Protein AF-A0A7I8W9T7-F1 (afdb_monomer)

Structure (mmCIF, N/CA/C/O backbone):
data_AF-A0A7I8W9T7-F1
#
_entry.id   AF-A0A7I8W9T7-F1
#
loop_
_atom_site.group_PDB
_atom_site.id
_atom_site.type_symbol
_atom_site.label_atom_id
_atom_site.label_alt_id
_atom_site.label_comp_id
_atom_site.label_asym_id
_atom_site.label_entity_id
_atom_site.label_seq_id
_atom_site.pdbx_PDB_ins_code
_atom_site.Cartn_x
_atom_site.Cartn_y
_atom_site.Cartn_z
_atom_site.occupancy
_atom_site.B_iso_or_equiv
_atom_site.auth_seq_id
_atom_site.auth_comp_id
_atom_site.auth_asym_id
_atom_site.auth_atom_id
_atom_site.pdbx_PDB_model_num
ATOM 1 N N . MET A 1 1 ? 38.013 5.236 -25.167 1.00 47.56 1 MET A N 1
ATOM 2 C CA . MET A 1 1 ? 37.283 6.110 -26.116 1.00 47.56 1 MET A CA 1
ATOM 3 C C . MET A 1 1 ? 38.139 6.492 -27.318 1.00 47.56 1 MET A C 1
ATOM 5 O O . MET A 1 1 ? 37.959 5.838 -28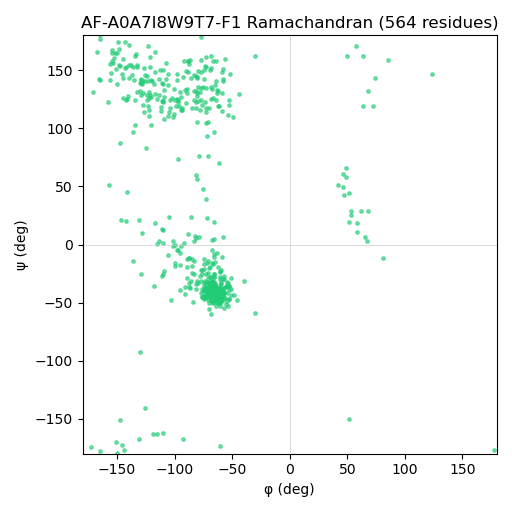.331 1.00 47.56 1 MET A O 1
ATOM 9 N N . LEU A 1 2 ? 39.082 7.445 -27.206 1.00 43.12 2 LEU A N 1
ATOM 10 C CA . LEU A 1 2 ? 39.801 8.097 -28.327 1.00 43.12 2 LEU A CA 1
ATOM 11 C C . LEU A 1 2 ? 40.010 7.255 -29.603 1.00 43.12 2 LEU A C 1
ATOM 13 O O . LEU A 1 2 ? 39.507 7.645 -30.649 1.00 43.12 2 LEU A O 1
ATOM 17 N N . GLY A 1 3 ? 40.679 6.097 -29.533 1.00 53.69 3 GLY A N 1
ATOM 18 C CA . GLY A 1 3 ? 40.916 5.248 -30.714 1.00 53.69 3 GLY A CA 1
ATOM 19 C C . GLY A 1 3 ? 39.642 4.757 -31.421 1.00 53.69 3 GLY A C 1
ATOM 20 O O . GLY A 1 3 ? 39.576 4.790 -32.643 1.00 53.69 3 GLY A O 1
ATOM 21 N N . ALA A 1 4 ? 38.595 4.385 -30.677 1.00 51.75 4 ALA A N 1
ATOM 22 C CA . ALA A 1 4 ? 37.309 3.979 -31.254 1.00 51.75 4 ALA A CA 1
ATOM 23 C C . ALA A 1 4 ? 36.574 5.164 -31.904 1.00 51.75 4 ALA A C 1
ATOM 25 O O . ALA A 1 4 ? 36.019 5.024 -32.990 1.00 51.75 4 ALA A O 1
ATOM 26 N N . THR A 1 5 ? 36.629 6.346 -31.280 1.00 57.12 5 THR A N 1
ATOM 27 C CA . THR A 1 5 ? 36.108 7.595 -31.858 1.00 57.12 5 THR A CA 1
ATOM 28 C C . THR A 1 5 ? 36.855 7.961 -33.146 1.00 57.12 5 THR A C 1
ATOM 30 O O . THR A 1 5 ? 36.234 8.370 -34.123 1.00 57.12 5 THR A O 1
ATOM 33 N N . PHE A 1 6 ? 38.174 7.750 -33.183 1.00 56.03 6 PHE A N 1
ATOM 34 C CA . PHE A 1 6 ? 39.007 7.986 -34.363 1.00 56.03 6 PHE A CA 1
ATOM 35 C C . PHE A 1 6 ? 38.671 7.010 -35.501 1.00 56.03 6 PHE A C 1
ATOM 37 O O . PHE A 1 6 ? 38.468 7.446 -36.630 1.00 56.03 6 PHE A O 1
ATOM 44 N N . CYS A 1 7 ? 38.517 5.712 -35.211 1.00 58.25 7 CYS A N 1
ATOM 45 C CA . CYS A 1 7 ? 38.059 4.720 -36.190 1.00 58.25 7 CYS A CA 1
ATOM 46 C C . CYS A 1 7 ? 36.659 5.038 -36.738 1.00 58.25 7 CYS A C 1
ATOM 48 O O . CYS A 1 7 ? 36.446 4.930 -37.942 1.00 58.25 7 CYS A O 1
ATOM 50 N N . PHE A 1 8 ? 35.722 5.464 -35.886 1.00 59.41 8 PHE A N 1
ATOM 51 C CA . PHE A 1 8 ? 34.366 5.845 -36.294 1.00 59.41 8 PHE A CA 1
ATOM 52 C C . PHE A 1 8 ? 34.373 7.055 -37.244 1.00 59.41 8 PHE A C 1
ATOM 54 O O . PHE A 1 8 ? 33.787 7.000 -38.324 1.00 59.41 8 PHE A O 1
ATOM 61 N N . LEU A 1 9 ? 35.120 8.112 -36.902 1.00 63.09 9 LEU A N 1
ATOM 62 C CA . LEU A 1 9 ? 35.300 9.285 -37.767 1.00 63.09 9 LEU A CA 1
ATOM 63 C C . LEU A 1 9 ? 35.996 8.932 -39.093 1.00 63.09 9 LEU A C 1
ATOM 65 O O . LEU A 1 9 ? 35.595 9.430 -40.142 1.00 63.09 9 LEU A O 1
ATOM 69 N N . PHE A 1 10 ? 36.997 8.048 -39.068 1.00 64.00 10 PHE A N 1
ATOM 70 C CA . PHE A 1 10 ? 37.715 7.592 -40.263 1.00 64.00 10 PHE A CA 1
ATOM 71 C C . PHE A 1 10 ? 36.823 6.752 -41.196 1.00 64.00 10 PHE A C 1
ATOM 73 O O . PHE A 1 10 ? 36.845 6.947 -42.410 1.00 64.00 10 PHE A O 1
ATOM 80 N N . LEU A 1 11 ? 35.973 5.879 -40.641 1.00 61.06 11 LEU A N 1
ATOM 81 C CA . LEU A 1 11 ? 34.985 5.104 -41.402 1.00 61.06 11 LEU A CA 1
ATOM 82 C C . LEU A 1 11 ? 33.896 5.995 -42.015 1.00 61.06 11 LEU A C 1
ATOM 84 O O . LEU A 1 11 ? 33.544 5.798 -43.178 1.00 61.06 11 LEU A O 1
ATOM 88 N N . ILE A 1 12 ? 33.415 7.013 -41.291 1.00 64.69 12 ILE A N 1
ATOM 89 C CA . ILE A 1 12 ? 32.511 8.037 -41.844 1.00 64.69 12 ILE A CA 1
ATOM 90 C C . ILE A 1 12 ? 33.189 8.797 -42.992 1.00 64.69 12 ILE A C 1
ATOM 92 O O . ILE A 1 12 ? 32.557 9.037 -44.022 1.00 64.69 12 ILE A O 1
ATOM 96 N N . LEU A 1 13 ? 34.479 9.129 -42.860 1.00 63.94 13 LEU A N 1
ATOM 97 C CA . LEU A 1 13 ? 35.248 9.778 -43.924 1.00 63.94 13 LEU A CA 1
ATOM 98 C C . LEU A 1 13 ? 35.276 8.916 -45.199 1.00 63.94 13 LEU A C 1
ATOM 100 O O . LEU A 1 13 ? 34.941 9.414 -46.270 1.00 63.94 13 LEU A O 1
ATOM 104 N N . ILE A 1 14 ? 35.591 7.622 -45.068 1.00 66.25 14 ILE A N 1
ATOM 105 C CA . ILE A 1 14 ? 35.636 6.650 -46.177 1.00 66.25 14 ILE A CA 1
ATOM 106 C C . ILE A 1 14 ? 34.253 6.452 -46.822 1.00 66.25 14 ILE A C 1
ATOM 108 O O . ILE A 1 14 ? 34.133 6.436 -48.048 1.00 66.25 14 ILE A O 1
ATOM 112 N N . CYS A 1 15 ? 33.188 6.340 -46.021 1.00 59.47 15 CYS A N 1
ATOM 113 C CA . CYS A 1 15 ? 31.824 6.199 -46.542 1.00 59.47 15 CYS A CA 1
ATOM 114 C C . CYS A 1 15 ? 31.372 7.453 -47.310 1.00 59.47 15 CYS A C 1
ATOM 116 O O . CYS A 1 15 ? 30.656 7.350 -48.309 1.00 59.47 15 CYS A O 1
ATOM 118 N N . ASN A 1 16 ? 31.816 8.639 -46.888 1.00 63.03 16 ASN A N 1
ATOM 119 C CA . ASN A 1 16 ? 31.527 9.883 -47.592 1.00 63.03 16 ASN A CA 1
ATOM 120 C C . ASN A 1 16 ? 32.335 10.021 -48.892 1.00 63.03 16 ASN A C 1
ATOM 122 O O . ASN A 1 16 ? 31.735 10.366 -49.910 1.00 63.03 16 ASN A O 1
ATOM 126 N N . THR A 1 17 ? 33.634 9.696 -48.902 1.00 63.03 17 THR A N 1
ATOM 127 C CA . THR A 1 17 ? 34.496 9.841 -50.095 1.00 63.03 17 THR A CA 1
ATOM 128 C C . THR A 1 17 ? 34.303 8.761 -51.161 1.00 63.03 17 THR A C 1
ATOM 130 O O . THR A 1 17 ? 34.602 9.022 -52.324 1.00 63.03 17 THR A O 1
ATOM 133 N N . SER A 1 18 ? 33.776 7.579 -50.822 1.00 61.50 18 SER A N 1
ATOM 134 C CA . SER A 1 18 ? 33.440 6.548 -51.817 1.00 61.50 18 SER A CA 1
ATOM 135 C C . SER A 1 18 ? 32.361 7.039 -52.795 1.00 61.50 18 SER A C 1
ATOM 137 O O . SER A 1 18 ? 31.241 7.358 -52.390 1.00 61.50 18 SER A O 1
ATOM 139 N N . THR A 1 19 ? 32.677 7.087 -54.089 1.00 60.41 19 THR A N 1
ATOM 140 C CA . THR A 1 19 ? 31.761 7.514 -55.164 1.00 60.41 19 THR A CA 1
ATOM 141 C C . THR A 1 19 ? 30.831 6.405 -55.665 1.00 60.41 19 THR A C 1
ATOM 143 O O . THR A 1 19 ? 29.843 6.700 -56.329 1.00 60.41 19 THR A O 1
ATOM 146 N N . GLU A 1 20 ? 31.107 5.141 -55.335 1.00 63.81 20 GLU A N 1
ATOM 147 C CA . GLU A 1 20 ? 30.396 3.964 -55.868 1.00 63.81 20 GLU A CA 1
ATOM 148 C C . GLU A 1 20 ? 29.141 3.574 -55.060 1.00 63.81 20 GLU A C 1
ATOM 150 O O . GLU A 1 20 ? 28.330 2.756 -55.499 1.00 63.81 20 GLU A O 1
ATOM 155 N N . LEU A 1 21 ? 28.956 4.150 -53.868 1.00 61.12 21 LEU A N 1
ATOM 156 C CA . LEU A 1 21 ? 27.818 3.864 -52.991 1.00 61.12 21 LEU A CA 1
ATOM 157 C C . LEU A 1 21 ? 26.670 4.863 -53.203 1.00 61.12 21 LEU A C 1
ATOM 159 O O . LEU A 1 21 ? 26.795 6.042 -52.871 1.00 61.12 21 LEU A O 1
ATOM 163 N N . ASN A 1 22 ? 25.521 4.364 -53.672 1.00 71.50 22 ASN A N 1
ATOM 164 C CA . ASN A 1 22 ? 24.267 5.126 -53.729 1.00 71.50 22 ASN A CA 1
ATOM 165 C C . ASN A 1 22 ? 23.837 5.632 -52.331 1.00 71.50 22 ASN A C 1
ATOM 167 O O . ASN A 1 22 ? 24.117 4.974 -51.322 1.00 71.50 22 ASN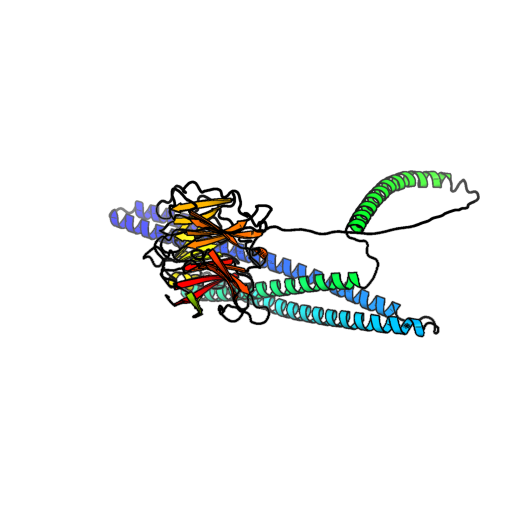 A O 1
ATOM 171 N N . SER A 1 23 ? 23.117 6.761 -52.282 1.00 64.31 23 SER A N 1
ATOM 172 C CA . SER A 1 23 ? 22.681 7.465 -51.059 1.00 64.31 23 SER A CA 1
ATOM 173 C C . SER A 1 23 ? 22.102 6.538 -49.997 1.00 64.31 23 SER A C 1
ATOM 175 O O . SER A 1 23 ? 22.496 6.585 -48.833 1.00 64.31 23 SER A O 1
ATOM 177 N N . ASP A 1 24 ? 21.207 5.652 -50.416 1.00 61.91 24 ASP A N 1
ATOM 178 C CA . ASP A 1 24 ? 20.394 4.843 -49.513 1.00 61.91 24 ASP A CA 1
ATOM 179 C C . ASP A 1 24 ? 21.270 3.814 -48.787 1.00 61.91 24 ASP A C 1
ATOM 181 O O . ASP A 1 24 ? 21.146 3.614 -47.580 1.00 61.91 24 ASP A O 1
ATOM 185 N N . ARG A 1 25 ? 22.257 3.244 -49.498 1.00 62.16 25 ARG A N 1
ATOM 186 C CA . ARG A 1 25 ? 23.261 2.349 -48.905 1.00 62.16 25 ARG A CA 1
ATOM 187 C C . ARG A 1 25 ? 24.207 3.093 -47.967 1.00 62.16 25 ARG A C 1
ATOM 189 O O . ARG A 1 25 ? 24.566 2.529 -46.937 1.00 62.16 25 ARG A O 1
ATOM 196 N N . LYS A 1 26 ? 24.579 4.344 -48.270 1.00 58.06 26 LYS A N 1
ATOM 197 C CA . LYS A 1 26 ? 25.343 5.178 -47.324 1.00 58.06 26 LYS A CA 1
ATOM 198 C C . LYS A 1 26 ? 24.544 5.425 -46.041 1.00 58.06 26 LYS A C 1
ATOM 200 O O . LYS A 1 26 ? 25.107 5.277 -44.961 1.00 58.06 26 LYS A O 1
ATOM 205 N N . SER A 1 27 ? 23.242 5.709 -46.148 1.00 59.50 27 SER A N 1
ATOM 206 C CA . SER A 1 27 ? 22.359 5.897 -44.988 1.00 59.50 27 SER A CA 1
ATOM 207 C C . SER A 1 27 ? 22.297 4.646 -44.107 1.00 59.50 27 SER A C 1
ATOM 209 O O . SER A 1 27 ? 22.617 4.728 -42.924 1.00 59.50 27 SER A O 1
ATOM 211 N N . THR A 1 28 ? 21.993 3.472 -44.675 1.00 59.97 28 THR A N 1
ATOM 212 C CA . THR A 1 28 ? 21.906 2.218 -43.899 1.00 59.97 28 THR A CA 1
ATOM 213 C C . THR A 1 28 ? 23.232 1.840 -43.231 1.00 59.97 28 THR A C 1
ATOM 215 O O . THR A 1 28 ? 23.237 1.355 -42.102 1.00 59.97 28 THR A O 1
ATOM 218 N N . VAL A 1 29 ? 24.372 2.079 -43.894 1.00 55.31 29 VAL A N 1
ATOM 219 C CA . VAL A 1 29 ? 25.701 1.830 -43.307 1.00 55.31 29 VAL A CA 1
ATOM 220 C C . VAL A 1 29 ? 25.978 2.775 -42.134 1.00 55.31 29 VAL A C 1
ATOM 222 O O . VAL A 1 29 ? 26.471 2.324 -41.100 1.00 55.31 29 VAL A O 1
ATOM 225 N N . VAL A 1 30 ? 25.625 4.061 -42.248 1.00 59.16 30 VAL A N 1
ATOM 226 C CA . VAL A 1 30 ? 25.749 5.024 -41.140 1.00 59.16 30 VAL A CA 1
ATOM 227 C C . VAL A 1 30 ? 24.844 4.635 -39.967 1.00 59.16 30 VAL A C 1
ATOM 229 O O . VAL A 1 30 ? 25.320 4.622 -38.836 1.00 59.16 30 VAL A O 1
ATOM 232 N N . GLU A 1 31 ? 23.591 4.241 -40.212 1.00 56.66 31 GLU A N 1
ATOM 233 C CA . GLU A 1 31 ? 22.671 3.761 -39.167 1.00 56.66 31 GLU A CA 1
ATOM 234 C C . GLU A 1 31 ? 23.217 2.522 -38.438 1.00 56.66 31 GLU A C 1
ATOM 236 O O . GLU A 1 31 ? 23.239 2.494 -37.208 1.00 56.66 31 GLU A O 1
ATOM 241 N N . TRP A 1 32 ? 23.741 1.530 -39.170 1.00 61.41 32 TRP A N 1
ATOM 242 C CA . TRP A 1 32 ? 24.355 0.333 -38.578 1.00 61.41 32 TRP A CA 1
ATOM 243 C C . TRP A 1 32 ? 25.577 0.659 -37.711 1.00 61.41 32 TRP A C 1
ATOM 245 O O . TRP A 1 32 ? 25.739 0.087 -36.630 1.00 61.41 32 TRP A O 1
ATOM 255 N N . PHE A 1 33 ? 26.440 1.579 -38.154 1.00 49.31 33 PHE A N 1
ATOM 256 C CA . PHE A 1 33 ? 27.577 2.019 -37.345 1.00 49.31 33 PHE A CA 1
ATOM 257 C C . PHE A 1 33 ? 27.141 2.853 -36.134 1.00 49.31 33 PHE A C 1
ATOM 259 O O . PHE A 1 33 ? 27.747 2.712 -35.072 1.00 49.31 33 PHE A O 1
ATOM 266 N N . GLN A 1 34 ? 26.088 3.664 -36.257 1.00 52.59 34 GLN A N 1
ATOM 267 C CA . GLN A 1 34 ? 25.512 4.425 -35.149 1.00 52.59 34 GLN A CA 1
ATOM 268 C C . GLN A 1 34 ? 24.971 3.481 -34.063 1.00 52.59 34 GLN A C 1
ATOM 270 O O . GLN A 1 34 ? 25.382 3.594 -32.910 1.00 52.59 34 GLN A O 1
ATOM 275 N N . ASP A 1 35 ? 24.155 2.484 -34.428 1.00 53.09 35 ASP A N 1
ATOM 276 C CA . ASP A 1 35 ? 23.645 1.459 -33.502 1.00 53.09 35 ASP A CA 1
ATOM 277 C C . ASP A 1 35 ? 24.779 0.651 -32.843 1.00 53.09 35 ASP A C 1
ATOM 279 O O . ASP A 1 35 ? 24.739 0.365 -31.641 1.00 53.09 35 ASP A O 1
ATOM 283 N N . ALA A 1 36 ? 25.828 0.305 -33.598 1.00 48.09 36 ALA A N 1
ATOM 284 C CA . ALA A 1 36 ? 27.000 -0.386 -33.060 1.00 48.09 36 ALA A CA 1
ATOM 285 C C . ALA A 1 36 ? 27.792 0.481 -32.061 1.00 48.09 36 ALA A C 1
ATOM 287 O O . ALA A 1 36 ? 28.262 -0.034 -31.039 1.00 48.09 36 ALA A O 1
ATOM 288 N N . PHE A 1 37 ? 27.915 1.787 -32.321 1.00 47.94 37 PHE A N 1
ATOM 289 C CA . PHE A 1 37 ? 28.561 2.740 -31.419 1.00 47.94 37 PHE A CA 1
ATOM 290 C C . PHE A 1 37 ? 27.736 2.943 -30.141 1.00 47.94 37 PHE A C 1
ATOM 292 O O . PHE A 1 37 ? 28.280 2.826 -29.044 1.00 47.94 37 PHE A O 1
ATOM 299 N N . ASP A 1 38 ? 26.417 3.112 -30.261 1.00 49.47 38 ASP A N 1
ATOM 300 C CA . ASP A 1 38 ? 25.477 3.172 -29.136 1.00 49.47 38 ASP A CA 1
ATOM 301 C C . ASP A 1 38 ? 25.561 1.910 -28.255 1.00 49.47 38 ASP A C 1
ATOM 303 O O . ASP A 1 38 ? 25.569 1.988 -27.025 1.00 49.47 38 ASP A O 1
ATOM 307 N N . VAL A 1 39 ? 25.676 0.719 -28.854 1.00 52.69 39 VAL A N 1
ATOM 308 C CA . VAL A 1 39 ? 25.874 -0.540 -28.113 1.00 52.69 39 VAL A CA 1
ATOM 309 C C . VAL A 1 39 ? 27.239 -0.600 -27.415 1.00 52.69 39 VAL A C 1
ATOM 311 O O . VAL A 1 39 ? 27.335 -1.211 -26.347 1.00 52.69 39 VAL A O 1
ATOM 314 N N . LEU A 1 40 ? 28.285 0.021 -27.966 1.00 44.50 40 LEU A N 1
ATOM 315 C CA . LEU A 1 40 ? 29.609 0.114 -27.340 1.00 44.50 40 LEU A CA 1
ATOM 316 C C . LEU A 1 40 ? 29.644 1.125 -26.188 1.00 44.50 40 LEU A C 1
ATOM 318 O O . LEU A 1 40 ? 30.124 0.785 -25.109 1.00 44.50 40 LEU A O 1
ATOM 322 N N . GLU A 1 41 ? 29.089 2.322 -26.370 1.00 47.06 41 GLU A N 1
ATOM 323 C CA . GLU A 1 41 ? 29.021 3.361 -25.336 1.00 47.06 41 GLU A CA 1
ATOM 324 C C . GLU A 1 41 ? 28.213 2.874 -24.123 1.00 47.06 41 GLU A C 1
ATOM 326 O O . GLU A 1 41 ? 28.718 2.855 -23.000 1.00 47.06 41 GLU A O 1
ATOM 331 N N . ARG A 1 42 ? 27.031 2.283 -24.357 1.00 50.69 42 ARG A N 1
ATOM 332 C CA . ARG A 1 42 ? 26.215 1.644 -23.306 1.00 50.69 42 ARG A CA 1
ATOM 333 C C . ARG A 1 42 ? 26.930 0.471 -22.608 1.00 50.69 42 ARG A C 1
ATOM 335 O O . ARG A 1 42 ? 26.567 0.122 -21.485 1.00 50.69 42 ARG A O 1
ATOM 342 N N . ARG A 1 43 ? 27.924 -0.173 -23.239 1.00 47.31 43 ARG A N 1
ATOM 343 C CA . ARG A 1 43 ? 28.774 -1.203 -22.599 1.00 47.31 43 ARG A CA 1
ATOM 344 C C . ARG A 1 43 ? 29.900 -0.586 -21.765 1.00 47.31 43 ARG A C 1
ATOM 346 O O . ARG A 1 43 ? 30.227 -1.159 -20.727 1.00 47.31 43 ARG A O 1
ATOM 353 N N . ILE A 1 44 ? 30.449 0.558 -22.173 1.00 45.34 44 ILE A N 1
ATOM 354 C CA . ILE A 1 44 ? 31.437 1.326 -21.398 1.00 45.34 44 ILE A CA 1
ATOM 355 C C . ILE A 1 44 ? 30.785 1.868 -20.119 1.00 45.34 44 ILE A C 1
ATOM 357 O O . ILE A 1 44 ? 31.285 1.567 -19.039 1.00 45.34 44 ILE A O 1
ATOM 361 N N . ASP A 1 45 ? 29.603 2.488 -20.209 1.00 45.94 45 ASP A N 1
ATOM 362 C CA . ASP A 1 45 ? 28.772 2.897 -19.058 1.00 45.94 45 ASP A CA 1
ATOM 363 C C . ASP A 1 45 ? 28.597 1.769 -18.022 1.00 45.94 45 ASP A C 1
ATOM 365 O O . ASP A 1 45 ? 28.684 1.971 -16.807 1.00 45.94 45 ASP A O 1
ATOM 369 N N . ILE A 1 46 ? 28.338 0.546 -18.500 1.00 49.59 46 ILE A N 1
ATOM 370 C CA . ILE A 1 46 ? 28.159 -0.639 -17.652 1.00 49.59 46 ILE A CA 1
ATOM 371 C C . ILE A 1 46 ? 29.481 -1.080 -17.009 1.00 49.59 46 ILE A C 1
ATOM 373 O O . ILE A 1 46 ? 29.456 -1.574 -15.881 1.00 49.59 46 ILE A O 1
ATOM 377 N N . LEU A 1 47 ? 30.622 -0.915 -17.682 1.00 43.88 47 LEU A N 1
ATOM 378 C CA . LEU A 1 47 ? 31.945 -1.232 -17.136 1.00 43.88 47 LEU A CA 1
ATOM 379 C C . LEU A 1 47 ? 32.406 -0.187 -16.114 1.00 43.88 47 LEU A C 1
ATOM 381 O O . LEU A 1 47 ? 32.818 -0.569 -15.022 1.00 43.88 47 LEU A O 1
ATOM 385 N N . GLU A 1 48 ? 32.245 1.105 -16.389 1.00 44.62 48 GLU A N 1
ATOM 386 C CA . GLU A 1 48 ? 32.552 2.179 -15.433 1.00 44.62 48 GLU A CA 1
ATOM 387 C C . GLU A 1 48 ? 31.650 2.093 -14.192 1.00 44.62 48 GLU A C 1
ATOM 389 O O . GLU A 1 48 ? 32.125 2.162 -13.056 1.00 44.62 48 GLU A O 1
ATOM 394 N N . GLN A 1 49 ? 30.357 1.798 -14.376 1.00 46.69 49 GLN A N 1
ATOM 395 C CA . GLN A 1 49 ? 29.449 1.505 -13.264 1.00 46.69 49 GLN A CA 1
ATOM 396 C C . GLN A 1 49 ? 29.813 0.211 -12.513 1.00 46.69 49 GLN A C 1
ATOM 398 O O . GLN A 1 49 ? 29.459 0.079 -11.342 1.00 46.69 49 GLN A O 1
ATOM 403 N N . ARG A 1 50 ? 30.494 -0.759 -13.138 1.00 50.22 50 ARG A N 1
ATOM 404 C CA . ARG A 1 50 ? 30.998 -1.964 -12.454 1.00 50.22 50 ARG A CA 1
ATOM 405 C C . ARG A 1 50 ? 32.243 -1.654 -11.622 1.00 50.22 50 ARG A C 1
ATOM 407 O O . ARG A 1 50 ? 32.260 -2.042 -10.458 1.00 50.22 50 ARG A O 1
ATOM 414 N N . ILE A 1 51 ? 33.204 -0.903 -12.164 1.00 46.84 51 ILE A N 1
ATOM 415 C CA . ILE A 1 51 ? 34.405 -0.435 -11.446 1.00 46.84 51 ILE A CA 1
ATOM 416 C C . ILE A 1 51 ? 33.982 0.377 -10.212 1.00 46.84 51 ILE A C 1
ATOM 418 O O . ILE A 1 51 ? 34.207 -0.064 -9.090 1.00 46.84 51 ILE A O 1
ATOM 422 N N . GLY A 1 52 ? 33.160 1.419 -10.393 1.00 50.72 52 GLY A N 1
ATOM 423 C CA . GLY A 1 52 ? 32.604 2.232 -9.297 1.00 50.72 52 GLY A CA 1
ATOM 424 C C . GLY A 1 52 ? 31.632 1.512 -8.339 1.00 50.72 52 GLY A C 1
ATOM 425 O O . GLY A 1 52 ? 31.022 2.149 -7.472 1.00 50.72 52 GLY A O 1
ATOM 426 N N . ASN A 1 53 ? 31.433 0.200 -8.496 1.00 49.59 53 ASN A N 1
ATOM 427 C CA . ASN A 1 53 ? 30.787 -0.673 -7.514 1.00 49.59 53 ASN A CA 1
ATOM 428 C C . ASN A 1 53 ? 31.772 -1.651 -6.846 1.00 49.59 53 ASN A C 1
ATOM 430 O O . ASN A 1 53 ? 31.499 -2.045 -5.713 1.00 49.59 53 ASN A O 1
ATOM 434 N N . LEU A 1 54 ? 32.893 -2.002 -7.487 1.00 47.62 54 LEU A N 1
ATOM 435 C CA . LEU A 1 54 ? 34.011 -2.724 -6.868 1.00 47.62 54 LEU A CA 1
ATOM 436 C C . LEU A 1 54 ? 34.715 -1.838 -5.833 1.00 47.62 54 LEU A C 1
ATOM 438 O O . LEU A 1 54 ? 34.830 -2.262 -4.687 1.00 47.62 54 LEU A O 1
ATOM 442 N N . ASP A 1 55 ? 35.018 -0.578 -6.165 1.00 48.31 55 ASP A N 1
ATOM 443 C CA . ASP A 1 55 ? 35.618 0.393 -5.229 1.00 48.31 55 ASP A CA 1
ATOM 444 C C . ASP A 1 55 ? 34.775 0.524 -3.940 1.00 48.31 55 ASP A C 1
ATOM 446 O O . ASP A 1 55 ? 35.271 0.532 -2.815 1.00 48.31 55 ASP A O 1
ATOM 450 N N . ARG A 1 56 ? 33.444 0.552 -4.101 1.00 51.38 56 ARG A N 1
ATOM 451 C CA . ARG A 1 56 ? 32.465 0.596 -2.997 1.00 51.38 56 ARG A CA 1
ATOM 452 C C . ARG A 1 56 ? 32.311 -0.731 -2.259 1.00 51.38 56 ARG A C 1
ATOM 454 O O . ARG A 1 56 ? 31.782 -0.747 -1.146 1.00 51.38 56 ARG A O 1
ATOM 461 N N . LEU A 1 57 ? 32.680 -1.851 -2.876 1.00 47.28 57 LEU A N 1
ATOM 462 C CA . LEU A 1 57 ? 32.730 -3.151 -2.216 1.00 47.28 57 LEU A CA 1
ATOM 463 C C . LEU A 1 57 ? 33.974 -3.216 -1.326 1.00 47.28 57 LEU A C 1
ATOM 465 O O . LEU A 1 57 ? 33.858 -3.585 -0.161 1.00 47.28 57 LEU A O 1
ATOM 469 N N . GLU A 1 58 ? 35.120 -2.771 -1.838 1.00 53.47 58 GLU A N 1
ATOM 470 C CA . GLU A 1 58 ? 36.384 -2.670 -1.109 1.00 53.47 58 GLU A CA 1
ATOM 471 C C . GLU A 1 58 ? 36.280 -1.703 0.081 1.00 53.47 58 GLU A C 1
ATOM 473 O O . GLU A 1 58 ? 36.554 -2.101 1.215 1.00 53.47 58 GLU A O 1
ATOM 478 N N . GLU A 1 59 ? 35.726 -0.499 -0.120 1.00 59.41 59 GLU A N 1
ATOM 479 C CA . GLU A 1 59 ? 35.418 0.457 0.958 1.00 59.41 59 GLU A CA 1
ATOM 480 C C . GLU A 1 59 ? 34.574 -0.193 2.076 1.00 59.41 59 GLU A C 1
ATOM 482 O O . GLU A 1 59 ? 34.794 0.034 3.271 1.00 59.41 59 GLU A O 1
ATOM 487 N N . ARG A 1 60 ? 33.607 -1.046 1.711 1.00 52.19 60 ARG A N 1
ATOM 488 C CA . ARG A 1 60 ? 32.764 -1.780 2.669 1.00 52.19 60 ARG A CA 1
ATOM 489 C C . ARG A 1 60 ? 33.500 -2.922 3.359 1.00 52.19 60 ARG A C 1
ATOM 491 O O . ARG A 1 60 ? 33.250 -3.140 4.546 1.00 52.19 60 ARG A O 1
ATOM 498 N N . MET A 1 61 ? 34.382 -3.635 2.661 1.00 50.84 61 MET A N 1
ATOM 499 C CA . MET A 1 61 ? 35.230 -4.668 3.261 1.00 50.84 61 MET A CA 1
ATOM 500 C C . MET A 1 61 ? 36.201 -4.054 4.272 1.00 50.84 61 MET A C 1
ATOM 502 O O . MET A 1 61 ? 36.335 -4.583 5.375 1.00 50.84 61 MET A O 1
ATOM 506 N N . GLU A 1 62 ? 36.789 -2.894 3.978 1.00 62.69 62 GLU A N 1
ATOM 507 C CA . GLU A 1 62 ? 37.695 -2.224 4.914 1.00 62.69 62 GLU A CA 1
ATOM 508 C C . GLU A 1 62 ? 36.948 -1.642 6.125 1.00 62.69 62 GLU A C 1
ATOM 510 O O . GLU A 1 62 ? 37.326 -1.879 7.274 1.00 62.69 62 GLU A O 1
ATOM 515 N N . ASN A 1 63 ? 35.778 -1.023 5.922 1.00 55.41 63 ASN A N 1
ATOM 516 C CA . ASN A 1 63 ? 34.886 -0.654 7.031 1.00 55.41 63 ASN A CA 1
ATOM 517 C C . ASN A 1 63 ? 34.460 -1.865 7.896 1.00 55.41 63 ASN A C 1
ATOM 519 O O . ASN A 1 63 ? 34.231 -1.722 9.105 1.00 55.41 63 ASN A O 1
ATOM 523 N N . MET A 1 64 ? 34.374 -3.066 7.312 1.00 51.09 64 MET A N 1
ATOM 524 C CA . MET A 1 64 ? 34.102 -4.311 8.035 1.00 51.09 64 MET A CA 1
ATOM 525 C C . MET A 1 64 ? 35.330 -4.792 8.827 1.00 51.09 64 MET A C 1
ATOM 527 O O . MET A 1 64 ? 35.193 -5.054 10.024 1.00 51.09 64 MET A O 1
ATOM 531 N N . ARG A 1 65 ? 36.530 -4.812 8.225 1.00 57.53 65 ARG A N 1
ATOM 532 C CA . ARG A 1 65 ? 37.815 -5.110 8.896 1.00 57.53 65 ARG A CA 1
ATOM 533 C C . ARG A 1 65 ? 38.039 -4.182 10.103 1.00 57.53 65 ARG A C 1
ATOM 535 O O . ARG A 1 65 ? 38.243 -4.655 11.225 1.00 57.53 65 ARG A O 1
ATOM 542 N N . LEU A 1 66 ? 37.853 -2.871 9.924 1.00 60.69 66 LEU A N 1
ATOM 543 C CA . LEU A 1 66 ? 37.901 -1.864 10.997 1.00 60.69 66 LEU A CA 1
ATOM 544 C C . LEU A 1 66 ? 36.856 -2.097 12.104 1.00 60.69 66 LEU A C 1
ATOM 546 O O . LEU A 1 66 ? 37.105 -1.781 13.272 1.00 60.69 66 LEU A O 1
ATOM 550 N N . SER A 1 67 ? 35.688 -2.649 11.765 1.00 53.91 67 SER A N 1
ATOM 551 C CA . SER A 1 67 ? 34.635 -2.979 12.735 1.00 53.91 67 SER A CA 1
ATOM 552 C C . SER A 1 67 ? 34.970 -4.228 13.557 1.00 53.91 67 SER A C 1
ATOM 554 O O . SER A 1 67 ? 34.763 -4.219 14.773 1.00 53.91 67 SER A O 1
ATOM 556 N N . ILE A 1 68 ? 35.560 -5.258 12.942 1.00 51.53 68 ILE A N 1
ATOM 557 C CA . ILE A 1 68 ? 36.074 -6.453 13.635 1.00 51.53 68 ILE A CA 1
ATOM 558 C C . ILE A 1 68 ? 37.156 -6.035 14.642 1.00 51.53 68 ILE A C 1
ATOM 560 O O . ILE A 1 68 ? 37.015 -6.274 15.843 1.00 51.53 68 ILE A O 1
ATOM 564 N N . GLY A 1 69 ? 38.140 -5.244 14.199 1.00 59.25 69 GLY A N 1
ATOM 565 C CA . GLY A 1 69 ? 39.191 -4.693 15.062 1.00 59.25 69 GLY A CA 1
ATOM 566 C C . GLY A 1 69 ? 38.702 -3.740 16.168 1.00 59.25 69 GLY A C 1
ATOM 567 O O . GLY A 1 69 ? 39.495 -3.329 17.019 1.00 59.25 69 GLY A O 1
ATOM 568 N N . ARG A 1 70 ? 37.420 -3.348 16.200 1.00 60.19 70 ARG A N 1
ATOM 569 C CA . ARG A 1 70 ? 36.786 -2.669 17.350 1.00 60.19 70 ARG A CA 1
ATOM 570 C C . ARG A 1 70 ? 36.141 -3.666 18.320 1.00 60.19 70 ARG A C 1
ATOM 572 O O . ARG A 1 70 ? 36.225 -3.454 19.528 1.00 60.19 70 ARG A O 1
ATOM 579 N N . LEU A 1 71 ? 35.546 -4.752 17.820 1.00 49.78 71 LEU A N 1
ATOM 580 C CA . LEU A 1 71 ? 34.940 -5.806 18.642 1.00 49.78 71 LEU A CA 1
ATOM 581 C C . LEU A 1 71 ? 35.980 -6.554 19.488 1.00 49.78 71 LEU A C 1
ATOM 583 O O . LEU A 1 71 ? 35.733 -6.784 20.672 1.00 49.78 71 LEU A O 1
ATOM 587 N N . ASP A 1 72 ? 37.162 -6.853 18.944 1.00 56.12 72 ASP A N 1
ATOM 588 C CA . ASP A 1 72 ? 38.214 -7.531 19.714 1.00 56.12 72 ASP A CA 1
ATOM 589 C C . ASP A 1 72 ? 38.729 -6.677 20.882 1.00 56.12 72 ASP A C 1
ATOM 591 O O . ASP A 1 72 ? 38.804 -7.162 22.011 1.00 56.12 72 ASP A O 1
ATOM 595 N N . ARG A 1 73 ? 38.937 -5.367 20.676 1.00 62.06 73 ARG A N 1
ATOM 596 C CA . ARG A 1 73 ? 39.286 -4.423 21.760 1.00 62.06 73 ARG A CA 1
ATOM 597 C C . ARG A 1 73 ? 38.217 -4.358 22.862 1.00 62.06 73 ARG A C 1
ATOM 599 O O . ARG A 1 73 ? 38.557 -4.217 24.040 1.00 62.06 73 ARG A O 1
ATOM 606 N N . ILE A 1 74 ? 36.935 -4.500 22.513 1.00 56.78 74 ILE A N 1
ATOM 607 C CA . ILE A 1 74 ? 35.837 -4.602 23.492 1.00 56.78 74 ILE A CA 1
ATOM 608 C C . ILE A 1 74 ? 35.911 -5.940 24.246 1.00 56.78 74 ILE A C 1
ATOM 610 O O . ILE A 1 74 ? 35.809 -5.953 25.475 1.00 56.78 74 ILE A O 1
ATOM 614 N N . SER A 1 75 ? 36.141 -7.053 23.544 1.00 52.22 75 SER A N 1
ATOM 615 C CA . SER A 1 75 ? 36.274 -8.381 24.156 1.00 52.22 75 SER A CA 1
ATOM 616 C C . SER A 1 75 ? 37.454 -8.455 25.131 1.00 52.22 75 SER A C 1
ATOM 618 O O . SER A 1 75 ? 37.304 -8.966 26.242 1.00 52.22 75 SER A O 1
ATOM 620 N N . ASP A 1 76 ? 38.609 -7.903 24.768 1.00 64.75 76 ASP A N 1
ATOM 621 C CA . ASP A 1 76 ? 39.797 -7.869 25.626 1.00 64.75 76 ASP A CA 1
ATOM 622 C C . ASP A 1 76 ? 39.566 -7.016 26.876 1.00 64.75 76 ASP A C 1
ATOM 624 O O . ASP A 1 76 ? 39.961 -7.393 27.983 1.00 64.75 76 ASP A O 1
ATOM 628 N N . THR A 1 77 ? 38.860 -5.892 26.729 1.00 63.78 77 THR A N 1
ATOM 629 C CA . THR A 1 77 ? 38.453 -5.041 27.855 1.00 63.78 77 THR A CA 1
ATOM 630 C C . THR A 1 77 ? 37.538 -5.804 28.823 1.00 63.78 77 THR A C 1
ATOM 632 O O . THR A 1 77 ? 37.740 -5.750 30.039 1.00 63.78 77 THR A O 1
ATOM 635 N N . LEU A 1 78 ? 36.586 -6.591 28.307 1.00 54.69 78 LEU A N 1
ATOM 636 C CA . LEU A 1 78 ? 35.720 -7.455 29.119 1.00 54.69 78 LEU A CA 1
ATOM 637 C C . LEU A 1 78 ? 36.499 -8.582 29.817 1.00 54.69 78 LEU A C 1
ATOM 639 O O . LEU A 1 78 ? 36.243 -8.859 30.990 1.00 54.69 78 LEU A O 1
ATOM 643 N N . MET A 1 79 ? 37.485 -9.194 29.155 1.00 63.84 79 MET A N 1
ATOM 644 C CA . MET A 1 79 ? 38.336 -10.234 29.752 1.00 63.84 79 MET A CA 1
ATOM 645 C C . MET A 1 79 ? 39.254 -9.683 30.854 1.00 63.84 79 MET A C 1
ATOM 647 O O . MET A 1 79 ? 39.393 -10.301 31.917 1.00 63.84 79 MET A O 1
ATOM 651 N N . ARG A 1 80 ? 39.809 -8.477 30.670 1.00 67.81 80 ARG A N 1
ATOM 652 C CA . ARG A 1 80 ? 40.527 -7.740 31.727 1.00 67.81 80 ARG A CA 1
ATOM 653 C C . ARG A 1 80 ? 39.602 -7.434 32.914 1.00 67.81 80 ARG A C 1
ATOM 655 O O . ARG A 1 80 ? 39.998 -7.639 34.063 1.00 67.81 80 ARG A O 1
ATOM 662 N N . PHE A 1 81 ? 38.352 -7.034 32.663 1.00 60.34 81 PHE A N 1
ATOM 663 C CA . PHE A 1 81 ? 37.357 -6.773 33.712 1.00 60.34 81 PHE A CA 1
ATOM 664 C C . PHE A 1 81 ? 36.947 -8.044 34.484 1.00 60.34 81 PHE A C 1
ATOM 666 O O . PHE A 1 81 ? 36.945 -8.030 35.718 1.00 60.34 81 PHE A O 1
ATOM 673 N N . LYS A 1 82 ? 36.688 -9.163 33.785 1.00 61.16 82 LYS A N 1
ATOM 674 C CA . LYS A 1 82 ? 36.405 -10.491 34.375 1.00 61.16 82 LYS A CA 1
ATOM 675 C C . LYS A 1 82 ? 37.536 -10.908 35.325 1.00 61.16 82 LYS A C 1
ATOM 677 O O . LYS A 1 82 ? 37.293 -11.158 36.505 1.00 61.16 82 LYS A O 1
ATOM 682 N N . THR A 1 83 ? 38.779 -10.835 34.845 1.00 67.75 83 THR A N 1
ATOM 683 C CA . THR A 1 83 ? 39.996 -11.150 35.618 1.00 67.75 83 THR A CA 1
ATOM 684 C C . THR A 1 83 ? 40.173 -10.238 36.843 1.00 67.75 83 THR A C 1
ATOM 686 O O . THR A 1 83 ? 40.535 -10.704 37.924 1.00 67.75 83 THR A O 1
ATOM 689 N N . SER A 1 84 ? 39.895 -8.936 36.709 1.00 66.56 84 SER A N 1
ATOM 690 C CA . SER A 1 84 ? 39.992 -7.960 37.807 1.00 66.56 84 SER A CA 1
ATOM 691 C C . SER A 1 84 ? 38.967 -8.227 38.919 1.00 66.56 84 SER A C 1
ATOM 693 O O . SER A 1 84 ? 39.318 -8.251 40.103 1.00 66.56 84 SER A O 1
ATOM 695 N N . ASN A 1 85 ? 37.713 -8.519 38.560 1.00 58.88 85 ASN A N 1
ATOM 696 C CA . ASN A 1 85 ? 36.674 -8.852 39.536 1.00 58.88 85 ASN A CA 1
ATOM 697 C C . ASN A 1 85 ? 36.913 -10.207 40.223 1.00 58.88 85 ASN A C 1
ATOM 699 O O . ASN A 1 85 ? 36.707 -10.310 41.433 1.00 58.88 85 ASN A O 1
ATOM 703 N N . GLU A 1 86 ? 37.417 -11.224 39.518 1.00 64.38 86 GLU A N 1
ATOM 704 C CA . GLU A 1 86 ? 37.780 -12.502 40.151 1.00 64.38 86 GLU A CA 1
ATOM 705 C C . GLU A 1 86 ? 38.970 -12.355 41.126 1.00 64.38 86 GLU A C 1
ATOM 707 O O . GLU A 1 86 ? 38.970 -12.983 42.187 1.00 64.38 86 GLU A O 1
ATOM 712 N N . ARG A 1 87 ? 39.923 -11.443 40.864 1.00 65.50 87 ARG A N 1
ATOM 713 C CA . ARG A 1 87 ? 40.966 -11.060 41.843 1.00 65.50 87 ARG A CA 1
ATOM 714 C C . ARG A 1 87 ? 40.381 -10.344 43.071 1.00 65.50 87 ARG A C 1
ATOM 716 O O . ARG A 1 87 ? 40.744 -10.687 44.195 1.00 65.50 87 ARG A O 1
ATOM 723 N N . ARG A 1 88 ? 39.442 -9.406 42.882 1.00 56.19 88 ARG A N 1
ATOM 724 C CA . ARG A 1 88 ? 38.768 -8.654 43.969 1.00 56.19 88 ARG A CA 1
ATOM 725 C C . ARG A 1 88 ? 37.870 -9.509 44.876 1.00 56.19 88 ARG A C 1
ATOM 727 O O . ARG A 1 88 ? 37.532 -9.068 45.972 1.00 56.19 88 ARG A O 1
ATOM 734 N N . LEU A 1 89 ? 37.485 -10.715 44.452 1.00 54.69 89 LEU A N 1
ATOM 735 C CA . LEU A 1 89 ? 36.616 -11.620 45.218 1.00 54.69 89 LEU A CA 1
ATOM 736 C C . LEU A 1 89 ? 37.367 -12.615 46.128 1.00 54.69 89 LEU A C 1
ATOM 738 O O . LEU A 1 89 ? 36.718 -13.398 46.828 1.00 54.69 89 LEU A O 1
ATOM 742 N N . ARG A 1 90 ? 38.708 -12.580 46.178 1.00 53.06 90 ARG A N 1
ATOM 743 C CA . ARG A 1 90 ? 39.500 -13.370 47.142 1.00 53.06 90 ARG A CA 1
ATOM 744 C C . ARG A 1 90 ? 39.391 -12.761 48.559 1.00 53.06 90 ARG A C 1
ATOM 746 O O . ARG A 1 90 ? 39.721 -11.589 48.731 1.00 53.06 90 ARG A O 1
ATOM 753 N N . PRO A 1 91 ? 38.931 -13.506 49.585 1.00 50.59 91 PRO A N 1
ATOM 754 C CA . PRO A 1 91 ? 38.747 -12.961 50.932 1.00 50.59 91 PRO A CA 1
ATOM 755 C C . PRO A 1 91 ? 40.086 -12.783 51.666 1.00 50.59 91 PRO A C 1
ATOM 757 O O . PRO A 1 91 ? 40.907 -13.694 51.675 1.00 50.59 91 PRO A O 1
ATOM 760 N N . ARG A 1 92 ? 40.276 -11.636 52.337 1.00 51.59 92 ARG A N 1
ATOM 761 C CA . ARG A 1 92 ? 41.447 -11.357 53.199 1.00 51.59 92 ARG A CA 1
ATOM 762 C C . ARG A 1 92 ? 41.223 -11.599 54.702 1.00 51.59 92 ARG A C 1
ATOM 764 O O . ARG A 1 92 ? 42.172 -11.482 55.464 1.00 51.59 92 ARG A O 1
ATOM 771 N N . SER A 1 93 ? 40.011 -11.944 55.151 1.00 54.03 93 SER A N 1
ATOM 772 C CA . SER A 1 93 ? 39.762 -12.361 56.544 1.00 54.03 93 SER A CA 1
ATOM 773 C C . SER A 1 93 ? 38.533 -13.271 56.681 1.00 54.03 93 SER A C 1
ATOM 775 O O . SER A 1 93 ? 37.654 -13.308 55.815 1.00 54.03 93 SER A O 1
ATOM 777 N N . ILE A 1 94 ? 38.485 -14.045 57.772 1.00 53.44 94 ILE A N 1
ATOM 778 C CA . ILE A 1 94 ? 37.570 -15.191 57.943 1.00 53.44 94 ILE A CA 1
ATOM 779 C C . ILE A 1 94 ? 36.157 -14.782 58.421 1.00 53.44 94 ILE A C 1
ATOM 781 O O . ILE A 1 94 ? 35.178 -15.472 58.120 1.00 53.44 94 ILE A O 1
ATOM 785 N N . ASN A 1 95 ? 36.005 -13.639 59.100 1.00 55.91 95 ASN A N 1
ATOM 786 C CA . ASN A 1 95 ? 34.802 -13.294 59.883 1.00 55.91 95 ASN A CA 1
ATOM 787 C C . ASN A 1 95 ? 33.634 -12.628 59.115 1.00 55.91 95 ASN A C 1
ATOM 789 O O . ASN A 1 95 ? 32.777 -11.987 59.717 1.00 55.91 95 ASN A O 1
ATOM 793 N N . VAL A 1 96 ? 33.518 -12.813 57.791 1.00 54.25 96 VAL A N 1
ATOM 794 C CA . VAL A 1 96 ? 32.442 -12.191 56.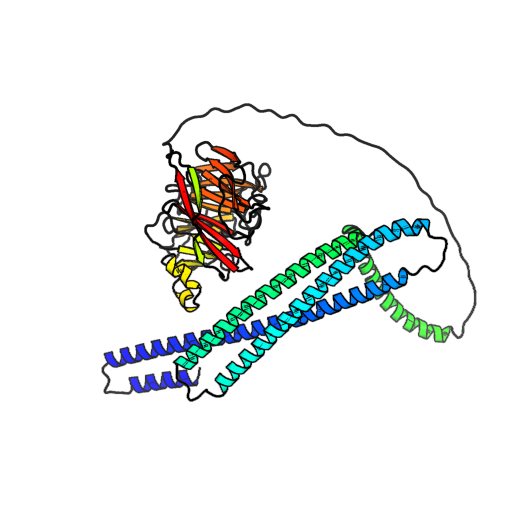969 1.00 54.25 96 VAL A CA 1
ATOM 795 C C . VAL A 1 96 ? 31.402 -13.209 56.442 1.00 54.25 96 VAL A C 1
ATOM 797 O O . VAL A 1 96 ? 30.562 -12.891 55.594 1.00 54.25 96 VAL A O 1
ATOM 800 N N . LYS A 1 97 ? 31.399 -14.449 56.961 1.00 53.47 97 LYS A N 1
ATOM 801 C CA . LYS A 1 97 ? 30.614 -15.589 56.426 1.00 53.47 97 LYS A CA 1
ATOM 802 C C . LYS A 1 97 ? 29.112 -15.295 56.204 1.00 53.47 97 LYS A C 1
ATOM 804 O O . LYS A 1 97 ? 28.594 -15.627 55.137 1.00 53.47 97 LYS A O 1
ATOM 809 N N . LYS A 1 98 ? 28.412 -14.612 57.129 1.00 52.62 98 LYS A N 1
ATOM 810 C CA . LYS A 1 98 ? 26.961 -14.312 56.987 1.00 52.62 98 LYS A CA 1
ATOM 811 C C . LYS A 1 98 ? 26.626 -13.201 55.969 1.00 52.62 98 LYS A C 1
ATOM 813 O O . LYS A 1 98 ? 25.611 -13.317 55.287 1.00 52.62 98 LYS A O 1
ATOM 818 N N . LYS A 1 99 ? 27.462 -12.165 55.781 1.00 53.44 99 LYS A N 1
ATOM 819 C CA . LYS A 1 99 ? 27.260 -11.157 54.704 1.00 53.44 99 LYS A CA 1
ATOM 820 C C . LYS A 1 99 ? 27.669 -11.696 53.320 1.00 53.44 99 LYS A C 1
ATOM 822 O O . LYS A 1 99 ? 27.120 -11.262 52.305 1.00 53.44 99 LYS A O 1
ATOM 827 N N . LEU A 1 100 ? 28.578 -12.674 53.265 1.00 52.81 100 LEU A N 1
ATOM 828 C CA . LEU A 1 100 ? 29.034 -13.292 52.015 1.00 52.81 100 LEU A CA 1
ATOM 829 C C . LEU A 1 100 ? 27.988 -14.190 51.333 1.00 52.81 100 LEU A C 1
ATOM 831 O O . LEU A 1 100 ? 28.010 -14.275 50.109 1.00 52.81 100 LEU A O 1
ATOM 835 N N . SER A 1 101 ? 27.050 -14.822 52.048 1.00 51.47 101 SER A N 1
ATOM 836 C CA . SER A 1 101 ? 26.060 -15.726 51.426 1.00 51.47 101 SER A CA 1
ATOM 837 C C . SER A 1 101 ? 25.080 -14.995 50.491 1.00 51.47 101 SER A C 1
ATOM 839 O O . SER A 1 101 ? 24.897 -15.405 49.342 1.00 51.47 101 SER A O 1
ATOM 841 N N . LYS A 1 102 ? 24.517 -13.857 50.929 1.00 53.03 102 LYS A N 1
ATOM 842 C CA . LYS A 1 102 ? 23.661 -12.997 50.086 1.00 53.03 102 LYS A CA 1
ATOM 843 C C . LYS A 1 102 ? 24.441 -12.382 48.912 1.00 53.03 102 LYS A C 1
ATOM 845 O O . LYS A 1 102 ? 23.891 -12.287 47.816 1.00 53.03 102 LYS A O 1
ATOM 850 N N . ARG A 1 103 ? 25.728 -12.037 49.091 1.00 53.12 103 ARG A N 1
ATOM 851 C CA . ARG A 1 103 ? 26.601 -11.602 47.979 1.00 53.12 103 ARG A CA 1
ATOM 852 C C . ARG A 1 103 ? 26.885 -12.737 46.984 1.00 53.12 103 ARG A C 1
ATOM 854 O O . ARG A 1 103 ? 26.708 -12.511 45.794 1.00 53.12 103 ARG A O 1
ATOM 861 N N . ARG A 1 104 ? 27.207 -13.955 47.443 1.00 52.91 104 ARG A N 1
ATOM 862 C CA . ARG A 1 104 ? 27.431 -15.143 46.589 1.00 52.91 104 ARG A CA 1
ATOM 863 C C . ARG A 1 104 ? 26.216 -15.498 45.723 1.00 52.91 104 ARG A C 1
ATOM 865 O O . ARG A 1 104 ? 26.392 -15.828 44.555 1.00 52.91 104 ARG A O 1
ATOM 872 N N . ARG A 1 105 ? 24.988 -15.389 46.254 1.00 55.16 105 ARG A N 1
ATOM 873 C CA . ARG A 1 105 ? 23.757 -15.610 45.463 1.00 55.16 105 ARG A CA 1
ATOM 874 C C . ARG A 1 105 ? 23.533 -14.540 44.384 1.00 55.16 105 ARG A C 1
ATOM 876 O O . ARG A 1 105 ? 23.069 -14.879 43.302 1.00 55.16 105 ARG A O 1
ATOM 883 N N . LYS A 1 106 ? 23.894 -13.270 44.626 1.00 54.97 106 LYS A N 1
ATOM 884 C CA . LYS A 1 106 ? 23.886 -12.243 43.564 1.00 54.97 106 LYS A CA 1
ATOM 885 C C . LYS A 1 106 ? 25.012 -12.466 42.545 1.00 54.97 106 LYS A C 1
ATOM 887 O O . LYS A 1 106 ? 24.755 -12.417 41.345 1.00 54.97 106 LYS A O 1
ATOM 892 N N . SER A 1 107 ? 26.231 -12.775 42.995 1.00 55.03 107 SER A N 1
ATOM 893 C CA . SER A 1 107 ? 27.382 -12.951 42.100 1.00 55.03 107 SER A CA 1
ATOM 894 C C . SER A 1 107 ? 27.288 -14.198 41.218 1.00 55.03 107 SER A C 1
ATOM 896 O O . SER A 1 107 ? 27.822 -14.172 40.116 1.00 55.03 107 SER A O 1
ATOM 898 N N . SER A 1 108 ? 26.595 -15.269 41.631 1.00 56.66 108 SER A N 1
ATOM 899 C CA . SER A 1 108 ? 26.337 -16.417 40.744 1.00 56.66 108 SER A CA 1
ATOM 900 C C . SER A 1 108 ? 25.372 -16.067 39.604 1.00 56.66 108 SER A C 1
ATOM 902 O O . SER A 1 108 ? 25.568 -16.530 38.482 1.00 56.66 108 SER A O 1
ATOM 904 N N . GLY A 1 109 ? 24.388 -15.195 39.853 1.00 63.47 109 GLY A N 1
ATOM 905 C CA . GLY A 1 109 ? 23.527 -14.622 38.813 1.00 63.47 109 GLY A CA 1
ATOM 906 C C . GLY A 1 109 ? 24.309 -13.751 37.825 1.00 63.47 109 GLY A C 1
ATOM 907 O O . GLY A 1 109 ? 24.177 -13.928 36.615 1.00 63.47 109 GLY A O 1
ATOM 908 N N . SER A 1 110 ? 25.180 -12.866 38.326 1.00 58.81 110 SER A N 1
ATOM 909 C CA . SER A 1 110 ? 26.075 -12.067 37.476 1.00 58.81 110 SER A CA 1
ATOM 910 C C . SER A 1 110 ? 27.067 -12.936 36.697 1.00 58.81 110 SER A C 1
ATOM 912 O O . SER A 1 110 ? 27.262 -12.693 35.510 1.00 58.81 110 SER A O 1
ATOM 914 N N . LYS A 1 111 ? 27.641 -13.984 37.310 1.00 68.06 111 LYS A N 1
ATOM 915 C CA . LYS A 1 111 ? 28.556 -14.914 36.629 1.00 68.06 111 LYS A CA 1
ATOM 916 C C . LYS A 1 111 ? 27.852 -15.684 35.509 1.00 68.06 111 LYS A C 1
ATOM 918 O O . LYS A 1 111 ? 28.313 -15.607 34.379 1.00 68.06 111 LYS A O 1
ATOM 923 N N . LYS A 1 112 ? 26.681 -16.290 35.757 1.00 70.06 112 LYS A N 1
ATOM 924 C CA . LYS A 1 112 ? 25.888 -16.946 34.694 1.00 70.06 112 LYS A CA 1
ATOM 925 C C . LYS A 1 112 ? 25.561 -16.004 33.526 1.00 70.06 112 LYS A C 1
ATOM 927 O O . LYS A 1 112 ? 25.552 -16.444 32.383 1.00 70.06 112 LYS A O 1
ATOM 932 N N . ARG A 1 113 ? 25.320 -14.712 33.791 1.00 62.34 113 ARG A N 1
ATOM 933 C CA . ARG A 1 113 ? 25.110 -13.703 32.736 1.00 62.34 113 ARG A CA 1
ATOM 934 C C . ARG A 1 113 ? 26.399 -13.365 31.981 1.00 62.34 113 ARG A C 1
ATOM 936 O O . ARG A 1 113 ? 26.360 -13.300 30.762 1.00 62.34 113 ARG A O 1
ATOM 943 N N . LEU A 1 114 ? 27.528 -13.196 32.670 1.00 61.31 114 LEU A N 1
ATOM 944 C CA . LEU A 1 114 ? 28.832 -12.955 32.037 1.00 61.31 114 LEU A CA 1
ATOM 945 C C . LEU A 1 114 ? 29.311 -14.152 31.203 1.00 61.31 114 LEU A C 1
ATOM 947 O O . LEU A 1 114 ? 29.849 -13.951 30.122 1.00 61.31 114 LEU A O 1
ATOM 951 N N . ASP A 1 115 ? 29.089 -15.380 31.668 1.00 71.25 115 ASP A N 1
ATOM 952 C CA . ASP A 1 115 ? 29.476 -16.595 30.944 1.00 71.25 115 ASP A CA 1
ATOM 953 C C . ASP A 1 115 ? 28.563 -16.847 29.723 1.00 71.25 115 ASP A C 1
ATOM 955 O O . ASP A 1 115 ? 29.043 -17.285 28.681 1.00 71.25 115 ASP A O 1
ATOM 959 N N . ALA A 1 116 ? 27.278 -16.469 29.782 1.00 66.88 116 ALA A N 1
ATOM 960 C CA . ALA A 1 116 ? 26.396 -16.458 28.607 1.00 66.88 116 ALA A CA 1
ATOM 961 C C . ALA A 1 116 ? 26.803 -15.401 27.557 1.00 66.88 116 ALA A C 1
ATOM 963 O O . ALA A 1 116 ? 26.636 -15.619 26.359 1.00 66.88 116 ALA A O 1
ATOM 964 N N . VAL A 1 117 ? 27.358 -14.266 27.991 1.00 60.16 117 VAL A N 1
ATOM 965 C CA . VAL A 1 117 ? 27.880 -13.212 27.101 1.00 60.16 117 VAL A CA 1
ATOM 966 C C . VAL A 1 117 ? 29.213 -13.618 26.478 1.00 60.16 117 VAL A C 1
ATOM 968 O O . VAL A 1 117 ? 29.416 -13.395 25.292 1.00 60.16 117 VAL A O 1
ATOM 971 N N . ASP A 1 118 ? 30.090 -14.261 27.248 1.00 67.56 118 ASP A N 1
ATOM 972 C CA . ASP A 1 118 ? 31.322 -14.895 26.762 1.00 67.56 118 ASP A CA 1
ATOM 973 C C . ASP A 1 118 ? 30.991 -15.939 25.673 1.00 67.56 118 ASP A C 1
ATOM 975 O O . ASP A 1 118 ? 31.545 -15.888 24.578 1.00 67.56 118 ASP A O 1
ATOM 979 N N . ALA A 1 119 ? 29.986 -16.796 25.897 1.00 72.31 119 ALA A N 1
ATOM 980 C CA . ALA A 1 119 ? 29.492 -17.732 24.883 1.00 72.31 119 ALA A CA 1
ATOM 981 C C . ALA A 1 119 ? 28.960 -17.034 23.612 1.00 72.31 119 ALA A C 1
ATOM 983 O O . ALA A 1 119 ? 29.309 -17.441 22.504 1.00 72.31 119 ALA A O 1
ATOM 984 N N . GLN A 1 120 ? 28.176 -15.956 23.744 1.00 64.44 120 GLN A N 1
ATOM 985 C CA . GLN A 1 120 ? 27.705 -15.176 22.588 1.00 64.44 120 GLN A CA 1
ATOM 986 C C . GLN A 1 120 ? 28.862 -14.522 21.816 1.00 64.44 120 GLN A C 1
ATOM 988 O O . GLN A 1 120 ? 28.894 -14.601 20.592 1.00 64.44 120 GLN A O 1
ATOM 993 N N . LEU A 1 121 ? 29.839 -13.925 22.507 1.00 60.16 121 LEU A N 1
ATOM 994 C CA . LEU A 1 121 ? 31.015 -13.309 21.878 1.00 60.16 121 LEU A CA 1
ATOM 995 C C . LEU A 1 121 ? 31.911 -14.340 21.174 1.00 60.16 121 LEU A C 1
ATOM 997 O O . LEU A 1 121 ? 32.471 -14.036 20.122 1.00 60.16 121 LEU A O 1
ATOM 1001 N N . ARG A 1 122 ? 32.017 -15.567 21.704 1.00 70.38 122 ARG A N 1
ATOM 1002 C CA . ARG A 1 122 ? 32.702 -16.684 21.028 1.00 70.38 122 ARG A CA 1
ATOM 1003 C C . ARG A 1 122 ? 31.986 -17.106 19.750 1.00 70.38 122 ARG A C 1
ATOM 1005 O O . ARG A 1 122 ? 32.661 -17.297 18.745 1.00 70.38 122 ARG A O 1
ATOM 1012 N N . GLN A 1 123 ? 30.654 -17.199 19.768 1.00 71.69 123 GLN A N 1
ATOM 1013 C CA . GLN A 1 123 ? 29.876 -17.498 18.563 1.00 71.69 123 GLN A CA 1
ATOM 1014 C C . GLN A 1 123 ? 30.074 -16.405 17.504 1.00 71.69 123 GLN A C 1
ATOM 1016 O O . GLN A 1 123 ? 30.485 -16.710 16.393 1.00 71.69 123 GLN A O 1
ATOM 1021 N N . ILE A 1 124 ? 29.938 -15.129 17.883 1.00 61.16 124 ILE A N 1
ATOM 1022 C CA . ILE A 1 124 ? 30.169 -13.984 16.987 1.00 61.16 124 ILE A CA 1
ATOM 1023 C C . ILE A 1 124 ? 31.590 -14.008 16.388 1.00 61.16 124 ILE A C 1
ATOM 1025 O O . ILE A 1 124 ? 31.755 -13.745 15.200 1.00 61.16 124 ILE A O 1
ATOM 1029 N N . ARG A 1 125 ? 32.622 -14.359 17.171 1.00 62.62 125 ARG A N 1
ATOM 1030 C CA . ARG A 1 125 ? 33.999 -14.535 16.667 1.00 62.62 125 ARG A CA 1
ATOM 1031 C C . ARG A 1 125 ? 34.136 -15.714 15.698 1.00 62.62 125 ARG A C 1
ATOM 1033 O O . ARG A 1 125 ? 34.862 -15.589 14.714 1.00 62.62 125 ARG A O 1
ATOM 1040 N N . LEU A 1 126 ? 33.458 -16.836 15.949 1.00 73.31 126 LEU A N 1
ATOM 1041 C CA . LEU A 1 126 ? 33.436 -17.990 15.044 1.00 73.31 126 LEU A CA 1
ATOM 1042 C C . LEU A 1 126 ? 32.763 -17.628 13.712 1.00 73.31 126 LEU A C 1
ATOM 1044 O O . LEU A 1 126 ? 33.326 -17.886 12.649 1.00 73.31 126 LEU A O 1
ATOM 1048 N N . ASP A 1 127 ? 31.606 -16.969 13.777 1.00 64.31 127 ASP A N 1
ATOM 1049 C CA . ASP A 1 127 ? 30.843 -16.519 12.614 1.00 64.31 127 ASP A CA 1
ATOM 1050 C C . ASP A 1 127 ? 31.667 -15.528 11.780 1.00 64.31 127 ASP A C 1
ATOM 1052 O O . ASP A 1 127 ? 31.866 -15.748 10.586 1.00 64.31 127 ASP A O 1
ATOM 1056 N N . LEU A 1 128 ? 32.250 -14.498 12.410 1.00 59.88 128 LEU A N 1
ATOM 1057 C CA . LEU A 1 128 ? 33.147 -13.544 11.743 1.00 59.88 128 LEU A CA 1
ATOM 1058 C C . LEU A 1 128 ? 34.366 -14.231 11.109 1.00 59.88 128 LEU A C 1
ATOM 1060 O O . LEU A 1 128 ? 34.724 -13.902 9.985 1.00 59.88 128 LEU A O 1
ATOM 1064 N N . THR A 1 129 ? 34.969 -15.218 11.777 1.00 68.81 129 THR A N 1
ATOM 1065 C CA . THR A 1 129 ? 36.120 -15.969 11.241 1.00 68.81 129 THR A CA 1
ATOM 1066 C C . THR A 1 129 ? 35.737 -16.797 10.010 1.00 68.81 129 THR A C 1
ATOM 1068 O O . THR A 1 129 ? 36.493 -16.857 9.039 1.00 68.81 129 THR A O 1
ATOM 1071 N N . ASN A 1 130 ? 34.556 -17.420 10.016 1.00 69.69 130 ASN A N 1
ATOM 1072 C CA . ASN A 1 130 ? 34.023 -18.136 8.856 1.00 69.69 130 ASN A CA 1
ATOM 1073 C C . ASN A 1 130 ? 33.687 -17.172 7.708 1.00 69.69 130 ASN A C 1
ATOM 1075 O O . ASN A 1 130 ? 33.958 -17.477 6.548 1.00 69.69 130 ASN A O 1
ATOM 1079 N N . HIS A 1 131 ? 33.176 -15.982 8.022 1.00 64.75 131 HIS A N 1
ATOM 1080 C CA . HIS A 1 131 ? 32.917 -14.938 7.039 1.00 64.75 131 HIS A CA 1
ATOM 1081 C C . HIS A 1 131 ? 34.198 -14.355 6.423 1.00 64.75 131 HIS A C 1
ATOM 1083 O O . HIS A 1 131 ? 34.239 -14.191 5.207 1.00 64.75 131 HIS A O 1
ATOM 1089 N N . THR A 1 132 ? 35.275 -14.153 7.190 1.00 66.75 132 THR A N 1
ATOM 1090 C CA . THR A 1 132 ? 36.590 -13.788 6.629 1.00 66.75 132 THR A CA 1
ATOM 1091 C C . THR A 1 132 ? 37.105 -14.863 5.668 1.00 66.75 132 THR A C 1
ATOM 1093 O O . THR A 1 132 ? 37.568 -14.531 4.585 1.00 66.75 132 THR A O 1
ATOM 1096 N N . LYS A 1 133 ? 36.957 -16.159 5.985 1.00 72.19 133 LYS A N 1
ATOM 1097 C CA . LYS A 1 133 ? 37.324 -17.241 5.046 1.00 72.19 133 LYS A CA 1
ATOM 1098 C C . LYS A 1 133 ? 36.530 -17.183 3.734 1.00 72.19 133 LYS A C 1
ATOM 1100 O O . LYS A 1 133 ? 37.108 -17.406 2.676 1.00 72.19 133 LYS A O 1
ATOM 1105 N N . ILE A 1 134 ? 35.233 -16.869 3.797 1.00 68.31 134 ILE A N 1
ATOM 1106 C CA . ILE A 1 134 ? 34.384 -16.691 2.605 1.00 68.31 134 ILE A CA 1
ATOM 1107 C C . ILE A 1 134 ? 34.848 -15.483 1.778 1.00 68.31 134 ILE A C 1
ATOM 1109 O O . ILE A 1 134 ? 34.970 -15.601 0.563 1.00 68.31 134 ILE A O 1
ATOM 1113 N N . LEU A 1 135 ? 35.157 -14.349 2.418 1.00 61.91 135 LEU A N 1
ATOM 1114 C CA . LEU A 1 135 ? 35.663 -13.158 1.727 1.00 61.91 135 LEU A CA 1
ATOM 1115 C C . LEU A 1 135 ? 37.010 -13.428 1.044 1.00 61.91 135 LEU A C 1
ATOM 1117 O O . LEU A 1 135 ? 37.119 -13.193 -0.153 1.00 61.91 135 LEU A O 1
ATOM 1121 N N . ASN A 1 136 ? 37.979 -14.024 1.746 1.00 70.69 136 ASN A N 1
ATOM 1122 C CA . ASN A 1 136 ? 39.279 -14.384 1.169 1.00 70.69 136 ASN A CA 1
ATOM 1123 C C . ASN A 1 136 ? 39.142 -15.381 -0.004 1.00 70.69 136 ASN A C 1
ATOM 1125 O O . ASN A 1 136 ? 39.890 -15.303 -0.975 1.00 70.69 136 ASN A O 1
ATOM 1129 N N . SER A 1 137 ? 38.175 -16.307 0.057 1.00 73.56 137 SER A N 1
ATOM 1130 C CA . SER A 1 137 ? 37.875 -17.221 -1.056 1.00 73.56 137 SER A CA 1
ATOM 1131 C C . SER A 1 137 ? 37.348 -16.479 -2.288 1.00 73.56 137 SER A C 1
ATOM 1133 O O . SER A 1 137 ? 37.649 -16.878 -3.408 1.00 73.56 137 SER A O 1
ATOM 1135 N N . HIS A 1 138 ? 36.574 -15.412 -2.094 1.00 67.38 138 HIS A N 1
ATOM 1136 C CA . HIS A 1 138 ? 36.056 -14.583 -3.182 1.00 67.38 138 HIS A CA 1
ATOM 1137 C C . HIS A 1 138 ? 37.096 -13.591 -3.723 1.00 67.38 138 HIS A C 1
ATOM 1139 O O . HIS A 1 138 ? 37.130 -13.342 -4.923 1.00 67.38 138 HIS A O 1
ATOM 1145 N N . GLU A 1 139 ? 37.983 -13.079 -2.870 1.00 66.94 139 GLU A N 1
ATOM 1146 C CA . GLU A 1 139 ? 39.158 -12.280 -3.251 1.00 66.94 139 GLU A CA 1
ATOM 1147 C C . GLU A 1 139 ? 40.090 -13.096 -4.175 1.00 66.94 139 GLU A C 1
ATOM 1149 O O . GLU A 1 139 ? 40.549 -12.595 -5.202 1.00 66.94 139 GLU A O 1
ATOM 1154 N N . PHE A 1 140 ? 40.255 -14.397 -3.897 1.00 73.31 140 PHE A N 1
ATOM 1155 C CA . PHE A 1 140 ? 40.946 -15.343 -4.780 1.00 73.31 140 PHE A CA 1
ATOM 1156 C C . PHE A 1 140 ? 40.202 -15.594 -6.109 1.00 73.31 140 PHE A C 1
ATOM 1158 O O . PHE A 1 140 ? 40.811 -15.463 -7.169 1.00 73.31 140 PHE A O 1
ATOM 1165 N N . GLU A 1 141 ? 38.894 -15.897 -6.085 1.00 67.56 141 GLU A N 1
ATOM 1166 C CA . GLU A 1 141 ? 38.084 -16.085 -7.310 1.00 67.56 141 GLU A CA 1
ATOM 1167 C C . GLU A 1 141 ? 38.097 -14.843 -8.228 1.00 67.56 141 GLU A C 1
ATOM 1169 O O . GLU A 1 141 ? 38.121 -14.969 -9.453 1.00 67.56 141 GLU A O 1
ATOM 1174 N N . LEU A 1 142 ? 38.093 -13.635 -7.653 1.00 62.53 142 LEU A N 1
ATOM 1175 C CA . LEU A 1 142 ? 38.196 -12.383 -8.407 1.00 62.53 142 LEU A CA 1
ATOM 1176 C C . LEU A 1 142 ? 39.591 -12.204 -9.021 1.00 62.53 142 LEU A C 1
ATOM 1178 O O . LEU A 1 142 ? 39.686 -11.847 -10.194 1.00 62.53 142 LEU A O 1
ATOM 1182 N N . SER A 1 143 ? 40.659 -12.517 -8.279 1.00 69.69 143 SER A N 1
ATOM 1183 C CA . SER A 1 143 ? 42.033 -12.489 -8.798 1.00 69.69 143 SER A CA 1
ATOM 1184 C C . SER A 1 143 ? 42.241 -13.484 -9.950 1.00 69.69 143 SER A C 1
ATOM 1186 O O . SER A 1 143 ? 42.854 -13.141 -10.961 1.00 69.69 143 SER A O 1
ATOM 1188 N N . GLU A 1 144 ? 41.672 -14.691 -9.854 1.00 71.38 144 GLU A N 1
ATOM 1189 C CA . GLU A 1 144 ? 41.672 -15.686 -10.936 1.00 71.38 144 GLU A CA 1
ATOM 1190 C C . GLU A 1 144 ? 40.991 -15.133 -12.202 1.00 71.38 144 GLU A C 1
ATOM 1192 O O . GLU A 1 144 ? 41.568 -15.184 -13.290 1.00 71.38 144 GLU A O 1
ATOM 1197 N N . ILE A 1 145 ? 39.805 -14.527 -12.067 1.00 61.44 145 ILE A N 1
ATOM 1198 C CA . ILE A 1 145 ? 39.073 -13.926 -13.194 1.00 61.44 145 ILE A CA 1
ATOM 1199 C C . ILE A 1 145 ? 39.821 -12.720 -13.784 1.00 61.44 145 ILE A C 1
ATOM 1201 O O . ILE A 1 145 ? 39.889 -12.588 -15.006 1.00 61.44 145 ILE A O 1
ATOM 1205 N N . GLU A 1 146 ? 40.430 -11.863 -12.962 1.00 65.75 146 GLU A N 1
ATOM 1206 C CA . GLU A 1 146 ? 41.281 -10.773 -13.449 1.00 65.75 146 GLU A CA 1
ATOM 1207 C C . GLU A 1 146 ? 42.484 -11.283 -14.246 1.00 65.75 146 GLU A C 1
ATOM 1209 O O . GLU A 1 146 ? 42.806 -10.722 -15.294 1.00 65.75 146 GLU A O 1
ATOM 1214 N N . ASN A 1 147 ? 43.146 -12.342 -13.780 1.00 70.06 147 ASN A N 1
ATOM 1215 C CA . ASN A 1 147 ? 44.288 -12.925 -14.478 1.00 70.06 147 ASN A CA 1
ATOM 1216 C C . ASN A 1 147 ? 43.863 -13.570 -15.805 1.00 70.06 147 ASN A C 1
ATOM 1218 O O . ASN A 1 147 ? 44.525 -13.347 -16.817 1.00 70.06 147 ASN A O 1
ATOM 1222 N N . LEU A 1 148 ? 42.712 -14.252 -15.846 1.00 62.59 148 LEU A N 1
ATOM 1223 C CA . LEU A 1 148 ? 42.120 -14.761 -17.088 1.00 62.59 148 LEU A CA 1
ATOM 1224 C C . LEU A 1 148 ? 41.780 -13.636 -18.083 1.00 62.59 148 LEU A C 1
ATOM 1226 O O . LEU A 1 148 ? 41.990 -13.809 -19.283 1.00 62.59 148 LEU A O 1
ATOM 1230 N N . ILE A 1 149 ? 41.306 -12.477 -17.612 1.00 60.72 149 ILE A N 1
ATOM 1231 C CA . ILE A 1 149 ? 41.055 -11.297 -18.459 1.00 60.72 149 ILE A CA 1
ATOM 1232 C C . ILE A 1 149 ? 42.372 -10.700 -18.982 1.00 60.72 149 ILE A C 1
ATOM 1234 O O . ILE A 1 149 ? 42.468 -10.381 -20.167 1.00 60.72 149 ILE A O 1
ATOM 1238 N N . LYS A 1 150 ? 43.394 -10.572 -18.124 1.00 67.81 150 LYS A N 1
ATOM 1239 C CA . LYS A 1 150 ? 44.707 -9.993 -18.470 1.00 67.81 150 LYS A CA 1
ATOM 1240 C C . LYS A 1 150 ? 45.498 -10.874 -19.443 1.00 67.81 150 LYS A C 1
ATOM 1242 O O . LYS A 1 150 ? 46.116 -10.347 -20.361 1.00 67.81 150 LYS A O 1
ATOM 1247 N N . GLN A 1 151 ? 45.468 -12.197 -19.273 1.00 65.94 151 GLN A N 1
ATOM 1248 C CA . GLN A 1 151 ? 46.204 -13.141 -20.123 1.00 65.94 151 GLN A CA 1
ATOM 1249 C C . GLN A 1 151 ? 45.567 -13.320 -21.510 1.00 65.94 151 GLN A C 1
ATOM 1251 O O . GLN A 1 151 ? 46.283 -13.451 -22.499 1.00 65.94 151 GLN A O 1
ATOM 1256 N N . ASN A 1 152 ? 44.233 -13.288 -21.611 1.00 60.41 152 ASN A N 1
ATOM 1257 C CA . ASN A 1 152 ? 43.512 -13.676 -22.831 1.00 60.41 152 ASN A CA 1
ATOM 1258 C C . ASN A 1 152 ? 42.955 -12.497 -23.651 1.00 60.41 152 ASN A C 1
ATOM 1260 O O . ASN A 1 152 ? 42.000 -12.659 -24.420 1.00 60.41 152 ASN A O 1
ATOM 1264 N N . GLY A 1 153 ? 43.543 -11.303 -23.507 1.00 54.09 153 GLY A N 1
ATOM 1265 C CA . GLY A 1 153 ? 43.057 -10.074 -24.148 1.00 54.09 153 GLY A CA 1
ATOM 1266 C C . GLY A 1 153 ? 42.878 -10.172 -25.670 1.00 54.09 153 GLY A C 1
ATOM 1267 O O . GLY A 1 153 ? 41.933 -9.595 -26.208 1.00 54.09 153 GLY A O 1
ATOM 1268 N N . ASN A 1 154 ? 43.720 -10.960 -26.350 1.00 54.47 154 ASN A N 1
ATOM 1269 C CA . ASN A 1 154 ? 43.840 -10.927 -27.811 1.00 54.47 154 ASN A CA 1
ATOM 1270 C C . ASN A 1 154 ? 43.091 -12.030 -28.584 1.00 54.47 154 ASN A C 1
ATOM 1272 O O . ASN A 1 154 ? 42.911 -11.846 -29.781 1.00 54.47 154 ASN A O 1
ATOM 1276 N N . ASN A 1 155 ? 42.690 -13.161 -27.975 1.00 53.00 155 ASN A N 1
ATOM 1277 C CA . ASN A 1 155 ? 42.380 -14.368 -28.776 1.00 53.00 155 ASN A CA 1
ATOM 1278 C C . ASN A 1 155 ? 41.257 -15.306 -28.266 1.00 53.00 155 ASN A C 1
ATOM 1280 O O . ASN A 1 155 ? 41.224 -16.470 -28.648 1.00 53.00 155 ASN A O 1
ATOM 1284 N N . ILE A 1 156 ? 40.334 -14.826 -27.421 1.00 51.81 156 ILE A N 1
ATOM 1285 C CA . ILE A 1 156 ? 39.156 -15.609 -26.978 1.00 51.81 156 ILE A CA 1
ATOM 1286 C C . ILE A 1 156 ? 37.854 -15.142 -27.650 1.00 51.81 156 ILE A C 1
ATOM 1288 O O . ILE A 1 156 ? 37.585 -13.937 -27.734 1.00 51.81 156 ILE A O 1
ATOM 1292 N N . GLU A 1 157 ? 37.043 -16.116 -28.070 1.00 58.09 157 GLU A N 1
ATOM 1293 C CA . GLU A 1 157 ? 35.730 -15.970 -28.708 1.00 58.09 157 GLU A CA 1
ATOM 1294 C C . GLU A 1 157 ? 34.681 -15.318 -27.778 1.00 58.09 157 GLU A C 1
ATOM 1296 O O . GLU A 1 157 ? 34.824 -15.273 -26.551 1.00 58.09 157 GLU A O 1
ATOM 1301 N N . LEU A 1 158 ? 33.626 -14.735 -28.356 1.00 49.59 158 LEU A N 1
ATOM 1302 C CA . LEU A 1 158 ? 32.710 -13.856 -27.618 1.00 49.59 158 LEU A CA 1
ATOM 1303 C C . LEU A 1 158 ? 31.933 -14.582 -26.503 1.00 49.59 158 LEU A C 1
ATOM 1305 O O . LEU A 1 158 ? 31.678 -13.988 -25.451 1.00 49.59 158 LEU A O 1
ATOM 1309 N N . ASP A 1 159 ? 31.595 -15.856 -26.703 1.00 47.69 159 ASP A N 1
ATOM 1310 C CA . ASP A 1 159 ? 30.727 -16.604 -25.791 1.00 47.69 159 ASP A CA 1
ATOM 1311 C C . ASP A 1 159 ? 31.435 -17.077 -24.513 1.00 47.69 159 ASP A C 1
ATOM 1313 O O . ASP A 1 159 ? 30.826 -17.049 -23.442 1.00 47.69 159 ASP A O 1
ATOM 1317 N N . GLU A 1 160 ? 32.736 -17.386 -24.551 1.00 53.72 160 GLU A N 1
ATOM 1318 C CA . GLU A 1 160 ? 33.506 -17.649 -23.323 1.00 53.72 160 GLU A CA 1
ATOM 1319 C C . GLU A 1 160 ? 33.617 -16.391 -22.450 1.00 53.72 160 GLU A C 1
ATOM 1321 O O . GLU A 1 160 ? 33.462 -16.451 -21.226 1.00 53.72 160 GLU A O 1
ATOM 1326 N N . LYS A 1 161 ? 33.789 -15.216 -23.072 1.00 54.25 161 LYS A N 1
ATOM 1327 C CA . LYS A 1 161 ? 33.760 -13.920 -22.372 1.00 54.25 161 LYS A CA 1
ATOM 1328 C C . LYS A 1 161 ? 32.388 -13.663 -21.734 1.00 54.25 161 LYS A C 1
ATOM 1330 O O . LYS A 1 161 ? 32.321 -13.191 -20.596 1.00 54.25 161 LYS A O 1
ATOM 1335 N N . LEU A 1 162 ? 31.290 -14.028 -22.402 1.00 48.69 162 LEU A N 1
ATOM 1336 C CA . LEU A 1 162 ? 29.937 -13.958 -21.833 1.00 48.69 162 LEU A CA 1
ATOM 1337 C C . LEU A 1 162 ? 29.717 -14.977 -20.698 1.00 48.69 162 LEU A C 1
ATOM 1339 O O . LEU A 1 162 ? 29.118 -14.628 -19.675 1.00 48.69 162 LEU A O 1
ATOM 1343 N N . ALA A 1 163 ? 30.248 -16.196 -20.814 1.00 55.59 163 ALA A N 1
ATOM 1344 C CA . ALA A 1 163 ? 30.211 -17.209 -19.758 1.00 55.59 163 ALA A CA 1
ATOM 1345 C C . ALA A 1 163 ? 31.001 -16.771 -18.509 1.00 55.59 163 ALA A C 1
ATOM 1347 O O . ALA A 1 163 ? 30.510 -16.921 -17.384 1.00 55.59 163 ALA A O 1
ATOM 1348 N N . GLY A 1 164 ? 32.172 -16.154 -18.702 1.00 54.88 164 GLY A N 1
ATOM 1349 C CA . GLY A 1 164 ? 32.981 -15.533 -17.651 1.00 54.88 164 GLY A CA 1
ATOM 1350 C C . GLY A 1 164 ? 32.234 -14.411 -16.924 1.00 54.88 164 GLY A C 1
ATOM 1351 O O . GLY A 1 164 ? 32.136 -14.436 -15.696 1.00 54.88 164 GLY A O 1
ATOM 1352 N N . ILE A 1 165 ? 31.597 -13.492 -17.662 1.00 53.72 165 ILE A N 1
ATOM 1353 C CA . ILE A 1 165 ? 30.729 -12.449 -17.082 1.00 53.72 165 ILE A CA 1
ATOM 1354 C C . ILE A 1 165 ? 29.581 -13.077 -16.274 1.00 53.72 165 ILE A C 1
ATOM 1356 O O . ILE A 1 165 ? 29.307 -12.644 -15.156 1.00 53.72 165 ILE A O 1
ATOM 1360 N N . GLY A 1 166 ? 28.950 -14.138 -16.786 1.00 56.12 166 GLY A N 1
ATOM 1361 C CA . GLY A 1 166 ? 27.909 -14.875 -16.066 1.00 56.12 166 GLY A CA 1
ATOM 1362 C C . GLY A 1 166 ? 28.412 -15.610 -14.815 1.00 56.12 166 GLY A C 1
ATOM 1363 O O . GLY A 1 166 ? 27.643 -15.825 -13.878 1.00 56.12 166 GLY A O 1
ATOM 1364 N N . ARG A 1 167 ? 29.687 -16.020 -14.757 1.00 57.69 167 ARG A N 1
ATOM 1365 C CA . ARG A 1 167 ? 30.333 -16.559 -13.543 1.00 57.69 167 ARG A CA 1
ATOM 1366 C C . ARG A 1 167 ? 30.591 -15.437 -12.530 1.00 57.69 167 ARG A C 1
ATOM 1368 O O . ARG A 1 167 ? 30.201 -15.590 -11.375 1.00 57.69 167 ARG A O 1
ATOM 1375 N N . LEU A 1 168 ? 31.115 -14.294 -12.977 1.00 50.50 168 LEU A N 1
ATOM 1376 C CA . LEU A 1 168 ? 31.366 -13.119 -12.138 1.00 50.50 168 LEU A CA 1
ATOM 1377 C C . LEU A 1 168 ? 30.075 -12.533 -11.532 1.00 50.50 168 LEU A C 1
ATOM 1379 O O . LEU A 1 168 ? 30.028 -12.344 -10.322 1.00 50.50 168 LEU A O 1
ATOM 1383 N N . ASP A 1 169 ? 28.997 -12.345 -12.308 1.00 53.19 169 ASP A N 1
ATOM 1384 C CA . ASP A 1 169 ? 27.700 -11.871 -11.776 1.00 53.19 169 ASP A CA 1
ATOM 1385 C C . ASP A 1 169 ? 27.160 -12.804 -10.661 1.00 53.19 169 ASP A C 1
ATOM 1387 O O . ASP A 1 169 ? 26.631 -12.321 -9.659 1.00 53.19 169 ASP A O 1
ATOM 1391 N N . ARG A 1 170 ? 27.342 -14.134 -10.777 1.00 60.62 170 ARG A N 1
ATOM 1392 C CA . ARG A 1 170 ? 26.948 -15.112 -9.735 1.00 60.62 170 ARG A CA 1
ATOM 1393 C C . ARG A 1 170 ? 27.808 -15.016 -8.471 1.00 60.62 170 ARG A C 1
ATOM 1395 O O . ARG A 1 170 ? 27.272 -15.158 -7.373 1.00 60.62 170 ARG A O 1
ATOM 1402 N N . ILE A 1 171 ? 29.110 -14.765 -8.615 1.00 56.47 171 ILE A N 1
ATOM 1403 C CA . ILE A 1 171 ? 30.023 -14.532 -7.487 1.00 56.47 171 ILE A CA 1
ATOM 1404 C C . ILE A 1 171 ? 29.653 -13.217 -6.787 1.00 56.47 171 ILE A C 1
ATOM 1406 O O . ILE A 1 171 ? 29.456 -13.211 -5.575 1.00 56.47 171 ILE A O 1
ATOM 1410 N N . THR A 1 172 ? 29.434 -12.129 -7.535 1.00 53.97 172 THR A N 1
ATOM 1411 C CA . THR A 1 172 ? 29.017 -10.829 -6.981 1.00 53.97 172 THR A CA 1
ATOM 1412 C C . THR A 1 172 ? 27.679 -10.906 -6.239 1.00 53.97 172 THR A C 1
ATOM 1414 O O . THR A 1 172 ? 27.582 -10.407 -5.120 1.00 53.97 172 THR A O 1
ATOM 1417 N N . ASP A 1 173 ? 26.651 -11.548 -6.809 1.00 57.56 173 ASP A N 1
ATOM 1418 C CA . ASP A 1 173 ? 25.345 -11.682 -6.144 1.00 57.56 173 ASP A CA 1
ATOM 1419 C C . ASP A 1 173 ? 25.442 -12.552 -4.862 1.00 57.56 173 ASP A C 1
ATOM 1421 O O . ASP A 1 173 ? 24.756 -12.270 -3.874 1.00 57.56 173 ASP A O 1
ATOM 1425 N N . LYS A 1 174 ? 26.336 -13.559 -4.825 1.00 62.53 174 LYS A N 1
ATOM 1426 C CA . LYS A 1 174 ? 26.649 -14.340 -3.610 1.00 62.53 174 LYS A CA 1
ATOM 1427 C C . LYS A 1 174 ? 27.374 -13.488 -2.559 1.00 62.53 174 LYS A C 1
ATOM 1429 O O . LYS A 1 174 ? 26.939 -13.461 -1.409 1.00 62.53 174 LYS A O 1
ATOM 1434 N N . MET A 1 175 ? 28.409 -12.737 -2.948 1.00 55.75 175 MET A N 1
ATOM 1435 C CA . MET A 1 175 ? 29.111 -11.800 -2.058 1.00 55.75 175 MET A CA 1
ATOM 1436 C C . MET A 1 175 ? 28.156 -10.746 -1.477 1.00 55.75 175 MET A C 1
ATOM 1438 O O . MET A 1 175 ? 28.181 -10.502 -0.273 1.00 55.75 175 MET A O 1
ATOM 1442 N N . GLU A 1 176 ? 27.266 -10.155 -2.287 1.00 55.62 176 GLU A N 1
ATOM 1443 C CA . GLU A 1 176 ? 26.237 -9.219 -1.804 1.00 55.62 176 GLU A CA 1
ATOM 1444 C C . GLU A 1 176 ? 25.319 -9.867 -0.755 1.00 55.62 176 GLU A C 1
ATOM 1446 O O . GLU A 1 176 ? 24.952 -9.209 0.225 1.00 55.62 176 GLU A O 1
ATOM 1451 N N . MET A 1 177 ? 24.938 -11.135 -0.939 1.00 62.69 177 MET A N 1
ATOM 1452 C CA . MET A 1 177 ? 24.102 -11.879 0.005 1.00 62.69 177 MET A CA 1
ATOM 1453 C C . MET A 1 177 ? 24.835 -12.143 1.327 1.00 62.69 177 MET A C 1
ATOM 1455 O O . MET A 1 177 ? 24.294 -11.828 2.391 1.00 62.69 177 MET A O 1
ATOM 1459 N N . ASP A 1 178 ? 26.063 -12.659 1.274 1.00 56.53 178 ASP A N 1
ATOM 1460 C CA . ASP A 1 178 ? 26.846 -12.974 2.472 1.00 56.53 178 ASP A CA 1
ATOM 1461 C C . ASP A 1 178 ? 27.238 -11.699 3.244 1.00 56.53 178 ASP A C 1
ATOM 1463 O O . ASP A 1 178 ? 27.072 -11.651 4.462 1.00 56.53 178 ASP A O 1
ATOM 1467 N N . ILE A 1 179 ? 27.609 -10.609 2.558 1.00 55.00 179 ILE A N 1
ATOM 1468 C CA . ILE A 1 179 ? 27.814 -9.281 3.174 1.00 55.00 179 ILE A CA 1
ATOM 1469 C C . ILE A 1 179 ? 26.521 -8.761 3.823 1.00 55.00 179 ILE A C 1
ATOM 1471 O O . ILE A 1 179 ? 26.557 -8.239 4.940 1.00 55.00 179 ILE A O 1
ATOM 1475 N N . SER A 1 180 ? 25.363 -8.931 3.174 1.00 58.88 180 SER A N 1
ATOM 1476 C CA . SER A 1 180 ? 24.069 -8.525 3.747 1.00 58.88 180 SER A CA 1
ATOM 1477 C C . SER A 1 180 ? 23.737 -9.303 5.027 1.00 58.88 180 SER A C 1
ATOM 1479 O O . SER A 1 180 ? 23.220 -8.719 5.982 1.00 58.88 180 SER A O 1
ATOM 1481 N N . LYS A 1 181 ? 24.073 -10.600 5.074 1.00 61.75 181 LYS A N 1
ATOM 1482 C CA . LYS A 1 181 ? 23.925 -11.451 6.261 1.00 61.75 181 LYS A CA 1
ATOM 1483 C C . LYS A 1 181 ? 24.867 -11.012 7.389 1.00 61.75 181 LYS A C 1
ATOM 1485 O O . LYS A 1 181 ? 24.389 -10.733 8.487 1.00 61.75 181 LYS A O 1
ATOM 1490 N N . ILE A 1 182 ? 26.159 -10.826 7.102 1.00 53.56 182 ILE A N 1
ATOM 1491 C CA . ILE A 1 182 ? 27.155 -10.331 8.071 1.00 53.56 182 ILE A CA 1
ATOM 1492 C C . ILE A 1 182 ? 26.686 -9.023 8.722 1.00 53.56 182 ILE A C 1
ATOM 1494 O O . ILE A 1 182 ? 26.718 -8.875 9.944 1.00 53.56 182 ILE A O 1
ATOM 1498 N N . LEU A 1 183 ? 26.195 -8.071 7.922 1.00 52.53 183 LEU A N 1
ATOM 1499 C CA . LEU A 1 183 ? 25.698 -6.789 8.426 1.00 52.53 183 LEU A CA 1
ATOM 1500 C C . LEU A 1 183 ? 24.429 -6.937 9.283 1.00 52.53 183 LEU A C 1
ATOM 1502 O O . LEU A 1 183 ? 24.256 -6.179 10.242 1.00 52.53 183 LEU A O 1
ATOM 1506 N N . TYR A 1 184 ? 23.553 -7.901 8.992 1.00 62.69 184 TYR A N 1
ATOM 1507 C CA . TYR A 1 184 ? 22.396 -8.217 9.835 1.00 62.69 184 TYR A CA 1
ATOM 1508 C C . TYR A 1 184 ? 22.822 -8.806 11.191 1.00 62.69 184 TYR A C 1
ATOM 1510 O O . TYR A 1 184 ? 22.343 -8.358 12.241 1.00 62.69 184 TYR A O 1
ATOM 1518 N N . ASP A 1 185 ? 23.770 -9.742 11.191 1.00 54.75 185 ASP A N 1
ATOM 1519 C CA . ASP A 1 185 ? 24.253 -10.410 12.402 1.00 54.75 185 ASP A CA 1
ATOM 1520 C C . ASP A 1 185 ? 25.067 -9.448 13.293 1.00 54.75 185 ASP A C 1
ATOM 1522 O O . ASP A 1 185 ? 24.835 -9.378 14.504 1.00 54.75 185 ASP A O 1
ATOM 1526 N N . ILE A 1 186 ? 25.904 -8.579 12.706 1.00 51.00 186 ILE A N 1
ATOM 1527 C CA . ILE A 1 186 ? 26.599 -7.485 13.414 1.00 51.00 186 ILE A CA 1
ATOM 1528 C C . ILE A 1 186 ? 25.603 -6.514 14.069 1.00 51.00 186 ILE A C 1
ATOM 1530 O O . ILE A 1 186 ? 25.778 -6.137 15.233 1.00 51.00 186 ILE A O 1
ATOM 1534 N N . ASN A 1 187 ? 24.536 -6.109 13.371 1.00 56.16 187 ASN A N 1
ATOM 1535 C CA . ASN A 1 187 ? 23.526 -5.209 13.944 1.00 56.16 187 ASN A CA 1
ATOM 1536 C C . ASN A 1 187 ? 22.686 -5.888 15.040 1.00 56.16 187 ASN A C 1
ATOM 1538 O O . ASN A 1 187 ? 22.350 -5.255 16.047 1.00 56.16 187 ASN A O 1
ATOM 1542 N N . THR A 1 188 ? 22.408 -7.185 14.901 1.00 57.78 188 THR A N 1
ATOM 1543 C CA . THR A 1 188 ? 21.736 -7.998 15.926 1.00 57.78 188 THR A CA 1
ATOM 1544 C C . THR A 1 188 ? 22.606 -8.134 17.180 1.00 57.78 188 THR A C 1
ATOM 1546 O O . THR A 1 188 ? 22.134 -7.874 18.292 1.00 57.78 188 THR A O 1
ATOM 1549 N N . CYS A 1 189 ? 23.902 -8.421 17.008 1.00 50.12 189 CYS A N 1
ATOM 1550 C CA . CYS A 1 189 ? 24.919 -8.373 18.059 1.00 50.12 189 CYS A CA 1
ATOM 1551 C C . CYS A 1 189 ? 24.930 -7.008 18.764 1.00 50.12 189 CYS A C 1
ATOM 1553 O O . CYS A 1 189 ? 24.757 -6.945 19.982 1.00 50.12 189 CYS A O 1
ATOM 1555 N N . LYS A 1 190 ? 25.043 -5.904 18.012 1.00 50.34 190 LYS A N 1
ATOM 1556 C CA . LYS A 1 190 ? 25.046 -4.531 18.545 1.00 50.34 190 LYS A CA 1
ATOM 1557 C C . LYS A 1 190 ? 23.794 -4.239 19.381 1.00 50.34 190 LYS A C 1
ATOM 1559 O O . LYS A 1 190 ? 23.911 -3.756 20.505 1.00 50.34 190 LYS A O 1
ATOM 1564 N N . SER A 1 191 ? 22.608 -4.607 18.888 1.00 57.66 191 SER A N 1
ATOM 1565 C CA . SER A 1 191 ? 21.339 -4.472 19.621 1.00 57.66 191 SER A CA 1
ATOM 1566 C C . SER A 1 191 ? 21.346 -5.246 20.946 1.00 57.66 191 SER A C 1
ATOM 1568 O O . SER A 1 191 ? 20.919 -4.729 21.980 1.00 57.66 191 SER A O 1
ATOM 1570 N N . ASN A 1 192 ? 21.853 -6.480 20.941 1.00 53.91 192 ASN A N 1
ATOM 1571 C CA . ASN A 1 192 ? 21.920 -7.321 22.134 1.00 53.91 192 ASN A CA 1
ATOM 1572 C C . ASN A 1 192 ? 22.980 -6.831 23.131 1.00 53.91 192 ASN A C 1
ATOM 1574 O O . ASN A 1 192 ? 22.706 -6.806 24.331 1.00 53.91 192 ASN A O 1
ATOM 1578 N N . PHE A 1 193 ? 24.122 -6.332 22.653 1.00 48.94 193 PHE A N 1
ATOM 1579 C CA . PHE A 1 193 ? 25.141 -5.694 23.483 1.00 48.94 193 PHE A CA 1
ATOM 1580 C C . PHE A 1 193 ? 24.615 -4.419 24.159 1.00 48.94 193 PHE A C 1
ATOM 1582 O O . PHE A 1 193 ? 24.802 -4.250 25.361 1.00 48.94 193 PHE A O 1
ATOM 1589 N N . THR A 1 194 ? 23.878 -3.556 23.448 1.00 53.19 194 THR A N 1
ATOM 1590 C CA . THR A 1 194 ? 23.245 -2.368 24.051 1.00 53.19 194 THR A CA 1
ATOM 1591 C C . THR A 1 194 ? 22.223 -2.750 25.129 1.00 53.19 194 THR A C 1
ATOM 1593 O O . THR A 1 194 ? 22.248 -2.179 26.221 1.00 53.19 194 THR A O 1
ATOM 1596 N N . LYS A 1 195 ? 21.364 -3.754 24.881 1.00 57.81 195 LYS A N 1
ATOM 1597 C CA . LYS A 1 195 ? 20.424 -4.281 25.896 1.00 57.81 195 LYS A CA 1
ATOM 1598 C C . LYS A 1 195 ? 21.165 -4.844 27.112 1.00 57.81 195 LYS A C 1
ATOM 1600 O O . LYS A 1 195 ? 20.749 -4.609 28.244 1.00 57.81 195 LYS A O 1
ATOM 1605 N N . LEU A 1 196 ? 22.254 -5.581 26.892 1.00 52.28 196 LEU A N 1
ATOM 1606 C CA . LEU A 1 196 ? 23.081 -6.142 27.956 1.00 52.28 196 LEU A CA 1
ATOM 1607 C C . LEU A 1 196 ? 23.732 -5.038 28.792 1.00 52.28 196 LEU A C 1
ATOM 1609 O O . LEU A 1 196 ? 23.561 -5.032 30.007 1.00 52.28 196 LEU A O 1
ATOM 1613 N N . TYR A 1 197 ? 24.432 -4.098 28.152 1.00 48.53 197 TYR A N 1
ATOM 1614 C CA . TYR A 1 197 ? 25.080 -2.962 28.805 1.00 48.53 197 TYR A CA 1
ATOM 1615 C C . TYR A 1 197 ? 24.081 -2.200 29.681 1.00 48.53 197 TYR A C 1
ATOM 1617 O O . TYR A 1 197 ? 24.333 -1.988 30.865 1.00 48.53 197 TYR A O 1
ATOM 1625 N N . HIS A 1 198 ? 22.892 -1.908 29.146 1.00 54.56 198 HIS A N 1
ATOM 1626 C CA . HIS A 1 198 ? 21.843 -1.200 29.875 1.00 54.56 198 HIS A CA 1
ATOM 1627 C C . HIS A 1 198 ? 21.196 -2.025 31.008 1.00 54.56 198 HIS A C 1
ATOM 1629 O O . HIS A 1 198 ? 20.604 -1.460 31.927 1.00 54.56 198 HIS A O 1
ATOM 1635 N N . ASN A 1 199 ? 21.317 -3.357 30.980 1.00 53.19 199 ASN A N 1
ATOM 1636 C CA . ASN A 1 199 ? 20.913 -4.241 32.076 1.00 53.19 199 ASN A CA 1
ATOM 1637 C C . ASN A 1 199 ? 22.019 -4.414 33.131 1.00 53.19 199 ASN A C 1
ATOM 1639 O O . ASN A 1 199 ? 21.704 -4.570 34.308 1.00 53.19 199 ASN A O 1
ATOM 1643 N N . VAL A 1 200 ? 23.298 -4.360 32.749 1.00 47.59 200 VAL A N 1
ATOM 1644 C CA . VAL A 1 200 ? 24.442 -4.367 33.679 1.00 47.59 200 VAL A CA 1
ATOM 1645 C C . VAL A 1 200 ? 24.539 -3.027 34.416 1.00 47.59 200 VAL A C 1
ATOM 1647 O O . VAL A 1 200 ? 24.664 -3.020 35.639 1.00 47.59 200 VAL A O 1
ATOM 1650 N N . SER A 1 201 ? 24.339 -1.903 33.718 1.00 48.62 201 SER A N 1
ATOM 1651 C CA . SER A 1 201 ? 24.297 -0.552 34.305 1.00 48.62 201 SER A CA 1
ATOM 1652 C C . SER A 1 201 ? 23.111 -0.315 35.257 1.00 48.62 201 SER A C 1
ATOM 1654 O O . SER A 1 201 ? 23.034 0.730 35.891 1.00 48.62 201 SER A O 1
ATOM 1656 N N . LYS A 1 202 ? 22.161 -1.258 35.337 1.00 49.94 202 LYS A N 1
ATOM 1657 C CA . LYS A 1 202 ? 21.050 -1.276 36.308 1.00 49.94 202 LYS A CA 1
ATOM 1658 C C . LYS A 1 202 ? 21.324 -2.167 37.528 1.00 49.94 202 LYS A C 1
ATOM 1660 O O . LYS A 1 202 ? 20.484 -2.244 38.421 1.00 49.94 202 LYS A O 1
ATOM 1665 N N . ILE A 1 203 ? 22.444 -2.894 37.549 1.00 50.56 203 ILE A N 1
ATOM 1666 C CA . ILE A 1 203 ? 22.752 -3.915 38.566 1.00 50.56 203 ILE A CA 1
ATOM 1667 C C . ILE A 1 203 ? 23.904 -3.490 39.482 1.00 50.56 203 ILE A C 1
ATOM 1669 O O . ILE A 1 203 ? 23.913 -3.897 40.646 1.00 50.56 203 ILE A O 1
ATOM 1673 N N . GLU A 1 204 ? 24.822 -2.644 39.009 1.00 46.59 204 GLU A N 1
ATOM 1674 C CA . GLU A 1 204 ? 25.871 -2.044 39.839 1.00 46.59 204 GLU A CA 1
ATOM 1675 C C . GLU A 1 204 ? 25.916 -0.514 39.692 1.00 46.59 204 GLU A C 1
ATOM 1677 O O . GLU A 1 204 ? 25.845 0.013 38.585 1.00 46.59 204 GLU A O 1
ATOM 1682 N N . LEU A 1 205 ? 26.101 0.150 40.843 1.00 40.59 205 LEU A N 1
ATOM 1683 C CA . LEU A 1 205 ? 26.226 1.598 41.083 1.00 40.59 205 LEU A CA 1
ATOM 1684 C C . LEU A 1 205 ? 24.950 2.456 40.988 1.00 40.59 205 LEU A C 1
ATOM 1686 O O . LEU A 1 205 ? 24.096 2.292 40.123 1.00 40.59 205 LEU A O 1
ATOM 1690 N N . ASN A 1 206 ? 24.895 3.458 41.877 1.00 44.19 206 ASN A N 1
ATOM 1691 C CA . ASN A 1 206 ? 24.070 4.655 41.719 1.00 44.19 206 ASN A CA 1
ATOM 1692 C C . ASN A 1 206 ? 24.684 5.512 40.601 1.00 44.19 206 ASN A C 1
ATOM 1694 O O . ASN A 1 206 ? 25.380 6.490 40.876 1.00 44.19 206 ASN A O 1
ATOM 1698 N N . LEU A 1 207 ? 24.493 5.112 39.345 1.00 45.94 207 LEU A N 1
ATOM 1699 C CA . LEU A 1 207 ? 24.853 5.961 38.213 1.00 45.94 207 LEU A CA 1
ATOM 1700 C C . LEU A 1 207 ? 23.906 7.174 38.173 1.00 45.94 207 LEU A C 1
ATOM 1702 O O . LEU A 1 207 ? 22.698 6.989 38.355 1.00 45.94 207 LEU A O 1
ATOM 1706 N N . PRO A 1 208 ? 24.422 8.399 37.960 1.00 44.53 208 PRO A N 1
ATOM 1707 C CA . PRO A 1 208 ? 23.586 9.592 37.913 1.00 44.53 208 PRO A CA 1
ATOM 1708 C C . PRO A 1 208 ? 22.501 9.475 36.832 1.00 44.53 208 PRO A C 1
ATOM 1710 O O . PRO A 1 208 ? 22.735 8.932 35.750 1.0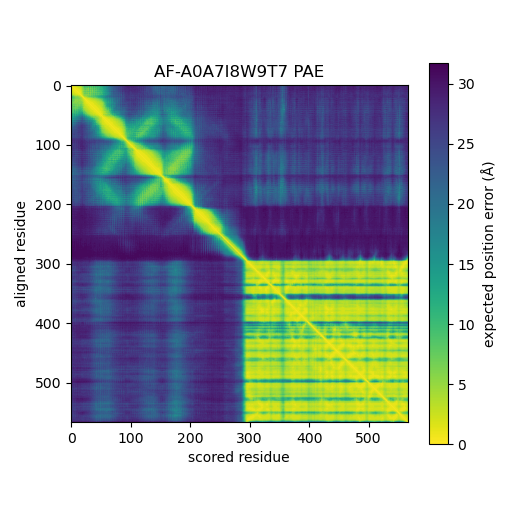0 44.53 208 PRO A O 1
ATOM 1713 N N . SER A 1 209 ? 21.301 9.992 37.124 1.00 56.25 209 SER A N 1
ATOM 1714 C CA . SER A 1 209 ? 20.199 10.078 36.151 1.00 56.25 209 SER A CA 1
ATOM 1715 C C . SER A 1 209 ? 20.637 10.855 34.905 1.00 56.25 209 SER A C 1
ATOM 1717 O O . SER A 1 209 ? 21.566 11.645 34.995 1.00 56.25 209 SER A O 1
ATOM 1719 N N . LYS A 1 210 ? 19.969 10.725 33.746 1.00 50.69 210 LYS A N 1
ATOM 1720 C CA . LYS A 1 210 ? 20.405 11.431 32.517 1.00 50.69 210 LYS A CA 1
ATOM 1721 C C . LYS A 1 210 ? 20.621 12.942 32.732 1.00 50.69 210 LYS A C 1
ATOM 1723 O O . LYS A 1 210 ? 21.594 13.487 32.232 1.00 50.69 210 LYS A O 1
ATOM 1728 N N . ALA A 1 211 ? 19.774 13.595 33.533 1.00 52.00 211 ALA A N 1
ATOM 1729 C CA . ALA A 1 211 ? 19.940 15.004 33.897 1.00 52.00 211 ALA A CA 1
ATOM 1730 C C . ALA A 1 211 ? 21.157 15.250 34.810 1.00 52.00 211 ALA A C 1
ATOM 1732 O O . ALA A 1 211 ? 21.902 16.200 34.590 1.00 52.00 211 ALA A O 1
ATOM 1733 N N . GLN A 1 212 ? 21.403 14.380 35.795 1.00 47.97 212 GLN A N 1
ATOM 1734 C CA . GLN A 1 212 ? 22.618 14.426 36.616 1.00 47.97 212 GLN A CA 1
ATOM 1735 C C . GLN A 1 212 ? 23.877 14.053 35.819 1.00 47.97 212 GLN A C 1
ATOM 1737 O O . GLN A 1 212 ? 24.951 14.531 36.153 1.00 47.97 212 GLN A O 1
ATOM 1742 N N . PHE A 1 213 ? 23.761 13.231 34.773 1.00 45.12 213 PHE A N 1
ATOM 1743 C CA . PHE A 1 213 ? 24.855 12.860 33.881 1.00 45.12 213 PHE A CA 1
ATOM 1744 C C . PHE A 1 213 ? 25.217 14.047 32.989 1.00 45.12 213 PHE A C 1
ATOM 1746 O O . PHE A 1 213 ? 26.376 14.413 32.952 1.00 45.12 213 PHE A O 1
ATOM 1753 N N . THR A 1 214 ? 24.240 14.751 32.408 1.00 57.78 214 THR A N 1
ATOM 1754 C CA . THR A 1 214 ? 24.485 16.010 31.679 1.00 57.78 214 THR A CA 1
ATOM 1755 C C . THR A 1 214 ? 24.944 17.153 32.593 1.00 57.78 214 THR A C 1
ATOM 1757 O O . THR A 1 214 ? 25.758 17.975 32.180 1.00 57.78 214 THR A O 1
ATOM 1760 N N . LEU A 1 215 ? 24.500 17.198 33.854 1.00 62.59 215 LEU A N 1
ATOM 1761 C CA . LEU A 1 215 ? 25.066 18.104 34.860 1.00 62.59 215 LEU A CA 1
ATOM 1762 C C . LEU A 1 215 ? 26.506 17.710 35.225 1.00 62.59 215 LEU A C 1
ATOM 1764 O O . LEU A 1 215 ? 27.338 18.585 35.417 1.00 62.59 215 LEU A O 1
ATOM 1768 N N . MET A 1 216 ? 26.821 16.416 35.289 1.00 49.34 216 MET A N 1
ATOM 1769 C CA . MET A 1 216 ? 28.171 15.911 35.538 1.00 49.34 216 MET A CA 1
ATOM 1770 C C . MET A 1 216 ? 29.089 16.122 34.330 1.00 49.34 216 MET A C 1
ATOM 1772 O O . MET A 1 216 ? 30.227 16.503 34.534 1.00 49.34 216 MET A O 1
ATOM 1776 N N . GLU A 1 217 ? 28.607 15.966 33.098 1.00 57.69 217 GLU A N 1
ATOM 1777 C CA . GLU A 1 217 ? 29.312 16.308 31.856 1.00 57.69 217 GLU A CA 1
ATOM 1778 C C . GLU A 1 217 ? 29.579 17.811 31.788 1.00 57.69 217 GLU A C 1
ATOM 1780 O O . GLU A 1 217 ? 30.710 18.208 31.536 1.00 57.69 217 GLU A O 1
ATOM 1785 N N . ARG A 1 218 ? 28.585 18.657 32.098 1.00 69.06 218 ARG A N 1
ATOM 1786 C CA . ARG A 1 218 ? 28.774 20.112 32.175 1.00 69.06 218 ARG A CA 1
ATOM 1787 C C . ARG A 1 218 ? 29.718 20.502 33.311 1.00 69.06 218 ARG A C 1
ATOM 1789 O O . ARG A 1 218 ? 30.582 21.334 33.103 1.00 69.06 218 ARG A O 1
ATOM 1796 N N . ASN A 1 219 ? 29.634 19.869 34.478 1.00 66.38 219 ASN A N 1
ATOM 1797 C CA . ASN A 1 219 ? 30.581 20.111 35.567 1.00 66.38 219 ASN A CA 1
ATOM 1798 C C . ASN A 1 219 ? 31.981 19.574 35.243 1.00 66.38 219 ASN A C 1
ATOM 1800 O O . ASN A 1 219 ? 32.953 20.176 35.671 1.00 66.38 219 ASN A O 1
ATOM 1804 N N . ILE A 1 220 ? 32.116 18.480 34.485 1.00 58.59 220 ILE A N 1
ATOM 1805 C CA . ILE A 1 220 ? 33.403 17.969 33.991 1.00 58.59 220 ILE A CA 1
ATOM 1806 C C . ILE A 1 220 ? 33.966 18.898 32.921 1.00 58.59 220 ILE A C 1
ATOM 1808 O O . ILE A 1 220 ? 35.162 19.136 32.948 1.00 58.59 220 ILE A O 1
ATOM 1812 N N . GLN A 1 221 ? 33.142 19.459 32.035 1.00 65.56 221 GLN A N 1
ATOM 1813 C CA . GLN A 1 221 ? 33.580 20.413 31.018 1.00 65.56 221 GLN A CA 1
ATOM 1814 C C . GLN A 1 221 ? 33.956 21.758 31.648 1.00 65.56 221 GLN A C 1
ATOM 1816 O O . GLN A 1 221 ? 35.067 22.218 31.432 1.00 65.56 221 GLN A O 1
ATOM 1821 N N . ASN A 1 222 ? 33.122 22.319 32.528 1.00 71.44 222 ASN A N 1
ATOM 1822 C CA . ASN A 1 222 ? 33.453 23.514 33.306 1.00 71.44 222 ASN A CA 1
ATOM 1823 C C . ASN A 1 222 ? 34.688 23.282 34.194 1.00 71.44 222 ASN A C 1
ATOM 1825 O O . ASN A 1 222 ? 35.514 24.176 34.331 1.00 71.44 222 ASN A O 1
ATOM 1829 N N . ASN A 1 223 ? 34.852 22.089 34.786 1.00 60.66 223 ASN A N 1
ATOM 1830 C CA . ASN A 1 223 ? 36.075 21.739 35.511 1.00 60.66 223 ASN A CA 1
ATOM 1831 C C . ASN A 1 223 ? 37.259 21.524 34.569 1.00 60.66 223 ASN A C 1
ATOM 1833 O O . ASN A 1 223 ? 38.363 21.829 34.980 1.00 60.66 223 ASN A O 1
ATOM 1837 N N . LYS A 1 224 ? 37.072 21.021 33.343 1.00 61.78 224 LYS A N 1
ATOM 1838 C CA . LYS A 1 224 ? 38.134 20.855 32.342 1.00 61.78 224 LYS A CA 1
ATOM 1839 C C . LYS A 1 224 ? 38.602 22.213 31.845 1.00 61.78 224 LYS A C 1
ATOM 1841 O O . LYS A 1 224 ? 39.794 22.451 31.862 1.00 61.78 224 LYS A O 1
ATOM 1846 N N . GLU A 1 225 ? 37.692 23.121 31.522 1.00 71.19 225 GLU A N 1
ATOM 1847 C CA . GLU A 1 225 ? 37.989 24.515 31.185 1.00 71.19 225 GLU A CA 1
ATOM 1848 C C . GLU A 1 225 ? 38.633 25.233 32.376 1.00 71.19 225 GLU A C 1
ATOM 1850 O O . GLU A 1 225 ? 39.660 25.880 32.218 1.00 71.19 225 GLU A O 1
ATOM 1855 N N . ALA A 1 226 ? 38.131 25.040 33.600 1.00 66.50 226 ALA A N 1
ATOM 1856 C CA . ALA A 1 226 ? 38.783 25.556 34.802 1.00 66.50 226 ALA A CA 1
ATOM 1857 C C . ALA A 1 226 ? 40.110 24.849 35.138 1.00 66.50 226 ALA A C 1
ATOM 1859 O O . ALA A 1 226 ? 40.894 25.424 35.881 1.00 66.50 226 ALA A O 1
ATOM 1860 N N . ILE A 1 227 ? 40.381 23.643 34.626 1.00 56.16 227 ILE A N 1
ATOM 1861 C CA . ILE A 1 227 ? 41.654 22.910 34.755 1.00 56.16 227 ILE A CA 1
ATOM 1862 C C . ILE A 1 227 ? 42.611 23.275 33.622 1.00 56.16 227 ILE A C 1
ATOM 1864 O O . ILE A 1 227 ? 43.801 23.261 33.865 1.00 56.16 227 ILE A O 1
ATOM 1868 N N . GLU A 1 228 ? 42.143 23.655 32.435 1.00 63.91 228 GLU A N 1
ATOM 1869 C CA . GLU A 1 228 ? 42.960 24.127 31.309 1.00 63.91 228 GLU A CA 1
ATOM 1870 C C . GLU A 1 228 ? 43.312 25.605 31.475 1.00 63.91 228 GLU A C 1
ATOM 1872 O O . GLU A 1 228 ? 44.456 25.980 31.257 1.00 63.91 228 GLU A O 1
ATOM 1877 N N . LEU A 1 229 ? 42.390 26.426 31.980 1.00 70.19 229 LEU A N 1
ATOM 1878 C CA . LEU A 1 229 ? 42.659 27.808 32.380 1.00 70.19 229 LEU A CA 1
ATOM 1879 C C . LEU A 1 229 ? 43.489 27.840 33.675 1.00 70.19 229 LEU A C 1
ATOM 1881 O O . LEU A 1 229 ? 44.398 28.657 33.795 1.00 70.19 229 LEU A O 1
ATOM 1885 N N . LYS A 1 230 ? 43.287 26.890 34.606 1.00 59.91 230 LYS A N 1
ATOM 1886 C CA . LYS A 1 230 ? 44.286 26.635 35.660 1.00 59.91 230 LYS A CA 1
ATOM 1887 C C . LYS A 1 230 ? 45.552 25.973 35.138 1.00 59.91 230 LYS A C 1
ATOM 1889 O O . LYS A 1 230 ? 46.549 26.188 35.791 1.00 59.91 230 LYS A O 1
ATOM 1894 N N . SER A 1 231 ? 45.567 25.237 34.026 1.00 52.00 231 SER A N 1
ATOM 1895 C CA . SER A 1 231 ? 46.804 24.678 33.456 1.00 52.00 231 SER A CA 1
ATOM 1896 C C . SER A 1 231 ? 47.615 25.819 32.897 1.00 52.00 231 SER A C 1
ATOM 1898 O O . SER A 1 231 ? 48.671 26.064 33.422 1.00 52.00 231 SER A O 1
ATOM 1900 N N . GLN A 1 232 ? 47.073 26.637 31.996 1.00 60.31 232 GLN A N 1
ATOM 1901 C CA . GLN A 1 232 ? 47.747 27.828 31.468 1.00 60.31 232 GLN A CA 1
ATOM 1902 C C . GLN A 1 232 ? 48.200 28.791 32.576 1.00 60.31 232 GLN A C 1
ATOM 1904 O O . GLN A 1 232 ? 49.271 29.387 32.486 1.00 60.31 232 GLN A O 1
ATOM 1909 N N . ASN A 1 233 ? 47.415 28.931 33.650 1.00 60.78 233 ASN A N 1
ATOM 1910 C CA . ASN A 1 233 ? 47.819 29.707 34.821 1.00 60.78 233 ASN A CA 1
ATOM 1911 C C . ASN A 1 233 ? 48.811 28.942 35.723 1.00 60.78 233 ASN A C 1
ATOM 1913 O O . ASN A 1 233 ? 49.614 29.582 36.375 1.00 60.78 233 ASN A O 1
ATOM 1917 N N . ILE A 1 234 ? 48.825 27.607 35.755 1.00 50.09 234 ILE A N 1
ATOM 1918 C CA . ILE A 1 234 ? 49.862 26.779 36.396 1.00 50.09 234 ILE A CA 1
ATOM 1919 C C . ILE A 1 234 ? 51.141 26.820 35.570 1.00 50.09 234 ILE A C 1
ATOM 1921 O O . ILE A 1 234 ? 52.168 26.992 36.178 1.00 50.09 234 ILE A O 1
ATOM 1925 N N . ASP A 1 235 ? 51.098 26.779 34.242 1.00 55.47 235 ASP A N 1
ATOM 1926 C CA . ASP A 1 235 ? 52.231 26.855 33.321 1.00 55.47 235 ASP A CA 1
ATOM 1927 C C . ASP A 1 235 ? 52.848 28.267 33.365 1.00 55.47 235 ASP A C 1
ATOM 1929 O O . ASP A 1 235 ? 54.058 28.438 33.489 1.00 55.47 235 ASP A O 1
ATOM 1933 N N . SER A 1 236 ? 52.012 29.317 33.383 1.00 61.38 236 SER A N 1
ATOM 1934 C CA . SER A 1 236 ? 52.458 30.690 33.663 1.00 61.38 236 SER A CA 1
ATOM 1935 C C . SER A 1 236 ? 52.967 30.857 35.095 1.00 61.38 236 SER A C 1
ATOM 1937 O O . SER A 1 236 ? 53.868 31.663 35.325 1.00 61.38 236 SER A O 1
ATOM 1939 N N . ASN A 1 237 ? 52.400 30.135 36.065 1.00 53.22 237 ASN A N 1
ATOM 1940 C CA . ASN A 1 237 ? 52.846 30.216 37.449 1.00 53.22 237 ASN A CA 1
ATOM 1941 C C . ASN A 1 237 ? 53.959 29.232 37.794 1.00 53.22 237 ASN A C 1
ATOM 1943 O O . ASN A 1 237 ? 54.541 29.488 38.824 1.00 53.22 237 ASN A O 1
ATOM 1947 N N . THR A 1 238 ? 54.317 28.223 36.990 1.00 54.00 238 THR A N 1
ATOM 1948 C CA . THR A 1 238 ? 55.534 27.397 37.110 1.00 54.00 238 THR A CA 1
ATOM 1949 C C . THR A 1 238 ? 56.679 28.067 36.386 1.00 54.00 238 THR A C 1
ATOM 1951 O O . THR A 1 238 ? 57.736 28.179 36.971 1.00 54.00 238 THR A O 1
ATOM 1954 N N . LEU A 1 239 ? 56.456 28.719 35.241 1.00 57.06 239 LEU A N 1
ATOM 1955 C CA . LEU A 1 239 ? 57.444 29.668 34.709 1.00 57.06 239 LEU A CA 1
ATOM 1956 C C . LEU A 1 239 ? 57.771 30.796 35.711 1.00 57.06 239 LEU A C 1
ATOM 1958 O O . LEU A 1 239 ? 58.878 31.327 35.701 1.00 57.06 239 LEU A O 1
ATOM 1962 N N . LYS A 1 240 ? 56.835 31.139 36.612 1.00 60.34 240 LYS A N 1
ATOM 1963 C CA . LYS A 1 240 ? 57.122 31.971 37.794 1.00 60.34 240 LYS A CA 1
ATOM 1964 C C . LYS A 1 240 ? 57.594 31.166 39.005 1.00 60.34 240 LYS A C 1
ATOM 1966 O O . LYS A 1 240 ? 58.368 31.717 39.767 1.00 60.34 240 LYS A O 1
ATOM 1971 N N . LEU A 1 241 ? 57.135 29.932 39.228 1.00 43.75 241 LEU A N 1
ATOM 1972 C CA . LEU A 1 241 ? 57.488 29.126 40.403 1.00 43.75 241 LEU A CA 1
ATOM 1973 C C . LEU A 1 241 ? 58.907 28.604 40.300 1.00 43.75 241 LEU A C 1
ATOM 1975 O O . LEU A 1 241 ? 59.524 28.484 41.333 1.00 43.75 241 LEU A O 1
ATOM 1979 N N . ASP A 1 242 ? 59.422 28.339 39.106 1.00 53.19 242 ASP A N 1
ATOM 1980 C CA . ASP A 1 242 ? 60.800 27.933 38.858 1.00 53.19 242 ASP A CA 1
ATOM 1981 C C . ASP A 1 242 ? 61.712 29.140 39.137 1.00 53.19 242 ASP A C 1
ATOM 1983 O O . ASP A 1 242 ? 62.560 29.074 40.019 1.00 53.19 242 ASP A O 1
ATOM 1987 N N . ALA A 1 243 ? 61.403 30.310 38.560 1.00 56.31 243 ALA A N 1
ATOM 1988 C CA . ALA A 1 243 ? 62.080 31.573 38.889 1.00 56.31 243 ALA A CA 1
ATOM 1989 C C . ALA A 1 243 ? 61.937 31.989 40.375 1.00 56.31 243 ALA A C 1
ATOM 1991 O O . ALA A 1 243 ? 62.794 32.677 40.930 1.00 56.31 243 ALA A O 1
ATOM 1992 N N . VAL A 1 244 ? 60.854 31.583 41.047 1.00 50.44 244 VAL A N 1
ATOM 1993 C CA . VAL A 1 244 ? 60.631 31.808 42.485 1.00 50.44 244 VAL A CA 1
ATOM 1994 C C . VAL A 1 244 ? 61.205 30.672 43.340 1.00 50.44 244 VAL A C 1
ATOM 1996 O O . VAL A 1 244 ? 61.482 30.920 44.502 1.00 50.44 244 VAL A O 1
ATOM 1999 N N . LEU A 1 245 ? 61.476 29.481 42.802 1.00 44.22 245 LEU A N 1
ATOM 2000 C CA . LEU A 1 245 ? 62.193 28.377 43.453 1.00 44.22 245 LEU A CA 1
ATOM 2001 C C . LEU A 1 245 ? 63.691 28.671 43.450 1.00 44.22 245 LEU A C 1
ATOM 2003 O O . LEU A 1 245 ? 64.297 28.597 44.514 1.00 44.22 245 LEU A O 1
ATOM 2007 N N . ASP A 1 246 ? 64.236 29.193 42.348 1.00 47.28 246 ASP A N 1
ATOM 2008 C CA . ASP A 1 246 ? 65.551 29.856 42.319 1.00 47.28 246 ASP A CA 1
ATOM 2009 C C . ASP A 1 246 ? 65.658 30.946 43.420 1.00 47.28 246 ASP A C 1
ATOM 2011 O O . ASP A 1 246 ? 66.726 31.197 43.984 1.00 47.28 246 ASP A O 1
ATOM 2015 N N . THR A 1 247 ? 64.521 31.553 43.793 1.00 48.97 247 THR A N 1
ATOM 2016 C CA . THR A 1 247 ? 64.392 32.596 44.833 1.00 48.97 247 THR A CA 1
ATOM 2017 C C . THR A 1 247 ? 63.848 32.078 46.192 1.00 48.97 247 THR A C 1
ATOM 2019 O O . THR A 1 247 ? 63.649 32.872 47.111 1.00 48.97 247 THR A O 1
ATOM 2022 N N . LEU A 1 248 ? 63.598 30.768 46.368 1.00 39.22 248 LEU A N 1
ATOM 2023 C CA . LEU A 1 248 ? 63.031 30.178 47.603 1.00 39.22 248 LEU A CA 1
ATOM 2024 C C . LEU A 1 248 ? 63.712 28.888 48.081 1.00 39.22 248 LEU A C 1
ATOM 2026 O O . LEU A 1 248 ? 63.582 28.555 49.261 1.00 39.22 248 LEU A O 1
ATOM 2030 N N . GLU A 1 249 ? 64.533 28.220 47.268 1.00 49.59 249 GLU A N 1
ATOM 2031 C CA . GLU A 1 249 ? 65.601 27.355 47.797 1.00 49.59 249 GLU A CA 1
ATOM 2032 C C . GLU A 1 249 ? 66.587 28.178 48.654 1.00 49.59 249 GLU A C 1
ATOM 2034 O O . GLU A 1 249 ? 67.193 27.667 49.593 1.00 49.59 249 GLU A O 1
ATOM 2039 N N . SER A 1 250 ? 66.635 29.494 48.425 1.00 40.28 250 SER A N 1
ATOM 2040 C CA . SER A 1 250 ? 67.265 30.506 49.276 1.00 40.28 250 SER A CA 1
ATOM 2041 C C . SER A 1 250 ? 66.403 30.986 50.472 1.00 40.28 250 SER A C 1
ATOM 2043 O O . SER A 1 250 ? 66.818 31.909 51.173 1.00 40.28 250 SER A O 1
ATOM 2045 N N . GLY A 1 251 ? 65.233 30.381 50.761 1.00 43.22 251 GLY A N 1
ATOM 2046 C CA . GLY A 1 251 ? 64.235 30.947 51.695 1.00 43.22 251 GLY A CA 1
ATOM 2047 C C . GLY A 1 251 ? 63.233 29.984 52.370 1.00 43.22 251 GLY A C 1
ATOM 2048 O O . GLY A 1 251 ? 62.031 30.246 52.372 1.00 43.22 251 GLY A O 1
ATOM 2049 N N . LEU A 1 252 ? 63.687 28.893 53.001 1.00 32.69 252 LEU A N 1
ATOM 2050 C CA . LEU A 1 252 ? 62.823 27.938 53.732 1.00 32.69 252 LEU A CA 1
ATOM 2051 C C . LEU A 1 252 ? 62.432 28.377 55.166 1.00 32.69 252 LEU A C 1
ATOM 2053 O O . LEU A 1 252 ? 63.314 28.460 56.023 1.00 32.69 252 LEU A O 1
ATOM 2057 N N . SER A 1 253 ? 61.125 28.491 55.498 1.00 32.47 253 SER A N 1
ATOM 2058 C CA . SER A 1 253 ? 60.615 28.268 56.883 1.00 32.47 253 SER A CA 1
ATOM 2059 C C . SER A 1 253 ? 59.081 28.204 57.125 1.00 32.47 253 SER A C 1
ATOM 2061 O O . SER A 1 253 ? 58.350 29.140 56.835 1.00 32.47 253 SER A O 1
ATOM 2063 N N . LEU A 1 254 ? 58.673 27.149 57.861 1.00 31.97 254 LEU A N 1
ATOM 2064 C CA . LEU A 1 254 ? 57.679 27.090 58.972 1.00 31.97 254 LEU A CA 1
ATOM 2065 C C . LEU A 1 254 ? 56.130 27.224 58.782 1.00 31.97 254 LEU A C 1
ATOM 2067 O O . LEU A 1 254 ? 55.605 28.304 58.569 1.00 31.97 254 LEU A O 1
ATOM 2071 N N . LYS A 1 255 ? 55.428 26.132 59.182 1.00 31.27 255 LYS A N 1
ATOM 2072 C CA . LYS A 1 255 ? 54.165 26.022 59.996 1.00 31.27 255 LYS A CA 1
ATOM 2073 C C . LYS A 1 255 ? 52.835 26.611 59.436 1.00 31.27 255 LYS A C 1
ATOM 2075 O O . LYS A 1 255 ? 52.742 27.783 59.129 1.00 31.27 255 LYS A O 1
ATOM 2080 N N . SER A 1 256 ? 51.777 25.799 59.229 1.00 29.16 256 SER A N 1
ATOM 2081 C CA . SER A 1 256 ? 50.711 25.376 60.197 1.00 29.16 256 SER A CA 1
ATOM 2082 C C . SER A 1 256 ? 49.773 26.529 60.641 1.00 29.16 256 SER A C 1
ATOM 2084 O O . SER A 1 256 ? 50.268 27.559 61.071 1.00 29.16 256 SER A O 1
ATOM 2086 N N . THR A 1 257 ? 48.426 26.447 60.654 1.00 31.41 257 THR A N 1
ATOM 2087 C CA . THR A 1 257 ? 47.549 25.433 61.312 1.00 31.41 257 THR A CA 1
ATOM 2088 C C . THR A 1 257 ? 46.076 25.486 60.782 1.00 31.41 257 THR A C 1
ATOM 2090 O O . THR A 1 257 ? 45.772 26.261 59.884 1.00 31.41 257 THR A O 1
ATOM 2093 N N . VAL A 1 258 ? 45.163 24.656 61.316 1.00 30.47 258 VAL A N 1
ATOM 2094 C CA . VAL A 1 258 ? 43.709 24.464 60.980 1.00 30.47 258 VAL A CA 1
ATOM 2095 C C . VAL A 1 258 ? 42.814 24.797 62.233 1.00 30.47 258 VAL A C 1
ATOM 2097 O O . VAL A 1 258 ? 43.425 25.405 63.116 1.00 30.47 258 VAL A O 1
ATOM 2100 N N . PRO A 1 259 ? 41.491 24.461 62.468 1.00 43.78 259 PRO A N 1
ATOM 2101 C CA . PRO A 1 259 ? 40.507 23.573 61.770 1.00 43.78 259 PRO A CA 1
ATOM 2102 C C . PRO A 1 259 ? 39.029 24.040 61.361 1.00 43.78 259 PRO A C 1
ATOM 2104 O O . PRO A 1 259 ? 38.919 24.395 60.191 1.00 43.78 259 PRO A O 1
ATOM 2107 N N . PRO A 1 260 ? 37.863 23.894 62.093 1.00 45.78 260 PRO A N 1
ATOM 2108 C CA . PRO A 1 260 ? 36.643 23.231 61.508 1.00 45.78 260 PRO A CA 1
ATOM 2109 C C . PRO A 1 260 ? 35.166 23.690 61.878 1.00 45.78 260 PRO A C 1
ATOM 2111 O O . PRO A 1 260 ? 34.968 24.613 62.657 1.00 45.78 260 PRO A O 1
ATOM 2114 N N . ILE A 1 261 ? 34.153 22.900 61.408 1.00 31.53 261 ILE A N 1
ATOM 2115 C CA . ILE A 1 261 ? 32.696 22.714 61.804 1.00 31.53 261 ILE A CA 1
ATOM 2116 C C . ILE A 1 261 ? 31.680 23.900 61.660 1.00 31.53 261 ILE A C 1
ATOM 2118 O O . ILE A 1 261 ? 32.112 25.020 61.445 1.00 31.53 261 ILE A O 1
ATOM 2122 N N . VAL A 1 262 ? 30.321 23.773 61.653 1.00 33.12 262 VAL A N 1
ATOM 2123 C CA . VAL A 1 262 ? 29.315 22.695 61.964 1.00 33.12 262 VAL A CA 1
ATOM 2124 C C . VAL A 1 262 ? 28.117 22.655 60.945 1.00 33.12 262 VAL A C 1
ATOM 2126 O O . VAL A 1 262 ? 27.972 23.541 60.112 1.00 33.12 262 VAL A O 1
ATOM 2129 N N . GLN A 1 263 ? 27.248 21.625 61.017 1.00 31.42 263 GLN A N 1
ATOM 2130 C CA . GLN A 1 263 ? 25.889 21.479 60.395 1.00 31.42 263 GLN A CA 1
ATOM 2131 C C . GLN A 1 263 ? 24.761 21.969 61.393 1.00 31.42 263 GLN A C 1
ATOM 2133 O O . GLN A 1 263 ? 25.201 22.542 62.390 1.00 31.42 263 GLN A O 1
ATOM 2138 N N . PRO A 1 264 ? 23.393 21.771 61.289 1.00 42.19 264 PRO A N 1
ATOM 2139 C CA . PRO A 1 264 ? 22.585 20.778 60.526 1.00 42.19 264 PRO A CA 1
ATOM 2140 C C . PRO A 1 264 ? 21.130 21.131 60.029 1.00 42.19 264 PRO A C 1
ATOM 2142 O O . PRO A 1 264 ? 20.674 22.266 60.044 1.00 42.19 264 PRO A O 1
ATOM 2145 N N . LYS A 1 265 ? 20.445 20.066 59.551 1.00 29.94 265 LYS A N 1
ATOM 2146 C CA . LYS A 1 265 ? 19.009 19.801 59.196 1.00 29.94 265 LYS A CA 1
ATOM 2147 C C . LYS A 1 265 ? 18.001 19.956 60.384 1.00 29.94 265 LYS A C 1
ATOM 2149 O O . LYS A 1 265 ? 18.519 20.208 61.469 1.00 29.94 265 LYS A O 1
ATOM 2154 N N . PRO A 1 266 ? 16.660 19.641 60.312 1.00 45.91 266 PRO A N 1
ATOM 2155 C CA . PRO A 1 266 ? 15.761 19.082 59.249 1.00 45.91 266 PRO A CA 1
ATOM 2156 C C . PRO A 1 266 ? 14.495 19.984 58.974 1.00 45.91 266 PRO A C 1
ATOM 2158 O O . PRO A 1 266 ? 14.721 21.181 58.896 1.00 45.91 266 PRO A O 1
ATOM 2161 N N . THR A 1 267 ? 13.201 19.630 58.725 1.00 30.17 267 THR A N 1
ATOM 2162 C CA . THR A 1 267 ? 12.365 18.379 58.706 1.00 30.17 267 THR A CA 1
ATOM 2163 C C . THR A 1 267 ? 10.984 18.576 58.000 1.00 30.17 267 THR A C 1
ATOM 2165 O O . THR A 1 267 ? 10.374 19.596 58.269 1.00 30.17 267 THR A O 1
ATOM 2168 N N . GLU A 1 268 ? 10.480 17.577 57.230 1.00 31.14 268 GLU A N 1
ATOM 2169 C CA . GLU A 1 268 ? 9.053 17.095 57.051 1.00 31.14 268 GLU A CA 1
ATOM 2170 C C . GLU A 1 268 ? 7.855 18.076 56.740 1.00 31.14 268 GLU A C 1
ATOM 2172 O O . GLU A 1 268 ? 7.990 19.270 56.928 1.00 31.14 268 GLU A O 1
ATOM 2177 N N . LYS A 1 269 ? 6.633 17.726 56.244 1.00 29.52 269 LYS A N 1
ATOM 2178 C CA . LYS A 1 269 ? 5.935 16.515 55.689 1.00 29.52 269 LYS A CA 1
ATOM 2179 C C . LYS A 1 269 ? 4.612 16.911 54.943 1.00 29.52 269 LYS A C 1
ATOM 2181 O O . LYS A 1 269 ? 4.196 18.056 55.032 1.00 29.52 269 LYS A O 1
ATOM 2186 N N . SER A 1 270 ? 3.889 15.909 54.395 1.00 28.75 270 SER A N 1
ATOM 2187 C CA . SER A 1 270 ? 2.406 15.842 54.187 1.00 28.75 270 SER A CA 1
ATOM 2188 C C . SER A 1 270 ? 1.762 16.468 52.919 1.00 28.75 270 SER A C 1
ATOM 2190 O O . SER A 1 270 ? 2.306 17.422 52.382 1.00 28.75 270 SER A O 1
ATOM 2192 N N . ASP A 1 271 ? 0.545 16.089 52.461 1.00 29.75 271 ASP A N 1
ATOM 2193 C CA . ASP A 1 271 ? 0.017 14.768 51.992 1.00 29.75 271 ASP A CA 1
ATOM 2194 C C . ASP A 1 271 ? -1.332 14.957 51.211 1.00 29.75 271 ASP A C 1
ATOM 2196 O O . ASP A 1 271 ? -2.172 15.718 51.682 1.00 29.75 271 ASP A O 1
ATOM 2200 N N . ARG A 1 272 ? -1.584 14.199 50.115 1.00 31.33 272 ARG A N 1
ATOM 2201 C CA . ARG A 1 272 ? -2.909 13.934 49.444 1.00 31.33 272 ARG A CA 1
ATOM 2202 C C . ARG A 1 272 ? -3.761 15.146 48.935 1.00 31.33 272 ARG A C 1
ATOM 2204 O O . ARG A 1 272 ? -3.392 16.287 49.152 1.00 31.33 272 ARG A O 1
ATOM 2211 N N . ASN A 1 273 ? -4.866 15.031 48.162 1.00 31.17 273 ASN A N 1
ATOM 2212 C CA . ASN A 1 273 ? -5.657 13.909 47.587 1.00 31.17 273 ASN A CA 1
ATOM 2213 C C . ASN A 1 273 ? -6.344 14.311 46.233 1.00 31.17 273 ASN A C 1
ATOM 2215 O O . ASN A 1 273 ? -6.207 15.455 45.810 1.00 31.17 273 ASN A O 1
ATOM 2219 N N . ALA A 1 274 ? -7.111 13.421 45.568 1.00 32.56 274 ALA A N 1
ATOM 2220 C CA . ALA A 1 274 ? -7.750 13.656 44.241 1.00 32.56 274 ALA A CA 1
ATOM 2221 C C . ALA A 1 274 ? -9.299 13.478 44.195 1.00 32.56 274 ALA A C 1
ATOM 2223 O O . ALA A 1 274 ? -9.891 12.978 45.152 1.00 32.56 274 ALA A O 1
ATOM 2224 N N . LYS A 1 275 ? -9.960 13.856 43.075 1.00 29.67 275 LYS A N 1
ATOM 2225 C CA . LYS A 1 275 ? -11.398 13.604 42.772 1.00 29.67 275 LYS A CA 1
ATOM 2226 C C . LYS A 1 275 ? -11.699 13.576 41.250 1.00 29.67 275 LYS A C 1
ATOM 2228 O O . LYS A 1 275 ? -10.838 13.971 40.469 1.00 29.67 275 LYS A O 1
ATOM 2233 N N . THR A 1 276 ? -12.890 13.103 40.840 1.00 30.97 276 THR A N 1
ATOM 2234 C CA . THR A 1 276 ? -13.140 12.508 39.497 1.00 30.97 276 THR A CA 1
ATOM 2235 C C . THR A 1 276 ? -14.424 12.997 38.776 1.00 30.97 276 THR A C 1
ATOM 2237 O O . THR A 1 276 ? -15.323 13.554 39.399 1.00 30.97 276 THR A O 1
ATOM 2240 N N . GLU A 1 277 ? -14.447 12.757 37.457 1.00 31.66 277 GLU A N 1
ATOM 2241 C CA . GLU A 1 277 ? -15.415 12.988 36.354 1.00 31.66 277 GLU A CA 1
ATOM 2242 C C . GLU A 1 277 ? -16.947 12.998 36.599 1.00 31.66 277 GLU A C 1
ATOM 2244 O O . GLU A 1 277 ? -17.475 12.340 37.495 1.00 31.66 277 GLU A O 1
ATOM 2249 N N . ARG A 1 278 ? -17.670 13.587 35.621 1.00 30.02 278 ARG A N 1
ATOM 2250 C CA . ARG A 1 278 ? -18.963 13.093 35.090 1.00 30.02 278 ARG A CA 1
ATOM 2251 C C . ARG A 1 278 ? -19.039 13.256 33.558 1.00 30.02 278 ARG A C 1
ATOM 2253 O O . ARG A 1 278 ? -18.391 14.140 33.006 1.00 30.02 278 ARG A O 1
ATOM 2260 N N . GLN A 1 279 ? -19.847 12.421 32.897 1.00 29.64 279 GLN A N 1
ATOM 2261 C CA . GLN A 1 279 ? -20.137 12.429 31.449 1.00 29.64 279 GLN A CA 1
ATOM 2262 C C . GLN A 1 279 ? -21.650 12.604 31.200 1.00 29.64 279 GLN A C 1
ATOM 2264 O O . GLN A 1 279 ? -22.443 12.341 32.105 1.00 29.64 279 GLN A O 1
ATOM 2269 N N . ILE A 1 280 ? -22.055 13.003 29.984 1.00 29.97 280 ILE A N 1
ATOM 2270 C CA . ILE A 1 280 ? -23.460 13.058 29.523 1.00 29.97 280 ILE A CA 1
ATOM 2271 C C . ILE A 1 280 ? -23.539 12.563 28.062 1.00 29.97 280 ILE A C 1
ATOM 2273 O O . ILE A 1 280 ? -22.644 12.850 27.270 1.00 29.97 280 ILE A O 1
ATOM 2277 N N . GLN A 1 281 ? -24.609 11.838 27.710 1.00 29.12 281 GLN A N 1
ATOM 2278 C CA . GLN A 1 281 ? -24.967 11.403 26.349 1.00 29.12 281 GLN A CA 1
ATOM 2279 C C . GLN A 1 281 ? -26.467 11.643 26.095 1.00 29.12 281 GLN A C 1
ATOM 2281 O O . GLN A 1 281 ? -27.269 11.395 26.993 1.00 29.12 281 GLN A O 1
ATOM 2286 N N . VAL A 1 282 ? -26.839 12.064 24.879 1.00 29.36 282 VAL A N 1
ATOM 2287 C CA . VAL A 1 282 ? -28.218 12.130 24.333 1.00 29.36 282 VAL A CA 1
ATOM 2288 C C . VAL A 1 282 ? -28.131 11.813 22.813 1.00 29.36 282 VAL A C 1
ATOM 2290 O O . VAL A 1 282 ? -27.075 12.104 22.245 1.00 29.36 282 VAL A O 1
ATOM 2293 N N . PRO A 1 283 ? -29.123 11.154 22.162 1.00 35.88 283 PRO A N 1
ATOM 2294 C CA . PRO A 1 283 ? -28.848 10.308 20.989 1.00 35.88 283 PRO A CA 1
ATOM 2295 C C . PRO A 1 283 ? -29.350 10.831 19.614 1.00 35.88 283 PRO A C 1
ATOM 2297 O O . PRO A 1 283 ? -29.599 12.016 19.418 1.00 35.88 283 PRO A O 1
ATOM 2300 N N . ASP A 1 284 ? -29.416 9.889 18.669 1.00 31.61 284 ASP A N 1
ATOM 2301 C CA . ASP A 1 284 ? -29.442 9.967 17.200 1.00 31.61 284 ASP A CA 1
ATOM 2302 C C . ASP A 1 284 ? -30.837 10.155 16.545 1.00 31.61 284 ASP A C 1
ATOM 2304 O O . ASP A 1 284 ? -31.858 9.790 17.132 1.00 31.61 284 ASP A O 1
ATOM 2308 N N . GLN A 1 285 ? -30.866 10.653 15.298 1.00 30.94 285 GLN A N 1
ATOM 2309 C CA . GLN A 1 285 ? -31.992 10.591 14.345 1.00 30.94 285 GLN A CA 1
ATOM 2310 C C . GLN A 1 285 ? -31.462 10.565 12.896 1.00 30.94 285 GLN A C 1
ATOM 2312 O O . GLN A 1 285 ? -30.553 11.320 12.556 1.00 30.94 285 GLN A O 1
ATOM 2317 N N . GLY A 1 286 ? -32.047 9.724 12.030 1.00 29.77 286 GLY A N 1
ATOM 2318 C CA . GLY A 1 286 ? -31.490 9.405 10.705 1.00 29.77 286 GLY A CA 1
ATOM 2319 C C . GLY A 1 286 ? -32.451 9.493 9.508 1.00 29.77 286 GLY A C 1
ATOM 2320 O O . GLY A 1 286 ? -33.560 10.013 9.599 1.00 29.77 286 GLY A O 1
ATOM 2321 N N . GLY A 1 287 ? -31.987 8.955 8.373 1.00 28.30 287 GLY A N 1
ATOM 2322 C CA . GLY A 1 287 ? -32.589 9.055 7.032 1.00 28.30 287 GLY A CA 1
ATOM 2323 C C . GLY A 1 287 ? -31.581 9.656 6.033 1.00 28.30 287 GLY A C 1
ATOM 2324 O O . GLY A 1 287 ? -30.753 10.469 6.428 1.00 28.30 287 GLY A O 1
ATOM 2325 N N . ILE A 1 288 ? -31.537 9.300 4.745 1.00 34.94 288 ILE A N 1
ATOM 2326 C CA . ILE A 1 288 ? -32.332 8.357 3.931 1.00 34.94 288 ILE A CA 1
ATOM 2327 C C . ILE A 1 288 ? -31.346 7.549 3.054 1.00 34.94 288 ILE A C 1
ATOM 2329 O O . ILE A 1 288 ? -30.265 8.041 2.737 1.00 34.94 288 ILE A O 1
ATOM 2333 N N . SER A 1 289 ? -31.690 6.315 2.667 1.00 34.12 289 SER A N 1
ATOM 2334 C CA . SER A 1 289 ? -30.818 5.460 1.843 1.00 34.12 289 SER A CA 1
ATOM 2335 C C . SER A 1 289 ? -30.815 5.871 0.366 1.00 34.12 289 SER A C 1
ATOM 2337 O O . SER A 1 289 ? -31.859 5.838 -0.285 1.00 34.12 289 SER A O 1
ATOM 2339 N N . GLU A 1 290 ? -29.634 6.139 -0.195 1.00 38.50 290 GLU A N 1
ATOM 2340 C CA . GLU A 1 290 ? -29.379 5.905 -1.625 1.00 38.50 290 GLU A CA 1
ATOM 2341 C C . GLU A 1 290 ? -29.156 4.399 -1.885 1.00 38.50 290 GLU A C 1
ATOM 2343 O O . GLU A 1 290 ? -29.224 3.583 -0.962 1.00 38.50 290 GLU A O 1
ATOM 2348 N N . THR A 1 291 ? -28.948 4.009 -3.146 1.00 38.88 291 THR A N 1
ATOM 2349 C CA . THR A 1 291 ? -28.905 2.605 -3.588 1.00 38.88 291 THR A CA 1
ATOM 2350 C C . THR A 1 291 ? -27.934 1.741 -2.778 1.00 38.88 291 THR A C 1
ATOM 2352 O O . THR A 1 291 ? -26.726 1.978 -2.767 1.00 38.88 291 THR A O 1
ATOM 2355 N N . VAL A 1 292 ? -28.470 0.697 -2.136 1.00 40.97 292 VAL A N 1
ATOM 2356 C CA . VAL A 1 292 ? -27.686 -0.295 -1.390 1.00 40.97 292 VAL A CA 1
ATOM 2357 C C . VAL A 1 292 ? -26.684 -0.954 -2.336 1.00 40.97 292 VAL A C 1
ATOM 2359 O O . VAL A 1 292 ? -27.065 -1.654 -3.275 1.00 40.97 292 VAL A O 1
ATOM 2362 N N . GLU A 1 293 ? -25.391 -0.742 -2.092 1.00 51.31 293 GLU A N 1
ATOM 2363 C CA . GLU A 1 293 ? -24.361 -1.584 -2.692 1.00 51.31 293 GLU A CA 1
ATOM 2364 C C . GLU A 1 293 ? -24.508 -2.992 -2.104 1.00 51.31 293 GLU A C 1
ATOM 2366 O O . GLU A 1 293 ? -24.544 -3.141 -0.882 1.00 51.31 293 GLU A O 1
ATOM 2371 N N . SER A 1 294 ? -24.633 -4.006 -2.971 1.00 54.06 294 SER A N 1
ATOM 2372 C CA . SER A 1 294 ? -24.779 -5.423 -2.596 1.00 54.06 294 SER A CA 1
ATOM 2373 C C . SER A 1 294 ? -23.804 -5.783 -1.477 1.00 54.06 294 SER A C 1
ATOM 2375 O O . SER A 1 294 ? -22.616 -5.458 -1.587 1.00 54.06 294 SER A O 1
ATOM 2377 N N . SER A 1 295 ? -24.287 -6.411 -0.401 1.00 76.06 295 SER A N 1
ATOM 2378 C CA . SER A 1 295 ? -23.658 -6.346 0.923 1.00 76.06 295 SER A CA 1
ATOM 2379 C C . SER A 1 295 ? -22.486 -7.319 1.051 1.00 76.06 295 SER A C 1
ATOM 2381 O O . SER A 1 295 ? -22.466 -8.222 1.883 1.00 76.06 295 SER A O 1
ATOM 2383 N N . CYS A 1 296 ? -21.470 -7.167 0.207 1.00 90.25 296 CYS A N 1
ATOM 2384 C CA . CYS A 1 296 ? -20.428 -8.169 0.074 1.00 90.25 296 CYS A CA 1
ATOM 2385 C C . CYS A 1 296 ? -19.467 -8.205 1.276 1.00 90.25 296 CYS A C 1
ATOM 2387 O O . CYS A 1 296 ? -19.286 -7.228 2.013 1.00 90.25 296 CYS A O 1
ATOM 2389 N N . ARG A 1 297 ? -18.872 -9.373 1.520 1.00 93.94 297 ARG A N 1
ATOM 2390 C CA . ARG A 1 297 ? -17.963 -9.664 2.633 1.00 93.94 297 ARG A CA 1
ATOM 2391 C C . ARG A 1 297 ? -16.706 -10.330 2.090 1.00 93.94 297 ARG A C 1
ATOM 2393 O O . ARG A 1 297 ? -16.803 -11.297 1.341 1.00 93.94 297 ARG A O 1
ATOM 2400 N N . VAL A 1 298 ? -15.533 -9.859 2.516 1.00 96.12 298 VAL A N 1
ATOM 2401 C CA . VAL A 1 298 ? -14.291 -10.624 2.339 1.00 96.12 298 VAL A CA 1
ATOM 2402 C C . VAL A 1 298 ? -14.346 -11.836 3.261 1.00 96.12 298 VAL A C 1
ATOM 2404 O O . VAL A 1 298 ? -14.429 -11.692 4.478 1.00 96.12 298 VAL A O 1
ATOM 2407 N N . ASP A 1 299 ? -14.326 -13.019 2.664 1.00 95.56 299 ASP A N 1
ATOM 2408 C CA . ASP A 1 299 ? -14.430 -14.301 3.356 1.00 95.56 299 ASP A CA 1
ATOM 2409 C C . ASP A 1 299 ? -13.050 -14.909 3.635 1.00 95.56 299 ASP A C 1
ATOM 2411 O O . ASP A 1 299 ? -12.793 -15.435 4.715 1.00 95.56 299 ASP A O 1
ATOM 2415 N N . LYS A 1 300 ? -12.127 -14.775 2.673 1.00 95.75 300 LYS A N 1
ATOM 2416 C CA . LYS A 1 300 ? -10.795 -15.387 2.716 1.00 95.75 300 LYS A CA 1
ATOM 2417 C C . LYS A 1 300 ? -9.775 -14.557 1.935 1.00 95.75 300 LYS A C 1
ATOM 2419 O O . LYS A 1 300 ? -10.133 -13.881 0.972 1.00 95.75 300 LYS A O 1
ATOM 2424 N N . ILE A 1 301 ? -8.506 -14.615 2.343 1.00 96.06 301 ILE A N 1
ATOM 2425 C CA . ILE A 1 301 ? -7.370 -13.994 1.641 1.00 96.06 301 ILE A CA 1
ATOM 2426 C C . ILE A 1 301 ? -6.230 -15.018 1.589 1.00 96.06 301 ILE A C 1
ATOM 2428 O O . ILE A 1 301 ? -5.560 -15.260 2.594 1.00 96.06 301 ILE A O 1
ATOM 2432 N N . ASP A 1 302 ? -6.024 -15.651 0.438 1.00 94.31 302 ASP A N 1
ATOM 2433 C CA . ASP A 1 302 ? -5.127 -16.801 0.299 1.00 94.31 302 ASP A CA 1
ATOM 2434 C C . ASP A 1 302 ? -4.437 -16.863 -1.082 1.00 94.31 302 ASP A C 1
ATOM 2436 O O . ASP A 1 302 ? -4.094 -15.824 -1.647 1.00 94.31 302 ASP A O 1
ATOM 2440 N N . HIS A 1 303 ? -4.101 -18.070 -1.566 1.00 92.94 303 HIS A N 1
ATOM 2441 C CA . HIS A 1 303 ? -3.413 -18.322 -2.843 1.00 92.94 303 HIS A CA 1
ATOM 2442 C C . HIS A 1 303 ? -2.173 -17.436 -3.087 1.00 92.94 303 HIS A C 1
ATOM 2444 O O . HIS A 1 303 ? -1.935 -16.936 -4.187 1.00 92.94 303 HIS A O 1
ATOM 2450 N N . ARG A 1 304 ? -1.350 -17.251 -2.040 1.00 94.06 304 ARG A N 1
ATOM 2451 C CA . ARG A 1 304 ? -0.179 -16.362 -2.057 1.00 94.06 304 ARG A CA 1
ATOM 2452 C C . ARG A 1 304 ? 0.769 -16.670 -3.223 1.00 94.06 304 ARG A C 1
ATOM 2454 O O . ARG A 1 304 ? 1.518 -17.648 -3.206 1.00 94.06 304 ARG A O 1
ATOM 2461 N N . LYS A 1 305 ? 0.839 -15.745 -4.176 1.00 94.00 305 LYS A N 1
ATOM 2462 C CA . LYS A 1 305 ? 1.729 -15.779 -5.337 1.00 94.00 305 LYS A CA 1
ATOM 2463 C C . LYS A 1 305 ? 2.880 -14.796 -5.136 1.00 94.00 305 LYS A C 1
ATOM 2465 O O . LYS A 1 305 ? 2.674 -13.583 -5.142 1.00 94.00 305 LYS A O 1
ATOM 2470 N N . ASN A 1 306 ? 4.116 -15.292 -5.010 1.00 92.31 306 ASN A N 1
ATOM 2471 C CA . ASN A 1 306 ? 5.277 -14.398 -5.054 1.00 92.31 306 ASN A CA 1
ATOM 2472 C C . ASN A 1 306 ? 5.497 -13.901 -6.485 1.00 92.31 306 ASN A C 1
ATOM 2474 O O . ASN A 1 306 ? 5.785 -14.683 -7.389 1.00 92.31 306 ASN A O 1
ATOM 2478 N N . LEU A 1 307 ? 5.380 -12.589 -6.677 1.00 91.56 307 LEU A N 1
ATOM 2479 C CA . LEU A 1 307 ? 5.589 -11.936 -7.964 1.00 91.56 307 LEU A CA 1
ATOM 2480 C C . LEU A 1 307 ? 7.041 -11.500 -8.128 1.00 91.56 307 LEU A C 1
ATOM 2482 O O . LEU A 1 307 ? 7.622 -11.705 -9.187 1.00 91.56 307 LEU A O 1
ATOM 2486 N N . ALA A 1 308 ? 7.657 -10.939 -7.089 1.00 89.31 308 ALA A N 1
ATOM 2487 C CA . ALA A 1 308 ? 9.077 -10.599 -7.101 1.00 89.31 308 ALA A CA 1
ATOM 2488 C C . ALA A 1 308 ? 9.673 -10.621 -5.689 1.00 89.31 308 ALA A C 1
ATOM 2490 O O . ALA A 1 308 ? 8.969 -10.519 -4.688 1.00 89.31 308 ALA A O 1
ATOM 2491 N N . SER A 1 309 ? 10.993 -10.725 -5.599 1.00 86.19 309 SER A N 1
ATOM 2492 C CA . SER A 1 309 ? 11.751 -10.671 -4.341 1.00 86.19 309 SER A CA 1
ATOM 2493 C C . SER A 1 309 ? 13.139 -10.086 -4.605 1.00 86.19 309 SER A C 1
ATOM 2495 O O . SER A 1 309 ? 13.567 -10.002 -5.758 1.00 86.19 309 SER A O 1
ATOM 2497 N N . TYR A 1 310 ? 13.829 -9.675 -3.539 1.00 80.94 310 TYR A N 1
ATOM 2498 C CA . TYR A 1 310 ? 15.140 -9.012 -3.585 1.00 80.94 310 TYR A CA 1
ATOM 2499 C C . TYR A 1 310 ? 15.151 -7.663 -4.332 1.00 80.94 310 TYR A C 1
ATOM 2501 O O . TYR A 1 310 ? 16.179 -7.238 -4.861 1.00 80.94 310 TYR A O 1
ATOM 2509 N N . ILE A 1 311 ? 14.025 -6.939 -4.355 1.00 84.50 311 ILE A N 1
ATOM 2510 C CA . ILE A 1 311 ? 13.963 -5.611 -4.978 1.00 84.50 311 ILE A CA 1
ATOM 2511 C C . ILE A 1 311 ? 14.851 -4.623 -4.212 1.00 84.50 311 ILE A C 1
ATOM 2513 O O . ILE A 1 311 ? 14.843 -4.566 -2.984 1.00 84.50 311 ILE A O 1
ATOM 2517 N N . TRP A 1 312 ? 15.599 -3.801 -4.955 1.00 81.38 312 TRP A N 1
ATOM 2518 C CA . TRP A 1 312 ? 16.527 -2.780 -4.443 1.00 81.38 312 TRP A CA 1
ATOM 2519 C C . TRP A 1 312 ? 15.810 -1.520 -3.900 1.00 81.38 312 TRP A C 1
ATOM 2521 O O . TRP A 1 312 ? 16.133 -0.381 -4.244 1.00 81.38 312 TRP A O 1
ATOM 2531 N N . ALA A 1 313 ? 14.788 -1.744 -3.080 1.00 85.38 313 ALA A N 1
ATOM 2532 C CA . ALA A 1 313 ? 14.093 -0.782 -2.237 1.00 85.38 313 ALA A CA 1
ATOM 2533 C C . ALA A 1 313 ? 13.413 -1.587 -1.121 1.00 85.38 313 ALA A C 1
ATOM 2535 O O . ALA A 1 313 ? 12.647 -2.497 -1.428 1.00 85.38 313 ALA A O 1
ATOM 2536 N N . GLN A 1 314 ? 13.706 -1.291 0.148 1.00 87.25 314 GLN A N 1
ATOM 2537 C CA . GLN A 1 314 ? 13.113 -2.022 1.274 1.00 87.25 314 GLN A CA 1
ATOM 2538 C C . GLN A 1 314 ? 11.590 -1.829 1.321 1.00 87.25 314 GLN A C 1
ATOM 2540 O O . GLN A 1 314 ? 10.846 -2.790 1.499 1.00 87.25 314 GLN A O 1
ATOM 2545 N N . ALA A 1 315 ? 11.146 -0.595 1.083 1.00 90.62 315 ALA A N 1
ATOM 2546 C CA . ALA A 1 315 ? 9.749 -0.198 1.051 1.00 90.62 315 ALA A CA 1
ATOM 2547 C C . ALA A 1 315 ? 9.335 0.302 -0.338 1.00 90.62 315 ALA A C 1
ATOM 2549 O O . ALA A 1 315 ? 10.111 0.909 -1.088 1.00 90.62 315 ALA A O 1
ATOM 2550 N N . GLY A 1 316 ? 8.074 0.059 -0.658 1.00 93.31 316 GLY A N 1
ATOM 2551 C C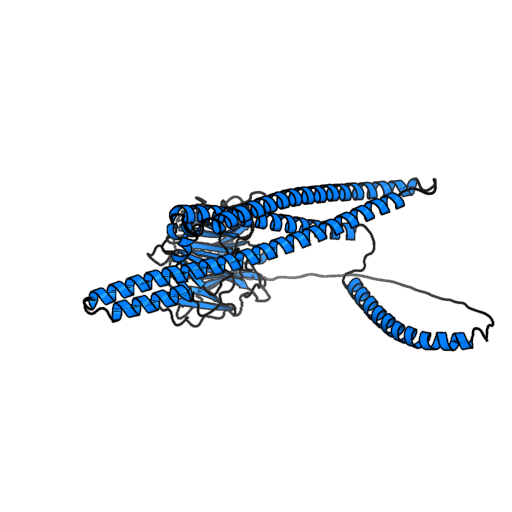A . GLY A 1 316 ? 7.460 0.432 -1.917 1.00 93.31 316 GLY A CA 1
ATOM 2552 C C . GLY A 1 316 ? 5.957 0.174 -1.915 1.00 93.31 316 GLY A C 1
ATOM 2553 O O . GLY A 1 316 ? 5.352 -0.238 -0.922 1.00 93.31 316 GLY A O 1
ATOM 2554 N N . SER A 1 317 ? 5.362 0.390 -3.074 1.00 94.69 317 SER A N 1
ATOM 2555 C CA . SER A 1 317 ? 4.021 -0.086 -3.393 1.00 94.69 317 SER A CA 1
ATOM 2556 C C . SER A 1 317 ? 3.990 -0.619 -4.802 1.00 94.69 317 SER A C 1
ATOM 2558 O O . SER A 1 317 ? 4.796 -0.227 -5.651 1.00 94.69 317 SER A O 1
ATOM 2560 N N . PHE A 1 318 ? 3.062 -1.529 -5.040 1.00 95.62 318 PHE A N 1
ATOM 2561 C CA . PHE A 1 318 ? 2.703 -1.923 -6.382 1.00 95.62 318 PHE A CA 1
ATOM 2562 C C . PHE A 1 318 ? 1.225 -2.283 -6.448 1.00 95.62 318 PHE A C 1
ATOM 2564 O O . PHE A 1 318 ? 0.612 -2.615 -5.431 1.00 95.62 318 PHE A O 1
ATOM 2571 N N . GLN A 1 319 ? 0.664 -2.132 -7.639 1.00 96.69 319 GLN A N 1
ATOM 2572 C CA . GLN A 1 319 ? -0.764 -2.239 -7.904 1.00 96.69 319 GLN A CA 1
ATOM 2573 C C . GLN A 1 319 ? -1.016 -2.308 -9.410 1.00 96.69 319 GLN A C 1
ATOM 2575 O O . GLN A 1 319 ? -0.150 -1.953 -10.213 1.00 96.69 319 GLN A O 1
ATOM 2580 N N . LYS A 1 320 ? -2.233 -2.693 -9.781 1.00 97.44 320 LYS A N 1
ATOM 2581 C CA . LYS A 1 320 ? -2.792 -2.489 -11.117 1.00 97.44 320 LYS A CA 1
ATOM 2582 C C . LYS A 1 320 ? -3.950 -1.501 -11.036 1.00 97.44 320 LYS A C 1
ATOM 2584 O O . LYS A 1 320 ? -4.632 -1.463 -10.012 1.00 97.44 320 LYS A O 1
ATOM 2589 N N . ASP A 1 321 ? -4.181 -0.742 -12.102 1.00 97.12 321 ASP A N 1
ATOM 2590 C CA . ASP A 1 321 ? -5.323 0.170 -12.187 1.00 97.12 321 ASP A CA 1
ATOM 2591 C C . ASP A 1 321 ? -6.624 -0.631 -12.330 1.00 97.12 321 ASP A C 1
ATOM 2593 O O . ASP A 1 321 ? -6.922 -1.177 -13.390 1.00 97.12 321 ASP A O 1
ATOM 2597 N N . ALA A 1 322 ? -7.406 -0.707 -11.253 1.00 95.50 322 ALA A N 1
ATOM 2598 C CA . ALA A 1 322 ? -8.654 -1.468 -11.223 1.00 95.50 322 ALA A CA 1
ATOM 2599 C C . ALA A 1 322 ? -9.739 -0.913 -12.166 1.00 95.50 322 ALA A C 1
ATOM 2601 O O . ALA A 1 322 ? -10.708 -1.614 -12.452 1.00 95.50 322 ALA A O 1
ATOM 2602 N N . LYS A 1 323 ? -9.590 0.326 -12.660 1.00 95.00 323 LYS A N 1
ATOM 2603 C CA . LYS A 1 323 ? -10.521 0.950 -13.610 1.00 95.00 323 LYS A CA 1
ATOM 2604 C C . LYS A 1 323 ? -10.078 0.804 -15.072 1.00 95.00 323 LYS A C 1
ATOM 2606 O O . LYS A 1 323 ? -10.853 1.160 -15.954 1.00 95.00 323 LYS A O 1
ATOM 2611 N N . SER A 1 324 ? -8.876 0.284 -15.328 1.00 93.62 324 SER A N 1
ATOM 2612 C CA . SER A 1 324 ? -8.369 0.027 -16.680 1.00 93.62 324 SER A CA 1
ATOM 2613 C C . SER A 1 324 ? -8.677 -1.399 -17.160 1.00 93.62 324 SER A C 1
ATOM 2615 O O . SER A 1 324 ? -8.875 -2.322 -16.365 1.00 93.62 324 SER A O 1
ATOM 2617 N N . GLU A 1 325 ? -8.676 -1.592 -18.480 1.00 92.19 325 GLU A N 1
ATOM 2618 C CA . GLU A 1 325 ? -8.606 -2.912 -19.128 1.00 92.19 325 GLU A CA 1
ATOM 2619 C C . GLU A 1 325 ? -7.162 -3.389 -19.347 1.00 92.19 325 GLU A C 1
ATOM 2621 O O . GLU A 1 325 ? -6.926 -4.554 -19.667 1.00 92.19 325 GLU A O 1
ATOM 2626 N N . ASP A 1 326 ? -6.173 -2.508 -19.175 1.00 92.38 326 ASP A N 1
ATOM 2627 C CA . ASP A 1 326 ? -4.775 -2.870 -19.375 1.00 92.38 326 ASP A CA 1
ATOM 2628 C C . ASP A 1 326 ? -4.221 -3.756 -18.236 1.00 92.38 326 ASP A C 1
ATOM 2630 O O . ASP A 1 326 ? -4.682 -3.749 -17.092 1.00 92.38 326 ASP A O 1
ATOM 2634 N N . SER A 1 327 ? -3.206 -4.564 -18.554 1.00 94.25 327 SER A N 1
ATOM 2635 C CA . SER A 1 327 ? -2.584 -5.478 -17.586 1.00 94.25 327 SER A CA 1
ATOM 2636 C C . SER A 1 327 ? -1.432 -4.849 -16.787 1.00 94.25 327 SER A C 1
ATOM 2638 O O . SER A 1 327 ? -0.769 -5.562 -16.028 1.00 94.25 327 SER A O 1
ATOM 2640 N N . THR A 1 328 ? -1.222 -3.531 -16.895 1.00 96.12 328 THR A N 1
ATOM 2641 C CA . THR A 1 328 ? -0.036 -2.830 -16.390 1.00 96.12 328 THR A CA 1
ATOM 2642 C C . THR A 1 328 ? 0.071 -2.907 -14.878 1.00 96.12 328 THR A C 1
ATOM 2644 O O . THR A 1 328 ? -0.805 -2.453 -14.141 1.00 96.12 328 THR A O 1
ATOM 2647 N N . VAL A 1 329 ? 1.214 -3.400 -14.406 1.00 95.94 329 VAL A N 1
ATOM 2648 C CA . VAL A 1 329 ? 1.584 -3.338 -12.995 1.00 95.94 329 VAL A CA 1
ATOM 2649 C C . VAL A 1 329 ? 2.438 -2.099 -12.764 1.00 95.94 329 VAL A C 1
ATOM 2651 O O . VAL A 1 329 ? 3.554 -1.979 -13.275 1.00 95.94 329 VAL A O 1
ATOM 2654 N N . TYR A 1 330 ? 1.918 -1.173 -11.972 1.00 96.25 330 TYR A N 1
ATOM 2655 C CA . TYR A 1 330 ? 2.623 0.019 -11.528 1.00 96.25 330 TYR A CA 1
ATOM 2656 C C . TYR A 1 330 ? 3.375 -0.289 -10.236 1.00 96.25 330 TYR A C 1
ATOM 2658 O O . TYR A 1 330 ? 2.813 -0.870 -9.312 1.00 96.25 330 TYR A O 1
ATOM 2666 N N . THR A 1 331 ? 4.639 0.123 -10.148 1.00 94.38 331 THR A N 1
ATOM 2667 C CA . THR A 1 331 ? 5.454 0.041 -8.929 1.00 94.38 331 THR A CA 1
ATOM 2668 C C . THR A 1 331 ? 6.028 1.410 -8.577 1.00 94.38 331 THR A C 1
ATOM 2670 O O . THR A 1 331 ? 6.479 2.157 -9.451 1.00 94.38 331 THR A O 1
ATOM 2673 N N . PHE A 1 332 ? 6.058 1.714 -7.286 1.00 92.12 332 PHE A N 1
ATOM 2674 C CA . PHE A 1 332 ? 6.612 2.932 -6.708 1.00 92.12 332 PHE A CA 1
ATOM 2675 C C . PHE A 1 332 ? 7.549 2.548 -5.560 1.00 92.12 332 PHE A C 1
ATOM 2677 O O . PHE A 1 332 ? 7.254 1.624 -4.804 1.00 92.12 332 PHE A O 1
ATOM 2684 N N . ARG A 1 333 ? 8.696 3.218 -5.428 1.00 89.75 333 ARG A N 1
ATOM 2685 C CA . ARG A 1 333 ? 9.758 2.842 -4.474 1.00 89.75 333 ARG A CA 1
ATOM 2686 C C . ARG A 1 333 ? 10.055 4.024 -3.568 1.00 89.75 333 ARG A C 1
ATOM 2688 O O . ARG A 1 333 ? 10.315 5.108 -4.086 1.00 89.75 333 ARG A O 1
ATOM 2695 N N . SER A 1 334 ? 10.051 3.833 -2.248 1.00 82.81 334 SER A N 1
ATOM 2696 C CA . SER A 1 334 ? 10.197 4.953 -1.300 1.00 82.81 334 SER A CA 1
ATOM 2697 C C . SER A 1 334 ? 11.524 5.700 -1.495 1.00 82.81 334 SER A C 1
ATOM 2699 O O . SER A 1 334 ? 11.551 6.927 -1.560 1.00 82.81 334 SER A O 1
ATOM 2701 N N . ASN A 1 335 ? 12.611 4.961 -1.741 1.00 69.31 335 ASN A N 1
ATOM 2702 C CA . ASN A 1 335 ? 13.940 5.500 -2.049 1.00 69.31 335 ASN A CA 1
ATOM 2703 C C . ASN A 1 335 ? 14.048 6.224 -3.410 1.00 69.31 335 ASN A C 1
ATOM 2705 O O . ASN A 1 335 ? 15.108 6.760 -3.730 1.00 69.31 335 ASN A O 1
ATOM 2709 N N . LYS A 1 336 ? 12.983 6.230 -4.223 1.00 71.44 336 LYS A N 1
ATOM 2710 C CA . LYS A 1 336 ? 12.893 6.897 -5.531 1.00 71.44 336 LYS A CA 1
ATOM 2711 C C . LYS A 1 336 ? 11.510 7.532 -5.736 1.00 71.44 336 LYS A C 1
ATOM 2713 O O . LYS A 1 336 ? 10.934 7.425 -6.816 1.00 71.44 336 LYS A O 1
ATOM 2718 N N . ASN A 1 337 ? 11.001 8.235 -4.720 1.00 74.44 337 ASN A N 1
ATOM 2719 C CA . ASN A 1 337 ? 9.647 8.812 -4.644 1.00 74.44 337 ASN A CA 1
ATOM 2720 C C . ASN A 1 337 ? 9.292 9.943 -5.649 1.00 74.44 337 ASN A C 1
ATOM 2722 O O . ASN A 1 337 ? 8.333 10.687 -5.436 1.00 74.44 337 ASN A O 1
ATOM 2726 N N . VAL A 1 338 ? 10.044 10.056 -6.747 1.00 83.81 338 VAL A N 1
ATOM 2727 C CA . VAL A 1 338 ? 9.759 10.877 -7.940 1.00 83.81 338 VAL A CA 1
ATOM 2728 C C . VAL A 1 338 ? 9.531 10.025 -9.199 1.00 83.81 338 VAL A C 1
ATOM 2730 O O . VAL A 1 338 ? 9.306 10.578 -10.273 1.00 83.81 338 VAL A O 1
ATOM 2733 N N . PHE A 1 339 ? 9.604 8.691 -9.100 1.00 89.69 339 PHE A N 1
ATOM 2734 C CA . PHE A 1 339 ? 9.495 7.780 -10.241 1.00 89.69 339 PHE A CA 1
ATOM 2735 C C . PHE A 1 339 ? 8.438 6.693 -10.032 1.00 89.69 339 PHE A C 1
ATOM 2737 O O . PHE A 1 339 ? 8.561 5.850 -9.142 1.00 89.69 339 PHE A O 1
ATOM 2744 N N . LEU A 1 340 ? 7.445 6.665 -10.924 1.00 92.88 340 LEU A N 1
ATOM 2745 C CA . LEU A 1 340 ? 6.545 5.525 -11.100 1.00 92.88 340 LEU A CA 1
ATOM 2746 C C . LEU A 1 340 ? 7.085 4.645 -12.237 1.00 92.88 340 LEU A C 1
ATOM 2748 O O . LEU A 1 340 ? 7.419 5.149 -13.311 1.00 92.88 340 LEU A O 1
ATOM 2752 N N . HIS A 1 341 ? 7.177 3.338 -12.007 1.00 92.75 341 HIS A N 1
ATOM 2753 C CA . HIS A 1 341 ? 7.627 2.353 -12.992 1.00 92.75 341 HIS A CA 1
ATOM 2754 C C . HIS A 1 341 ? 6.457 1.450 -13.393 1.00 92.75 341 HIS A C 1
ATOM 2756 O O . HIS A 1 341 ? 5.925 0.741 -12.543 1.00 92.75 341 HIS A O 1
ATOM 2762 N N . ALA A 1 342 ? 6.080 1.461 -14.669 1.00 94.00 342 ALA A N 1
ATOM 2763 C CA . ALA A 1 342 ? 4.997 0.660 -15.234 1.00 94.00 342 ALA A CA 1
ATOM 2764 C C . ALA A 1 342 ? 5.544 -0.531 -16.035 1.00 94.00 342 ALA A C 1
ATOM 2766 O O . ALA A 1 342 ? 6.319 -0.343 -16.971 1.00 94.00 342 ALA A O 1
ATOM 2767 N N . TYR A 1 343 ? 5.124 -1.742 -15.677 1.00 93.00 343 TYR A N 1
ATOM 2768 C CA . TYR A 1 343 ? 5.489 -3.007 -16.320 1.00 93.00 343 TYR A CA 1
ATOM 2769 C C . TYR A 1 343 ? 4.260 -3.547 -17.045 1.00 93.00 343 TYR A C 1
ATOM 2771 O O . TYR A 1 343 ? 3.181 -3.530 -16.464 1.00 93.00 343 TYR A O 1
ATOM 2779 N N . GLN A 1 344 ? 4.412 -4.071 -18.264 1.00 92.06 344 GLN A N 1
ATOM 2780 C CA . GLN A 1 344 ? 3.276 -4.497 -19.098 1.00 92.06 344 GLN A CA 1
ATOM 2781 C C . GLN A 1 344 ? 2.313 -5.472 -18.393 1.00 92.06 344 GLN A C 1
ATOM 2783 O O . GLN A 1 344 ? 1.117 -5.412 -18.635 1.00 92.06 344 GLN A O 1
ATOM 2788 N N . ASN A 1 345 ? 2.827 -6.367 -17.541 1.00 92.62 345 ASN A N 1
ATOM 2789 C CA . ASN A 1 345 ? 2.046 -7.331 -16.759 1.00 92.62 345 ASN A CA 1
ATOM 2790 C C . ASN A 1 345 ? 2.879 -7.941 -15.611 1.00 92.62 345 ASN A C 1
ATOM 2792 O O . ASN A 1 345 ? 4.083 -7.696 -15.490 1.00 92.62 345 ASN A O 1
ATOM 2796 N N . GLU A 1 346 ? 2.247 -8.789 -14.790 1.00 92.12 346 GLU A N 1
ATOM 2797 C CA . GLU A 1 346 ? 2.896 -9.535 -13.697 1.00 92.12 346 GLU A CA 1
ATOM 2798 C C . GLU A 1 346 ? 4.110 -10.375 -14.156 1.00 92.12 346 GLU A C 1
ATOM 2800 O O . GLU A 1 346 ? 5.072 -10.513 -13.402 1.00 92.12 346 GLU A O 1
ATOM 2805 N N . SER A 1 347 ? 4.110 -10.905 -15.389 1.00 89.38 347 SER A N 1
ATOM 2806 C CA . SER A 1 347 ? 5.232 -11.692 -15.934 1.00 89.38 347 SER A CA 1
ATOM 2807 C C . SER A 1 347 ? 6.437 -10.811 -16.282 1.00 89.38 347 SER A C 1
ATOM 2809 O O . SER A 1 347 ? 7.580 -11.198 -16.044 1.00 89.38 347 SER A O 1
ATOM 2811 N N . ALA A 1 348 ? 6.206 -9.602 -16.802 1.00 88.44 348 ALA A N 1
ATOM 2812 C CA . ALA A 1 348 ? 7.265 -8.617 -17.021 1.00 88.44 348 ALA A CA 1
ATOM 2813 C C . ALA A 1 348 ? 7.890 -8.152 -15.691 1.00 88.44 348 ALA A C 1
ATOM 2815 O O . ALA A 1 348 ? 9.108 -7.989 -15.602 1.00 88.44 348 ALA A O 1
ATOM 2816 N N . LEU A 1 349 ? 7.076 -8.000 -14.639 1.00 88.62 349 LEU A N 1
ATOM 2817 C CA . LEU A 1 349 ? 7.547 -7.651 -13.296 1.00 88.62 349 LEU A CA 1
A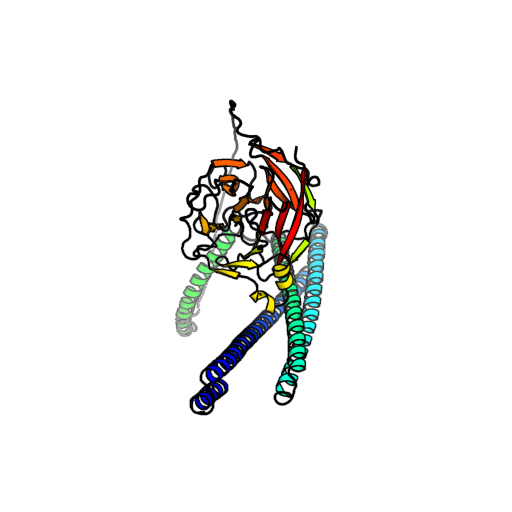TOM 2818 C C . LEU A 1 349 ? 8.351 -8.786 -12.634 1.00 88.62 349 LEU A C 1
ATOM 2820 O O . LEU A 1 349 ? 9.418 -8.526 -12.078 1.00 88.62 349 LEU A O 1
ATOM 2824 N N . SER A 1 350 ? 7.899 -10.041 -12.717 1.00 85.44 350 SER A N 1
ATOM 2825 C CA . SER A 1 350 ? 8.599 -11.168 -12.075 1.00 85.44 350 SER A CA 1
ATOM 2826 C C . SER A 1 350 ? 9.962 -11.474 -12.702 1.00 85.44 350 SER A C 1
ATOM 2828 O O . SER A 1 350 ? 10.927 -11.812 -12.009 1.00 85.44 350 SER A O 1
ATOM 2830 N N . LYS A 1 351 ? 10.091 -11.244 -14.014 1.00 79.12 351 LYS A N 1
ATOM 2831 C CA . LYS A 1 351 ? 11.342 -11.388 -14.774 1.00 79.12 351 LYS A CA 1
ATOM 2832 C C . LYS A 1 351 ? 12.438 -10.379 -14.383 1.00 79.12 351 LYS A C 1
ATOM 2834 O O . LYS A 1 351 ? 13.599 -10.594 -14.735 1.00 79.12 351 LYS A O 1
ATOM 2839 N N . GLN A 1 352 ? 12.133 -9.343 -13.588 1.00 65.25 352 GLN A N 1
ATOM 2840 C CA . GLN A 1 352 ? 13.077 -8.293 -13.158 1.00 65.25 352 GLN A CA 1
ATOM 2841 C C . GLN A 1 352 ? 14.317 -8.806 -12.383 1.00 65.25 352 GLN A C 1
ATOM 2843 O O . GLN A 1 352 ? 15.260 -8.043 -12.172 1.00 65.25 352 GLN A O 1
ATOM 2848 N N . ARG A 1 353 ? 14.361 -10.079 -11.955 1.00 59.81 353 ARG A N 1
ATOM 2849 C CA . ARG A 1 353 ? 15.578 -10.690 -11.381 1.00 59.81 353 ARG A CA 1
ATOM 2850 C C . ARG A 1 353 ? 16.765 -10.716 -12.360 1.00 59.81 353 ARG A C 1
ATOM 2852 O O . ARG A 1 353 ? 17.903 -10.633 -11.917 1.00 59.81 353 ARG A O 1
ATOM 2859 N N . ARG A 1 354 ? 16.537 -10.792 -13.678 1.00 55.84 354 ARG A N 1
ATOM 2860 C CA . ARG A 1 354 ? 17.615 -10.706 -14.685 1.00 55.84 354 ARG A CA 1
ATOM 2861 C C . ARG A 1 354 ? 17.937 -9.230 -14.955 1.00 55.84 354 ARG A C 1
ATOM 2863 O O . ARG A 1 354 ? 17.039 -8.482 -15.333 1.00 55.84 354 ARG A O 1
ATOM 2870 N N . ARG A 1 355 ? 19.201 -8.800 -14.796 1.00 47.72 355 ARG A N 1
ATOM 2871 C CA . ARG A 1 355 ? 19.615 -7.372 -14.853 1.00 47.72 355 ARG A CA 1
ATOM 2872 C C . ARG A 1 355 ? 19.148 -6.647 -16.137 1.00 47.72 355 ARG A C 1
ATOM 2874 O O . ARG A 1 355 ? 18.699 -5.506 -16.043 1.00 47.72 355 ARG A O 1
ATOM 2881 N N . ILE A 1 356 ? 19.131 -7.347 -17.278 1.00 47.56 356 ILE A N 1
ATOM 2882 C CA . ILE A 1 356 ? 18.623 -6.898 -18.597 1.00 47.56 356 ILE A CA 1
ATOM 2883 C C . ILE A 1 356 ? 17.163 -6.396 -18.539 1.00 47.56 356 ILE A C 1
ATOM 2885 O O . ILE A 1 356 ? 16.791 -5.433 -19.202 1.00 47.56 356 ILE A O 1
ATOM 2889 N N . LEU A 1 357 ? 16.317 -7.003 -17.703 1.00 46.75 357 LEU A N 1
ATOM 2890 C CA . LEU A 1 357 ? 14.872 -6.749 -17.667 1.00 46.75 357 LEU A CA 1
ATOM 2891 C C . LEU A 1 357 ? 14.464 -5.521 -16.832 1.00 46.75 357 LEU A C 1
ATOM 2893 O O . LEU A 1 357 ? 13.283 -5.184 -16.771 1.00 46.75 357 LEU A O 1
ATOM 2897 N N . LYS A 1 358 ? 15.431 -4.768 -16.282 1.00 52.09 358 LYS A N 1
ATOM 2898 C CA . LYS A 1 358 ? 15.198 -3.392 -15.795 1.00 52.09 358 LYS A CA 1
ATOM 2899 C C . LYS A 1 358 ? 14.763 -2.434 -16.924 1.00 52.09 358 LYS A C 1
ATOM 2901 O O . LYS A 1 358 ? 14.176 -1.398 -16.621 1.00 52.09 358 LYS A O 1
ATOM 2906 N N . LEU A 1 359 ? 15.018 -2.784 -18.191 1.00 52.81 359 LEU A N 1
ATOM 2907 C CA . LEU A 1 359 ? 14.680 -1.987 -19.379 1.00 52.81 359 LEU A CA 1
ATOM 2908 C C . LEU A 1 359 ? 13.190 -2.039 -19.776 1.00 52.81 359 LEU A C 1
ATOM 2910 O O . LEU A 1 359 ? 12.710 -1.117 -20.424 1.00 52.81 359 LEU A O 1
ATOM 2914 N N . MET A 1 360 ? 12.430 -3.064 -19.365 1.00 63.34 360 MET A N 1
ATOM 2915 C CA . MET A 1 360 ? 11.017 -3.235 -19.769 1.00 63.34 360 MET A CA 1
ATOM 2916 C C . MET A 1 360 ? 10.002 -2.403 -18.960 1.00 63.34 360 MET A C 1
ATOM 2918 O O . MET A 1 360 ? 8.794 -2.559 -19.136 1.00 63.34 360 MET A O 1
ATOM 2922 N N . ALA A 1 361 ? 10.459 -1.525 -18.062 1.00 81.00 361 ALA A N 1
ATOM 2923 C CA . ALA A 1 361 ? 9.586 -0.696 -17.236 1.00 81.00 361 ALA A CA 1
ATOM 2924 C C . ALA A 1 361 ? 9.493 0.742 -17.775 1.00 81.00 361 ALA A C 1
ATOM 2926 O O . ALA A 1 361 ? 10.436 1.524 -17.620 1.00 81.00 361 ALA A O 1
ATOM 2927 N N . ARG A 1 362 ? 8.336 1.137 -18.329 1.00 89.19 362 ARG A N 1
ATOM 2928 C CA . ARG A 1 362 ? 8.071 2.536 -18.711 1.00 89.19 362 ARG A CA 1
ATOM 2929 C C . ARG A 1 362 ? 8.140 3.412 -17.460 1.00 89.19 362 ARG A C 1
ATOM 2931 O O . ARG A 1 362 ? 7.385 3.227 -16.506 1.00 89.19 362 ARG A O 1
ATOM 2938 N N . LYS A 1 363 ? 9.064 4.370 -17.469 1.00 89.75 363 LYS A N 1
ATOM 2939 C CA . LYS A 1 363 ? 9.376 5.242 -16.334 1.00 89.75 363 LYS A CA 1
ATOM 2940 C C . LYS A 1 363 ? 8.661 6.585 -16.483 1.00 89.75 363 LYS A C 1
ATOM 2942 O O . LYS A 1 363 ? 8.851 7.275 -17.480 1.00 89.75 363 LYS A O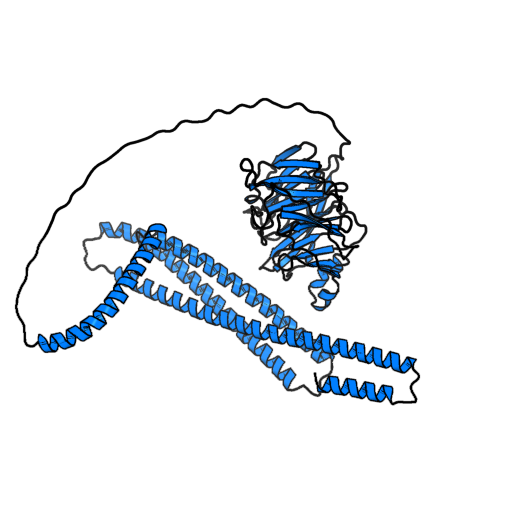 1
ATOM 2947 N N . TYR A 1 364 ? 7.887 6.979 -15.478 1.00 90.50 364 TYR A N 1
ATOM 2948 C CA . TYR A 1 364 ? 7.284 8.310 -15.383 1.00 90.50 364 TYR A CA 1
ATOM 2949 C C . TYR A 1 364 ? 8.080 9.159 -14.393 1.00 90.50 364 TYR A C 1
ATOM 2951 O O . TYR A 1 364 ? 8.269 8.744 -13.249 1.00 90.50 364 TYR A O 1
ATOM 2959 N N . HIS A 1 365 ? 8.535 10.341 -14.817 1.00 90.25 365 HIS A N 1
ATOM 2960 C CA . HIS A 1 365 ? 9.080 11.354 -13.913 1.00 90.25 365 HIS A CA 1
ATOM 2961 C C . HIS A 1 365 ? 7.924 12.184 -13.360 1.00 90.25 365 HIS A C 1
ATOM 2963 O O . HIS A 1 365 ? 7.224 12.855 -14.114 1.00 90.25 365 HIS A O 1
ATOM 2969 N N . LEU A 1 366 ? 7.721 12.150 -12.046 1.00 89.69 366 LEU A N 1
ATOM 2970 C CA . LEU A 1 366 ? 6.676 12.931 -11.396 1.00 89.69 366 LEU A CA 1
ATOM 2971 C C . LEU A 1 366 ? 7.141 14.383 -11.191 1.00 89.69 366 LEU A C 1
ATOM 2973 O O . LEU A 1 366 ? 8.311 14.604 -10.869 1.00 89.69 366 LEU A O 1
ATOM 2977 N N . PRO A 1 367 ? 6.250 15.380 -11.319 1.00 88.44 367 PRO A N 1
ATOM 2978 C CA . PRO A 1 367 ? 6.558 16.788 -11.045 1.00 88.44 367 PRO A CA 1
ATOM 2979 C C . PRO A 1 367 ? 6.562 17.127 -9.538 1.00 88.44 367 PRO A C 1
ATOM 2981 O O . PRO A 1 367 ? 6.645 18.292 -9.160 1.00 88.44 367 PRO A O 1
ATOM 2984 N N . PHE A 1 368 ? 6.432 16.125 -8.663 1.00 87.75 368 PHE A N 1
ATOM 2985 C CA . PHE A 1 368 ? 6.411 16.258 -7.206 1.00 87.75 368 PHE A CA 1
ATOM 2986 C C . PHE A 1 368 ? 6.949 14.984 -6.532 1.00 87.75 368 PHE A C 1
ATOM 2988 O O . PHE A 1 368 ? 7.025 13.924 -7.152 1.00 87.75 368 PHE A O 1
ATOM 2995 N N . LYS A 1 369 ? 7.272 15.077 -5.236 1.00 89.19 369 LYS A N 1
ATOM 2996 C CA . LYS A 1 369 ? 7.594 13.929 -4.370 1.00 89.19 369 LYS A CA 1
ATOM 2997 C C . LYS A 1 369 ? 6.353 13.462 -3.607 1.00 89.19 369 LYS A C 1
ATOM 2999 O O . LYS A 1 369 ? 5.746 14.275 -2.904 1.00 89.19 369 LYS A O 1
ATOM 3004 N N . CYS A 1 370 ? 6.013 12.175 -3.689 1.00 89.62 370 CYS A N 1
ATOM 3005 C CA . CYS A 1 370 ? 5.036 11.560 -2.779 1.00 89.62 370 CYS A CA 1
ATOM 3006 C C . CYS A 1 370 ? 5.670 11.284 -1.401 1.00 89.62 370 CYS A C 1
ATOM 3008 O O . CYS A 1 370 ? 6.863 10.993 -1.308 1.00 89.62 370 CYS A O 1
ATOM 3010 N N . SER A 1 371 ? 4.873 11.358 -0.337 1.00 88.25 371 SER A N 1
ATOM 3011 C CA . SER A 1 371 ? 5.212 10.845 0.997 1.00 88.25 371 SER A CA 1
ATOM 3012 C C . SER A 1 371 ? 4.853 9.353 1.074 1.00 88.25 371 SER A C 1
ATOM 3014 O O . SER A 1 371 ? 3.843 8.950 0.499 1.00 88.25 371 SER A O 1
ATOM 3016 N N . GLY A 1 372 ? 5.662 8.543 1.768 1.00 89.19 372 GLY A N 1
ATOM 3017 C CA . GLY A 1 372 ? 5.418 7.107 1.966 1.00 89.19 372 GLY A CA 1
ATOM 3018 C C . GLY A 1 372 ? 5.135 6.317 0.680 1.00 89.19 372 GLY A C 1
ATOM 3019 O O . GLY A 1 372 ? 5.604 6.660 -0.412 1.00 89.19 372 GLY A O 1
ATOM 3020 N N . THR A 1 373 ? 4.345 5.251 0.815 1.00 92.06 373 THR A N 1
ATOM 3021 C CA . THR A 1 373 ? 3.943 4.360 -0.287 1.00 92.06 373 THR A CA 1
ATOM 3022 C C . THR A 1 373 ? 2.435 4.119 -0.397 1.00 92.06 373 THR A C 1
ATOM 3024 O O . THR A 1 373 ? 2.007 3.353 -1.254 1.00 92.06 373 THR A O 1
ATOM 3027 N N . GLY A 1 374 ? 1.607 4.854 0.350 1.00 92.56 374 GLY A N 1
ATOM 3028 C CA . GLY A 1 374 ? 0.138 4.828 0.263 1.00 92.56 374 GLY A CA 1
ATOM 3029 C C . GLY A 1 374 ? -0.470 5.492 -0.983 1.00 92.56 374 GLY A C 1
ATOM 3030 O O . GLY A 1 374 ? -1.476 6.190 -0.865 1.00 92.56 374 GLY A O 1
ATOM 3031 N N . ASN A 1 375 ? 0.147 5.330 -2.158 1.00 94.50 375 ASN A N 1
ATOM 3032 C CA . ASN A 1 375 ? -0.323 5.873 -3.439 1.00 94.50 375 ASN A CA 1
ATOM 3033 C C . ASN A 1 375 ? -1.291 4.916 -4.159 1.00 94.50 375 ASN A C 1
ATOM 3035 O O . ASN A 1 375 ? -1.267 3.710 -3.933 1.00 94.50 375 ASN A O 1
ATOM 3039 N N . LEU A 1 376 ? -2.109 5.459 -5.060 1.00 96.44 376 LEU A N 1
ATOM 3040 C CA . LEU A 1 376 ? -3.101 4.737 -5.863 1.00 96.44 376 LEU A CA 1
ATOM 3041 C C . LEU A 1 376 ? -2.935 5.084 -7.348 1.00 96.44 376 LEU A C 1
ATOM 3043 O O . LEU A 1 376 ? -2.713 6.249 -7.672 1.00 96.44 376 LEU A O 1
ATOM 3047 N N . VAL A 1 377 ? -3.121 4.122 -8.253 1.00 96.50 377 VAL A N 1
ATOM 3048 C CA . VAL A 1 377 ? -3.384 4.397 -9.677 1.00 96.50 377 VAL A CA 1
ATOM 3049 C C . VAL A 1 377 ? -4.829 4.020 -9.990 1.00 96.50 377 VAL A C 1
ATOM 3051 O O . VAL A 1 377 ? -5.236 2.887 -9.749 1.00 96.50 377 VAL A O 1
ATOM 3054 N N . TYR A 1 378 ? -5.601 4.984 -10.492 1.00 95.38 378 TYR A N 1
ATOM 3055 C CA . TYR A 1 378 ? -7.015 4.813 -10.825 1.00 95.38 378 TYR A CA 1
ATOM 3056 C C . TYR A 1 378 ? -7.376 5.641 -12.063 1.00 95.38 378 TYR A C 1
ATOM 3058 O O . TYR A 1 378 ? -7.144 6.853 -12.083 1.00 95.38 378 TYR A O 1
ATOM 3066 N N . ASN A 1 379 ? -7.957 5.002 -13.080 1.00 94.19 379 ASN A N 1
ATOM 3067 C CA . ASN A 1 379 ? -8.316 5.603 -14.371 1.00 94.19 379 ASN A CA 1
ATOM 3068 C C . ASN A 1 379 ? -7.159 6.418 -14.996 1.00 94.19 379 ASN A C 1
ATOM 3070 O O . ASN A 1 379 ? -7.237 7.638 -15.179 1.00 94.19 379 ASN A O 1
ATOM 3074 N N . HIS A 1 380 ? -6.033 5.735 -15.210 1.00 93.50 380 HIS A N 1
ATOM 3075 C CA . HIS A 1 380 ? -4.743 6.240 -15.690 1.00 93.50 380 HIS A CA 1
ATOM 3076 C C . HIS A 1 380 ? -4.192 7.459 -14.925 1.00 93.50 380 HIS A C 1
ATOM 3078 O O . HIS A 1 380 ? -3.322 8.174 -15.427 1.00 93.50 380 HIS A O 1
ATOM 3084 N N . THR A 1 381 ? -4.665 7.710 -13.703 1.00 93.44 381 THR A N 1
ATOM 3085 C CA . THR A 1 381 ? -4.218 8.821 -12.857 1.00 93.44 381 THR A CA 1
ATOM 3086 C C . THR A 1 381 ? -3.533 8.283 -11.606 1.00 93.44 381 THR A C 1
ATOM 3088 O O . THR A 1 381 ? -4.124 7.519 -10.847 1.00 93.44 381 THR A O 1
ATOM 3091 N N . LEU A 1 382 ? -2.294 8.717 -11.358 1.00 94.56 382 LEU A N 1
ATOM 3092 C CA . LEU A 1 382 ? -1.607 8.499 -10.087 1.00 94.56 382 LEU A CA 1
ATOM 3093 C C . LEU A 1 382 ? -2.106 9.513 -9.049 1.00 94.56 382 LEU A C 1
ATOM 3095 O O . LEU A 1 382 ? -1.957 10.721 -9.240 1.00 94.56 382 LEU A O 1
ATOM 3099 N N . PHE A 1 383 ? -2.612 9.018 -7.926 1.00 94.50 383 PHE A N 1
ATOM 3100 C CA . PHE A 1 383 ? -2.968 9.783 -6.737 1.00 94.50 383 PHE A CA 1
ATOM 3101 C C . PHE A 1 383 ? -1.971 9.489 -5.604 1.00 94.50 383 PHE A C 1
ATOM 3103 O O . PHE A 1 383 ? -1.671 8.329 -5.318 1.00 94.50 383 PHE A O 1
ATOM 3110 N N . CYS A 1 384 ? -1.460 10.521 -4.928 1.00 92.62 384 CYS A N 1
ATOM 3111 C CA . CYS A 1 384 ? -0.653 10.361 -3.709 1.00 92.62 384 CYS A CA 1
ATOM 3112 C C . CYS A 1 384 ? -0.682 11.621 -2.833 1.00 92.62 384 CYS A C 1
ATOM 3114 O O . CYS A 1 384 ? -0.862 12.730 -3.343 1.00 92.62 384 CYS A O 1
ATOM 3116 N N . ILE A 1 385 ? -0.441 11.486 -1.524 1.00 90.81 385 ILE A N 1
ATOM 3117 C CA . ILE A 1 385 ? -0.134 12.653 -0.686 1.00 90.81 385 ILE A CA 1
ATOM 3118 C C . ILE A 1 385 ? 1.314 13.072 -0.970 1.00 90.81 385 ILE A C 1
ATOM 3120 O O . ILE A 1 385 ? 2.248 12.298 -0.766 1.00 90.81 385 ILE A O 1
ATOM 3124 N N . SER A 1 386 ? 1.527 14.299 -1.446 1.00 89.00 386 SER A N 1
ATOM 3125 C CA . SER A 1 386 ? 2.869 14.869 -1.584 1.00 89.00 386 SER A CA 1
ATOM 3126 C C . SER A 1 386 ? 3.463 15.242 -0.228 1.00 89.00 386 SER A C 1
ATOM 3128 O O . SER A 1 386 ? 2.716 15.521 0.709 1.00 89.00 386 SER A O 1
ATOM 3130 N N . ILE A 1 387 ? 4.787 15.409 -0.163 1.00 85.00 387 ILE A N 1
ATOM 3131 C CA . ILE A 1 387 ? 5.550 15.847 1.031 1.00 85.00 387 ILE A CA 1
ATOM 3132 C C . ILE A 1 387 ? 5.155 17.221 1.636 1.00 85.00 387 ILE A C 1
ATOM 3134 O O . ILE A 1 387 ? 5.797 17.708 2.557 1.00 85.00 387 ILE A O 1
ATOM 3138 N N . ASN A 1 388 ? 4.088 17.848 1.136 1.00 82.94 388 ASN A N 1
ATOM 3139 C CA . ASN A 1 388 ? 3.516 19.113 1.610 1.00 82.94 388 ASN A CA 1
ATOM 3140 C C . ASN A 1 388 ? 2.071 18.931 2.144 1.00 82.94 388 ASN A C 1
ATOM 3142 O O . ASN A 1 388 ? 1.299 19.889 2.157 1.00 82.94 388 ASN A O 1
ATOM 3146 N N . GLY A 1 389 ? 1.651 17.700 2.476 1.00 84.56 389 GLY A N 1
ATOM 3147 C CA . GLY A 1 389 ? 0.310 17.412 3.017 1.00 84.56 389 GLY A CA 1
ATOM 3148 C C . GLY A 1 389 ? -0.842 17.631 2.024 1.00 84.56 389 GLY A C 1
ATOM 3149 O O . GLY A 1 389 ? -1.952 18.000 2.412 1.00 84.56 389 GLY A O 1
ATOM 3150 N N . ARG A 1 390 ? -0.584 17.462 0.718 1.00 88.44 390 ARG A N 1
ATOM 3151 C CA . ARG A 1 390 ? -1.581 17.660 -0.351 1.00 88.44 390 ARG A CA 1
ATOM 3152 C C . ARG A 1 390 ? -1.765 16.396 -1.178 1.00 88.44 390 ARG A C 1
ATOM 3154 O O . ARG A 1 390 ? -0.782 15.873 -1.689 1.00 88.44 390 ARG A O 1
ATOM 3161 N N . LEU A 1 391 ? -3.006 15.958 -1.365 1.00 91.44 391 LEU A N 1
ATOM 3162 C CA . LEU A 1 391 ? -3.360 14.892 -2.301 1.00 91.44 391 LEU A CA 1
ATOM 3163 C C . LEU A 1 391 ? -3.243 15.415 -3.733 1.00 91.44 391 LEU A C 1
ATOM 3165 O O . LEU A 1 391 ? -4.086 16.194 -4.176 1.00 91.44 391 LEU A O 1
ATOM 3169 N N . GLN A 1 392 ? -2.179 15.022 -4.426 1.00 91.06 392 GLN A N 1
ATOM 3170 C CA . GLN A 1 392 ? -1.937 15.339 -5.832 1.00 91.06 392 GLN A CA 1
ATOM 3171 C C . GLN A 1 392 ? -2.595 14.295 -6.738 1.00 91.06 392 GLN A C 1
ATOM 3173 O O . GLN A 1 392 ? -2.753 13.140 -6.340 1.00 91.06 392 GLN A O 1
ATOM 3178 N N . ALA A 1 393 ? -2.897 14.695 -7.973 1.00 92.25 393 ALA A N 1
ATOM 3179 C CA . ALA A 1 393 ? -3.303 13.798 -9.049 1.00 92.25 393 ALA A CA 1
ATOM 3180 C C . ALA A 1 393 ? -2.456 14.079 -10.303 1.00 92.25 393 ALA A C 1
ATOM 3182 O O . ALA A 1 393 ? -2.331 15.231 -10.728 1.00 92.25 393 ALA A O 1
ATOM 3183 N N . TYR A 1 394 ? -1.861 13.041 -10.890 1.00 91.38 394 TYR A N 1
ATOM 3184 C CA . TYR A 1 394 ? -1.015 13.124 -12.084 1.00 91.38 394 TYR A CA 1
ATOM 3185 C C . TYR A 1 394 ? -1.509 12.145 -13.155 1.00 91.38 394 TYR A C 1
ATOM 3187 O O . TYR A 1 394 ? -1.480 10.930 -12.970 1.00 91.38 394 TYR A O 1
ATOM 3195 N N . ASP A 1 395 ? -1.993 12.705 -14.261 1.00 91.19 395 ASP A N 1
ATOM 3196 C CA . ASP A 1 395 ? -2.512 11.992 -15.430 1.00 91.19 395 ASP A CA 1
ATOM 3197 C C . ASP A 1 395 ? -1.344 11.363 -16.212 1.00 91.19 395 ASP A C 1
ATOM 3199 O O . ASP A 1 395 ? -0.486 12.067 -16.749 1.00 91.19 395 ASP A O 1
ATOM 3203 N N . LEU A 1 396 ? -1.291 10.029 -16.258 1.00 91.31 396 LEU A N 1
ATOM 3204 C CA . LEU A 1 396 ? -0.196 9.272 -16.876 1.00 91.31 396 LEU A CA 1
ATOM 3205 C C . LEU A 1 396 ? -0.216 9.355 -18.414 1.00 91.31 396 LEU A C 1
ATOM 3207 O O . LEU A 1 396 ? 0.798 9.080 -19.065 1.00 91.31 396 LEU A O 1
ATOM 3211 N N . ASN A 1 397 ? -1.336 9.782 -19.000 1.00 88.19 397 ASN A N 1
ATOM 3212 C CA . ASN A 1 397 ? -1.460 10.031 -20.432 1.00 88.19 397 ASN A CA 1
ATOM 3213 C C . ASN A 1 397 ? -1.033 11.474 -20.774 1.00 88.19 397 ASN A C 1
ATOM 3215 O O . ASN A 1 397 ? -0.361 11.700 -21.781 1.00 88.19 397 ASN A O 1
ATOM 3219 N N . ARG A 1 398 ? -1.323 12.456 -19.906 1.00 79.50 398 ARG A N 1
ATOM 3220 C CA . ARG A 1 398 ? -0.972 13.882 -20.079 1.00 79.50 398 ARG A CA 1
ATOM 3221 C C . ARG A 1 398 ? 0.314 14.272 -19.337 1.00 79.50 398 ARG A C 1
ATOM 3223 O O . ARG A 1 398 ? 0.280 15.018 -18.360 1.00 79.50 398 ARG A O 1
ATOM 3230 N N . LYS A 1 399 ? 1.464 13.847 -19.873 1.00 65.31 399 LYS A N 1
ATOM 3231 C CA . LYS A 1 399 ? 2.817 13.962 -19.273 1.00 65.31 399 LYS A CA 1
ATOM 3232 C C . LYS A 1 399 ? 3.179 15.268 -18.523 1.00 65.31 399 LYS A C 1
ATOM 3234 O O . LYS A 1 399 ? 3.980 15.196 -17.592 1.00 65.31 399 LYS A O 1
ATOM 3239 N N . ASN A 1 400 ? 2.653 16.441 -18.901 1.00 59.09 400 ASN A N 1
ATOM 3240 C CA . ASN A 1 400 ? 3.303 17.731 -18.607 1.00 59.09 400 ASN A CA 1
ATOM 3241 C C . ASN A 1 400 ? 2.685 18.613 -17.501 1.00 59.09 400 ASN A C 1
ATOM 3243 O O . ASN A 1 400 ? 3.320 19.604 -17.143 1.00 59.09 400 ASN A O 1
ATOM 3247 N N . LYS A 1 401 ? 1.494 18.329 -16.943 1.00 67.50 401 LYS A N 1
ATOM 3248 C CA . LYS A 1 401 ? 0.939 19.129 -15.821 1.00 67.50 401 LYS A CA 1
ATOM 3249 C C . LYS A 1 401 ? 0.194 18.263 -14.792 1.00 67.50 401 LYS A C 1
ATOM 3251 O O . LYS A 1 401 ? -0.753 17.580 -15.174 1.00 67.50 401 LYS A O 1
ATOM 3256 N N . PRO A 1 402 ? 0.558 18.311 -13.494 1.00 71.25 402 PRO A N 1
ATOM 3257 C CA . PRO A 1 402 ? -0.245 17.706 -12.437 1.00 71.25 402 PRO A CA 1
ATOM 3258 C C . PRO A 1 402 ? -1.493 18.557 -12.170 1.00 71.25 402 PRO A C 1
ATOM 3260 O O . PRO A 1 402 ? -1.460 19.784 -12.302 1.00 71.25 402 PRO A O 1
ATOM 3263 N N . TYR A 1 403 ? -2.583 17.931 -11.734 1.00 79.31 403 TYR A N 1
ATOM 3264 C CA . TYR A 1 403 ? -3.733 18.674 -11.227 1.00 79.31 403 TYR A CA 1
ATOM 3265 C C . TYR A 1 403 ? -3.420 19.233 -9.832 1.00 79.31 403 TYR A C 1
ATOM 3267 O O . TYR A 1 403 ? -2.727 18.600 -9.033 1.00 79.31 403 TYR A O 1
ATOM 3275 N N . ARG A 1 404 ? -3.906 20.448 -9.540 1.00 70.44 404 ARG A N 1
ATOM 3276 C CA . ARG A 1 404 ? -3.562 21.208 -8.324 1.00 70.44 404 ARG A CA 1
ATOM 3277 C C . ARG A 1 404 ? -4.098 20.502 -7.074 1.00 70.44 404 ARG A C 1
ATOM 3279 O O . ARG A 1 404 ? -5.254 20.691 -6.705 1.00 70.44 404 ARG A O 1
ATOM 3286 N N . GLY A 1 405 ? -3.249 19.717 -6.412 1.00 73.88 405 GLY A N 1
ATOM 3287 C CA . GLY A 1 405 ? -3.668 18.824 -5.337 1.00 73.88 405 GLY A CA 1
ATOM 3288 C C . GLY A 1 405 ? -4.356 19.506 -4.154 1.00 73.88 405 GLY A C 1
ATOM 3289 O O . GLY A 1 405 ? -4.035 20.644 -3.787 1.00 73.88 405 GLY A O 1
ATOM 3290 N N . LYS A 1 406 ? -5.287 18.794 -3.517 1.00 84.56 406 LYS A N 1
ATOM 3291 C CA . LYS A 1 406 ? -6.080 19.276 -2.377 1.00 84.56 406 LYS A CA 1
ATOM 3292 C C . LYS A 1 406 ? -5.284 19.176 -1.076 1.00 84.56 406 LYS A C 1
ATOM 3294 O O . LYS A 1 406 ? -4.733 18.119 -0.784 1.00 84.56 406 LYS A O 1
ATOM 3299 N N . LYS A 1 407 ? -5.227 20.254 -0.283 1.00 83.88 407 LYS A N 1
ATOM 3300 C CA . LYS A 1 407 ? -4.720 20.174 1.098 1.00 83.88 407 LYS A CA 1
ATOM 3301 C C . LYS A 1 407 ? -5.808 19.560 1.976 1.00 83.88 407 LYS A C 1
ATOM 3303 O O . LYS A 1 407 ? -6.958 19.982 1.891 1.00 83.88 407 LYS A O 1
ATOM 3308 N N . PHE A 1 408 ? -5.419 18.620 2.824 1.00 80.62 408 PHE A N 1
ATOM 3309 C CA . PHE A 1 408 ? -6.222 18.178 3.957 1.00 80.62 408 PHE A CA 1
ATOM 3310 C C . PHE A 1 408 ? -5.702 18.938 5.187 1.00 80.62 408 PHE A C 1
ATOM 3312 O O . PHE A 1 408 ? -4.493 18.899 5.427 1.00 80.62 408 PHE A O 1
ATOM 3319 N N . PRO A 1 409 ? -6.539 19.705 5.908 1.00 68.62 409 PRO A N 1
ATOM 3320 C CA . PRO A 1 409 ? -6.072 20.471 7.064 1.00 68.62 409 PRO A CA 1
ATOM 3321 C C . PRO A 1 409 ? -5.681 19.555 8.232 1.00 68.62 409 PRO A C 1
ATOM 3323 O O . PRO A 1 409 ? -4.683 19.819 8.895 1.00 68.62 409 PRO A O 1
ATOM 3326 N N . ASP A 1 410 ? -6.411 18.450 8.398 1.00 83.62 410 ASP A N 1
ATOM 3327 C CA . ASP A 1 410 ? -6.497 17.719 9.663 1.00 83.62 410 ASP A CA 1
ATOM 3328 C C . ASP A 1 410 ? -5.828 16.335 9.648 1.00 83.62 410 ASP A C 1
ATOM 3330 O O . ASP A 1 410 ? -6.042 15.541 10.566 1.00 83.62 410 ASP A O 1
ATOM 3334 N N . ILE A 1 411 ? -5.007 16.032 8.630 1.00 87.00 411 ILE A N 1
ATOM 3335 C CA . ILE A 1 411 ? -4.306 14.741 8.519 1.00 87.00 411 ILE A CA 1
ATOM 3336 C C . ILE A 1 411 ? -2.805 14.827 8.799 1.00 87.00 411 ILE A C 1
ATOM 3338 O O . ILE A 1 411 ? -2.093 15.736 8.357 1.00 87.00 411 ILE A O 1
ATOM 3342 N N . ALA A 1 412 ? -2.320 13.779 9.455 1.00 83.50 412 ALA A N 1
ATOM 3343 C CA . ALA A 1 412 ? -0.911 13.493 9.632 1.00 83.50 412 ALA A CA 1
ATOM 3344 C C . ALA A 1 412 ? -0.233 13.238 8.275 1.00 83.50 412 ALA A C 1
ATOM 3346 O O . ALA A 1 412 ? -0.730 12.478 7.441 1.00 83.50 412 ALA A O 1
ATOM 3347 N N . HIS A 1 413 ? 0.919 13.862 8.061 1.00 79.06 413 HIS A N 1
ATOM 3348 C CA . HIS A 1 413 ? 1.760 13.685 6.876 1.00 79.06 413 HIS A CA 1
ATOM 3349 C C . HIS A 1 413 ? 3.234 13.867 7.258 1.00 79.06 413 HIS A C 1
ATOM 3351 O O . HIS A 1 413 ? 3.525 14.320 8.359 1.00 79.06 413 HIS A O 1
ATOM 3357 N N . ASN A 1 414 ? 4.168 13.506 6.370 1.00 73.19 414 ASN A N 1
ATOM 3358 C CA . ASN A 1 414 ? 5.613 13.529 6.656 1.00 73.19 414 ASN A CA 1
ATOM 3359 C C . ASN A 1 414 ? 5.940 12.832 7.985 1.00 73.19 414 ASN A C 1
ATOM 3361 O O . ASN A 1 414 ? 6.350 13.458 8.959 1.00 73.19 414 ASN A O 1
ATOM 3365 N N . ASP A 1 415 ? 5.699 11.523 8.004 1.00 71.75 415 ASP A N 1
ATOM 3366 C CA . ASP A 1 415 ? 6.159 10.605 9.047 1.00 71.75 415 ASP A CA 1
ATOM 3367 C C . ASP A 1 415 ? 5.508 10.824 10.432 1.00 71.75 415 ASP A C 1
ATOM 3369 O O . ASP A 1 415 ? 5.771 10.089 11.383 1.00 71.75 415 ASP A O 1
ATOM 3373 N N . GLN A 1 416 ? 4.563 11.767 10.526 1.00 78.50 416 GLN A N 1
ATOM 3374 C CA . GLN A 1 416 ? 3.572 11.861 11.594 1.00 78.50 416 GLN A CA 1
ATOM 3375 C C . GLN A 1 416 ? 2.657 10.622 11.566 1.00 78.50 416 GLN A C 1
ATOM 3377 O O . GLN A 1 416 ? 2.108 10.266 10.520 1.00 78.50 416 GLN A O 1
ATOM 3382 N N . SER A 1 417 ? 2.472 9.978 12.723 1.00 83.81 417 SER A N 1
ATOM 3383 C CA . SER A 1 417 ? 1.606 8.798 12.913 1.00 83.81 417 SER A CA 1
ATOM 3384 C C . SER A 1 417 ? 1.769 7.703 11.832 1.00 83.81 417 SER A C 1
ATOM 3386 O O . SER A 1 417 ? 0.813 7.369 11.114 1.00 83.81 417 SER A O 1
ATOM 3388 N N . PRO A 1 418 ? 2.974 7.120 11.680 1.00 87.75 418 PRO A N 1
ATOM 3389 C CA . PRO A 1 418 ? 3.227 6.054 10.716 1.00 87.75 418 PRO A CA 1
ATOM 3390 C C . PRO A 1 418 ? 2.493 4.766 11.122 1.00 87.75 418 PRO A C 1
ATOM 3392 O O . PRO A 1 418 ? 2.071 4.611 12.268 1.00 87.75 418 PRO A O 1
ATOM 3395 N N . TYR A 1 419 ? 2.321 3.829 10.186 1.00 90.19 419 TYR A N 1
ATOM 3396 C CA . TYR A 1 419 ? 1.824 2.493 10.542 1.00 90.19 419 TYR A CA 1
ATOM 3397 C C . TYR A 1 419 ? 2.856 1.708 11.372 1.00 90.19 419 TYR A C 1
ATOM 3399 O O . TYR A 1 419 ? 4.071 1.882 11.231 1.00 90.19 419 TYR A O 1
ATOM 3407 N N . LYS A 1 420 ? 2.361 0.798 12.214 1.00 89.00 420 LYS A N 1
ATOM 3408 C CA . LYS A 1 420 ? 3.146 -0.141 13.025 1.00 89.00 420 LYS A CA 1
ATOM 3409 C C . LYS A 1 420 ? 4.125 -0.924 12.144 1.00 89.00 420 LYS A C 1
ATOM 3411 O O . LYS A 1 420 ? 3.717 -1.568 11.185 1.00 89.00 420 LYS A O 1
ATOM 3416 N N . PHE A 1 421 ? 5.415 -0.873 12.480 1.00 82.81 421 PHE A N 1
ATOM 3417 C CA . PHE A 1 421 ? 6.506 -1.511 11.721 1.00 82.81 421 PHE A CA 1
ATOM 3418 C C . PHE A 1 421 ? 6.651 -1.069 10.243 1.00 82.81 421 PHE A C 1
ATOM 3420 O O . PHE A 1 421 ? 7.328 -1.752 9.470 1.00 82.81 421 PHE A O 1
ATOM 3427 N N . SER A 1 422 ? 6.074 0.074 9.846 1.00 79.94 422 SER A N 1
ATOM 3428 C CA . SER A 1 422 ? 6.314 0.671 8.524 1.00 79.94 422 SER A CA 1
ATOM 3429 C C . SER A 1 422 ? 7.808 0.949 8.304 1.00 79.94 422 SER A C 1
ATOM 3431 O O . SER A 1 422 ? 8.519 1.377 9.214 1.00 79.94 422 SER A O 1
ATOM 3433 N N . THR A 1 423 ? 8.284 0.697 7.083 1.00 73.62 423 THR A N 1
ATOM 3434 C CA . THR A 1 423 ? 9.701 0.830 6.680 1.00 73.62 423 THR A CA 1
ATOM 3435 C C . THR A 1 423 ? 10.020 2.126 5.931 1.00 73.62 423 THR A C 1
ATOM 3437 O O . THR A 1 423 ? 11.164 2.360 5.553 1.00 73.62 423 THR A O 1
ATOM 3440 N N . ASP A 1 424 ? 9.014 2.972 5.728 1.00 74.38 424 ASP A N 1
ATOM 3441 C CA . ASP A 1 424 ? 9.075 4.266 5.042 1.00 74.38 424 ASP A CA 1
ATOM 3442 C C . ASP A 1 424 ? 8.173 5.319 5.704 1.00 74.38 424 ASP A C 1
ATOM 3444 O O . ASP A 1 424 ? 7.777 6.292 5.066 1.00 74.38 424 ASP A O 1
ATOM 3448 N N . TYR A 1 425 ? 7.816 5.081 6.970 1.00 77.31 425 TYR A N 1
ATOM 3449 C CA . TYR A 1 425 ? 6.968 5.936 7.799 1.00 77.31 425 TYR A CA 1
ATOM 3450 C C . TYR A 1 425 ? 5.608 6.302 7.174 1.00 77.31 425 TYR A C 1
ATOM 3452 O O . TYR A 1 425 ? 5.022 7.336 7.498 1.00 77.31 425 TYR A O 1
ATOM 3460 N N . THR A 1 426 ? 5.066 5.432 6.312 1.00 82.38 426 THR A N 1
ATOM 3461 C CA . THR A 1 426 ? 3.821 5.661 5.567 1.00 82.38 426 THR A CA 1
ATOM 3462 C C . THR A 1 426 ? 2.675 6.131 6.474 1.00 82.38 426 THR A C 1
ATOM 3464 O O . THR A 1 426 ? 2.128 5.398 7.307 1.00 82.38 426 THR A O 1
ATOM 3467 N N . SER A 1 427 ? 2.324 7.407 6.300 1.00 83.12 427 SER A N 1
ATOM 3468 C CA . SER A 1 427 ? 1.372 8.198 7.096 1.00 83.12 427 SER A CA 1
ATOM 3469 C C . SER A 1 427 ? -0.088 8.029 6.659 1.00 83.12 427 SER A C 1
ATOM 3471 O O . SER A 1 427 ? -1.000 8.392 7.398 1.00 83.12 427 SER A O 1
ATOM 3473 N N . HIS A 1 428 ? -0.317 7.427 5.490 1.00 91.81 428 HIS A N 1
ATOM 3474 C CA . HIS A 1 428 ? -1.616 7.307 4.829 1.00 91.81 428 HIS A CA 1
ATOM 3475 C C . HIS A 1 428 ? -1.662 6.086 3.894 1.00 91.81 428 HIS A C 1
ATOM 3477 O O . HIS A 1 428 ? -0.619 5.556 3.529 1.00 91.81 428 HIS A O 1
ATOM 3483 N N . GLN A 1 429 ? -2.851 5.673 3.460 1.00 95.12 429 GLN A N 1
ATOM 3484 C CA . GLN A 1 429 ? -3.067 4.669 2.413 1.00 95.12 429 GLN A CA 1
ATOM 3485 C C . GLN A 1 429 ? -4.261 5.094 1.553 1.00 95.12 429 GLN A C 1
ATOM 3487 O O . GLN A 1 429 ? -5.351 5.328 2.078 1.00 95.12 429 GLN A O 1
ATOM 3492 N N . LEU A 1 430 ? -4.062 5.196 0.238 1.00 96.81 430 LEU A N 1
ATOM 3493 C CA . LEU A 1 430 ? -5.146 5.357 -0.732 1.00 96.81 430 LEU A CA 1
ATOM 3494 C C . LEU A 1 430 ? -5.683 3.989 -1.184 1.00 96.81 430 LEU A C 1
ATOM 3496 O O . LEU A 1 430 ? -4.932 3.018 -1.259 1.00 96.81 430 LEU A O 1
ATOM 3500 N N . ALA A 1 431 ? -6.972 3.921 -1.504 1.00 97.44 431 ALA A N 1
ATOM 3501 C CA . ALA A 1 431 ? -7.641 2.750 -2.080 1.00 97.44 431 ALA A CA 1
ATOM 3502 C C . ALA A 1 431 ? -8.802 3.193 -2.992 1.00 97.44 431 ALA A C 1
ATOM 3504 O O . ALA A 1 431 ? -9.111 4.382 -3.061 1.00 97.44 431 ALA A O 1
ATOM 3505 N N . SER A 1 432 ? -9.460 2.265 -3.692 1.00 95.75 432 SER A N 1
ATOM 3506 C CA . SER A 1 432 ? -10.628 2.574 -4.534 1.00 95.75 432 SER A CA 1
ATOM 3507 C C . SER A 1 432 ? -11.671 1.461 -4.521 1.00 95.75 432 SER A C 1
ATOM 3509 O O . SER A 1 432 ? -11.349 0.312 -4.219 1.00 95.75 432 SER A O 1
ATOM 3511 N N . ASP A 1 433 ? -12.898 1.817 -4.890 1.00 93.44 433 ASP A N 1
ATOM 3512 C CA . ASP A 1 433 ? -13.913 0.897 -5.407 1.00 93.44 433 ASP A CA 1
ATOM 3513 C C . ASP A 1 433 ? -14.237 1.265 -6.876 1.00 93.44 433 ASP A C 1
ATOM 3515 O O . ASP A 1 433 ? -13.462 1.962 -7.536 1.00 93.44 433 ASP A O 1
ATOM 3519 N N . SER A 1 434 ? -15.360 0.790 -7.419 1.00 91.44 434 SER A N 1
ATOM 3520 C CA . SER A 1 434 ? -15.756 1.053 -8.811 1.00 91.44 434 SER A CA 1
ATOM 3521 C C . SER A 1 434 ? -16.210 2.498 -9.106 1.00 91.44 434 SER A C 1
ATOM 3523 O O . SER A 1 434 ? -16.299 2.873 -10.284 1.00 91.44 434 SER A O 1
ATOM 3525 N N . LYS A 1 435 ? -16.486 3.304 -8.071 1.00 91.38 435 LYS A N 1
ATOM 3526 C CA . LYS A 1 435 ? -17.085 4.653 -8.110 1.00 91.38 435 LYS A CA 1
ATOM 3527 C C . LYS A 1 435 ? -16.292 5.704 -7.316 1.00 91.38 435 LYS A C 1
ATOM 3529 O O . LYS A 1 435 ? -16.398 6.884 -7.641 1.00 91.38 435 LYS A O 1
ATOM 3534 N N . SER A 1 436 ? -15.513 5.306 -6.309 1.00 94.44 436 SER A N 1
ATOM 3535 C CA . SER A 1 436 ? -14.942 6.172 -5.264 1.00 94.44 436 SER A CA 1
ATOM 3536 C C . SER A 1 436 ? -13.447 5.928 -5.033 1.00 94.44 436 SER A C 1
ATOM 3538 O O . SER A 1 436 ? -12.937 4.825 -5.230 1.00 94.44 436 SER A O 1
ATOM 3540 N N . ILE A 1 437 ? -12.745 6.953 -4.538 1.00 95.38 437 ILE A N 1
ATOM 3541 C CA . ILE A 1 437 ? -11.385 6.834 -3.985 1.00 95.38 437 ILE A CA 1
ATOM 3542 C C . ILE A 1 437 ? -11.445 7.076 -2.477 1.00 95.38 437 ILE A C 1
ATOM 3544 O O . ILE A 1 437 ? -12.112 8.002 -2.018 1.00 95.38 437 ILE A O 1
ATOM 3548 N N . TYR A 1 438 ? -10.701 6.283 -1.713 1.00 96.81 438 TYR A N 1
ATOM 3549 C CA . TYR A 1 438 ? -10.609 6.378 -0.260 1.00 96.81 438 TYR A CA 1
ATOM 3550 C C . TYR A 1 438 ? -9.210 6.793 0.170 1.00 96.81 438 TYR A C 1
ATOM 3552 O O . TYR A 1 438 ? -8.227 6.335 -0.407 1.00 96.81 438 TYR A O 1
ATOM 3560 N N . LEU A 1 439 ? -9.119 7.619 1.211 1.00 96.12 439 LEU A N 1
ATOM 3561 C CA . LEU A 1 439 ? -7.876 7.985 1.888 1.00 96.12 439 LEU A CA 1
ATOM 3562 C C . LEU A 1 439 ? -7.985 7.614 3.364 1.00 96.12 439 LEU A C 1
ATOM 3564 O O . LEU A 1 439 ? -8.724 8.255 4.106 1.00 96.12 439 LEU A O 1
ATOM 3568 N N . THR A 1 440 ? -7.221 6.613 3.793 1.00 96.31 440 THR A N 1
ATOM 3569 C CA . THR A 1 440 ? -6.991 6.336 5.216 1.00 96.31 440 THR A CA 1
ATOM 3570 C C . THR A 1 440 ? -5.775 7.128 5.683 1.00 96.31 440 THR A C 1
ATOM 3572 O O . THR A 1 440 ? -4.727 7.072 5.043 1.00 96.31 440 THR A O 1
ATOM 3575 N N . ALA A 1 441 ? -5.880 7.846 6.796 1.00 95.00 441 ALA A N 1
ATOM 3576 C CA . ALA A 1 441 ? -4.788 8.602 7.409 1.00 95.00 441 ALA A CA 1
ATOM 3577 C C . ALA A 1 441 ? -4.890 8.559 8.945 1.00 95.00 441 ALA A C 1
ATOM 3579 O O . ALA A 1 441 ? -5.760 7.888 9.499 1.00 95.00 441 ALA A O 1
ATOM 3580 N N . SER A 1 442 ? -4.001 9.267 9.645 1.00 94.00 442 SER A N 1
ATOM 3581 C CA . SER A 1 442 ? -4.217 9.642 11.051 1.00 94.00 442 SER A CA 1
ATOM 3582 C C . SER A 1 442 ? -4.755 11.065 11.124 1.00 94.00 442 SER A C 1
ATOM 3584 O O . SER A 1 442 ? -4.259 11.932 10.409 1.00 94.00 442 SER A O 1
ATOM 3586 N N . SER A 1 443 ? -5.689 11.324 12.036 1.00 92.75 443 SER A N 1
ATOM 3587 C CA . SER A 1 443 ? -6.067 12.687 12.420 1.00 92.75 443 SER A CA 1
ATOM 3588 C C . SER A 1 443 ? -4.933 13.371 13.200 1.00 92.75 443 SER A C 1
ATOM 3590 O O . SER A 1 443 ? -4.161 12.699 13.899 1.00 92.75 443 SER A O 1
ATOM 3592 N N . VAL A 1 444 ? -4.842 14.700 13.082 1.00 91.31 444 VAL A N 1
ATOM 3593 C CA . VAL A 1 444 ? -4.051 15.580 13.967 1.00 91.31 444 VAL A CA 1
ATOM 3594 C C . VAL A 1 444 ? -4.912 16.531 14.813 1.00 91.31 444 VAL A C 1
ATOM 3596 O O . VAL A 1 444 ? -4.356 17.311 15.584 1.00 91.31 444 VAL A O 1
ATOM 3599 N N . LYS A 1 445 ? -6.251 16.456 14.731 1.00 90.00 445 LYS A N 1
ATOM 3600 C CA . LYS A 1 445 ? -7.150 17.185 15.649 1.00 90.00 445 LYS A CA 1
ATOM 3601 C C . LYS A 1 445 ? -6.952 16.677 17.080 1.00 90.00 445 LYS A C 1
ATOM 3603 O O . LYS A 1 445 ? -6.783 15.475 17.278 1.00 90.00 445 LYS A O 1
ATOM 3608 N N . GLN A 1 446 ? -6.964 17.561 18.076 1.00 88.19 446 GLN A N 1
ATOM 3609 C CA . GLN A 1 446 ? -6.530 17.247 19.445 1.00 88.19 446 GLN A CA 1
ATOM 3610 C C . GLN A 1 446 ? -7.346 16.116 20.101 1.00 88.19 446 GLN A C 1
ATOM 3612 O O . GLN A 1 446 ? -6.784 15.251 20.768 1.00 88.19 446 GLN A O 1
ATOM 3617 N N . GLU A 1 447 ? -8.655 16.078 19.864 1.00 90.06 447 GLU A N 1
ATOM 3618 C CA . GLU A 1 447 ? -9.600 15.091 20.398 1.00 90.06 447 GLU A CA 1
ATOM 3619 C C . GLU A 1 447 ? -9.506 13.700 19.735 1.00 90.06 447 GLU A C 1
ATOM 3621 O O . GLU A 1 447 ? -9.969 12.695 20.285 1.00 90.06 447 GLU A O 1
ATOM 3626 N N . ASN A 1 448 ? -8.860 13.617 18.567 1.00 90.56 448 ASN A N 1
ATOM 3627 C CA . ASN A 1 448 ? -8.678 12.388 17.791 1.00 90.56 448 ASN A CA 1
ATOM 3628 C C . ASN A 1 448 ? -7.221 12.165 17.339 1.00 90.56 448 ASN A C 1
ATOM 3630 O O . ASN A 1 448 ? -6.972 11.405 16.403 1.00 90.56 448 ASN A O 1
ATOM 3634 N N . TYR A 1 449 ? -6.250 12.798 18.001 1.00 92.75 449 TYR A N 1
ATOM 3635 C CA . TYR A 1 449 ? -4.848 12.778 17.589 1.00 92.75 449 TYR A CA 1
ATOM 3636 C C . TYR A 1 449 ? -4.295 11.347 17.537 1.00 92.75 449 TYR A C 1
ATOM 3638 O O . TYR A 1 449 ? -4.449 10.572 18.479 1.00 92.75 449 TYR A O 1
ATOM 3646 N N . GLY A 1 450 ? -3.646 10.983 16.428 1.00 92.56 450 GLY A N 1
ATOM 3647 C CA . GLY A 1 450 ? -3.093 9.637 16.232 1.00 92.56 450 GLY A CA 1
ATOM 3648 C C . GLY A 1 450 ? -4.111 8.576 15.790 1.00 92.56 450 GLY A C 1
ATOM 3649 O O . GLY A 1 450 ? -3.703 7.488 15.371 1.00 92.56 450 GLY A O 1
ATOM 3650 N N . LYS A 1 451 ? -5.420 8.861 15.849 1.00 95.44 451 LYS A N 1
ATOM 3651 C CA . LYS A 1 451 ? -6.481 7.919 15.464 1.00 95.44 451 LYS A CA 1
ATOM 3652 C C . LYS A 1 451 ? -6.684 7.856 13.954 1.00 95.44 451 LYS A C 1
ATOM 3654 O O . LYS A 1 451 ? -6.498 8.849 13.250 1.00 95.44 451 LYS A O 1
ATOM 3659 N N . LEU A 1 452 ? -7.104 6.691 13.468 1.00 96.12 452 LEU A N 1
ATOM 3660 C CA . LEU A 1 452 ? -7.466 6.462 12.075 1.00 96.12 452 LEU A CA 1
ATOM 3661 C C . LEU A 1 452 ? -8.656 7.340 11.658 1.00 96.12 452 LEU A C 1
ATOM 3663 O O . LEU A 1 452 ? -9.693 7.380 12.320 1.00 96.12 452 LEU A O 1
ATOM 3667 N N . VAL A 1 453 ? -8.509 7.995 10.511 1.00 95.62 453 VAL A N 1
ATOM 3668 C CA . VAL A 1 453 ? -9.579 8.702 9.804 1.00 95.62 453 VAL A CA 1
ATOM 3669 C C . VAL A 1 453 ? -9.627 8.209 8.361 1.00 95.62 453 VAL A C 1
ATOM 3671 O O . VAL A 1 453 ? -8.586 7.951 7.752 1.00 95.62 453 VAL A O 1
ATOM 3674 N N . LEU A 1 454 ? -10.835 8.053 7.830 1.00 96.62 454 LEU A N 1
ATOM 3675 C CA . LEU A 1 454 ? -11.106 7.608 6.469 1.00 96.62 454 LEU A CA 1
ATOM 3676 C C . LEU A 1 454 ? -11.893 8.696 5.734 1.00 96.62 454 LEU A C 1
ATOM 3678 O O . LEU A 1 454 ? -12.950 9.106 6.202 1.00 96.62 454 LEU A O 1
ATOM 3682 N N . TYR A 1 455 ? -11.414 9.127 4.570 1.00 95.56 455 TYR A N 1
ATOM 3683 C CA . TYR A 1 455 ? -12.146 10.024 3.674 1.00 95.56 455 TYR A CA 1
ATOM 3684 C C . TYR A 1 455 ? -12.597 9.267 2.432 1.00 95.56 455 TYR A C 1
ATOM 3686 O O . TYR A 1 455 ? -11.758 8.690 1.739 1.00 95.56 455 TYR A O 1
ATOM 3694 N N . LYS A 1 456 ? -13.890 9.328 2.113 1.00 96.00 456 LYS A N 1
ATOM 3695 C CA . LYS A 1 456 ? -14.453 8.902 0.824 1.00 96.00 456 LYS A CA 1
ATOM 3696 C C . LYS A 1 456 ? -14.477 10.104 -0.111 1.00 96.00 456 LYS A C 1
ATOM 3698 O O . LYS A 1 456 ? -14.868 11.202 0.288 1.00 96.00 456 LYS A O 1
ATOM 3703 N N . MET A 1 457 ? -14.019 9.930 -1.344 1.00 94.50 457 MET A N 1
ATOM 3704 C CA . MET A 1 457 ? -13.804 11.020 -2.295 1.00 94.50 457 MET A CA 1
ATOM 3705 C C . MET A 1 457 ? -14.302 10.659 -3.688 1.00 94.50 457 MET A C 1
ATOM 3707 O O . MET A 1 457 ? -14.153 9.529 -4.153 1.00 94.50 457 MET A O 1
ATOM 3711 N N . HIS A 1 458 ? -14.804 11.668 -4.397 1.00 91.69 458 HIS A N 1
ATOM 3712 C CA . HIS A 1 458 ? -15.115 11.533 -5.813 1.00 91.69 458 HIS A CA 1
ATOM 3713 C C . HIS A 1 458 ? -13.807 11.347 -6.612 1.00 91.69 458 HIS A C 1
ATOM 3715 O O . HIS A 1 458 ? -12.886 12.152 -6.435 1.00 91.69 458 HIS A O 1
ATOM 3721 N N . PRO A 1 459 ? -13.716 10.392 -7.558 1.00 85.56 459 PRO A N 1
ATOM 3722 C CA . PRO A 1 459 ? -12.498 10.074 -8.321 1.00 85.56 459 PRO A CA 1
ATOM 3723 C C . PRO A 1 459 ? -12.099 11.138 -9.366 1.00 85.56 459 PRO A C 1
ATOM 3725 O O . PRO A 1 459 ? -11.414 10.844 -10.344 1.00 85.56 459 PRO A O 1
ATOM 3728 N N . SER A 1 460 ? -12.542 12.391 -9.211 1.00 86.31 460 SER A N 1
ATOM 3729 C CA . SER A 1 460 ? -12.242 13.459 -10.167 1.00 86.31 460 SER A CA 1
ATOM 3730 C C . SER A 1 460 ? -10.846 14.014 -9.913 1.00 86.31 460 SER A C 1
ATOM 3732 O O . SER A 1 460 ? -10.625 14.800 -8.991 1.00 86.31 460 SER A O 1
ATOM 3734 N N . SER A 1 461 ? -9.909 13.648 -10.786 1.00 78.50 461 SER A N 1
ATOM 3735 C CA . SER A 1 461 ? -8.529 14.139 -10.777 1.00 78.50 461 SER A CA 1
ATOM 3736 C C . SER A 1 461 ? -8.427 15.669 -10.871 1.00 78.50 461 SER A C 1
ATOM 3738 O O . SER A 1 461 ? -7.514 16.258 -10.297 1.00 78.50 461 SER A O 1
ATOM 3740 N N . ARG A 1 462 ? -9.395 16.327 -11.530 1.00 81.31 462 ARG A N 1
ATOM 3741 C CA . ARG A 1 462 ? -9.467 17.794 -11.673 1.00 81.31 462 ARG A CA 1
ATOM 3742 C C . ARG A 1 462 ? -10.047 18.516 -10.456 1.00 81.31 462 ARG A C 1
ATOM 3744 O O . ARG A 1 462 ? -9.685 19.664 -10.218 1.00 81.31 462 ARG A O 1
ATOM 3751 N N . ASN A 1 463 ? -10.970 17.891 -9.723 1.00 82.31 463 ASN A N 1
ATOM 3752 C CA . ASN A 1 463 ? -11.654 18.503 -8.581 1.00 82.31 463 ASN A CA 1
ATOM 3753 C C . ASN A 1 463 ? -11.973 17.443 -7.518 1.00 82.31 463 ASN A C 1
ATOM 3755 O O . ASN A 1 463 ? -13.052 16.848 -7.509 1.00 82.31 463 ASN A O 1
ATOM 3759 N N . ILE A 1 464 ? -11.010 17.215 -6.623 1.00 84.44 464 ILE A N 1
ATOM 3760 C CA . ILE A 1 464 ? -11.103 16.216 -5.557 1.00 84.44 464 ILE A CA 1
ATOM 3761 C C . ILE A 1 464 ? -12.101 16.695 -4.490 1.00 84.44 464 ILE A C 1
ATOM 3763 O O . ILE A 1 464 ? -11.763 17.420 -3.545 1.00 84.44 464 ILE A O 1
ATOM 3767 N N . LYS A 1 465 ? -13.359 16.278 -4.623 1.00 89.44 465 LYS A N 1
ATOM 3768 C CA . LYS A 1 465 ? -14.379 16.461 -3.586 1.00 89.44 465 LYS A CA 1
ATOM 3769 C C . LYS A 1 465 ? -14.238 15.359 -2.535 1.00 89.44 465 LYS A C 1
ATOM 3771 O O . LYS A 1 465 ? -14.130 14.188 -2.883 1.00 89.44 465 LYS A O 1
ATOM 3776 N N . ILE A 1 466 ? -14.233 15.758 -1.262 1.00 91.94 466 ILE A N 1
ATOM 3777 C CA . ILE A 1 466 ? -14.508 14.829 -0.156 1.00 91.94 466 ILE A CA 1
ATOM 3778 C C . ILE A 1 466 ? -16.029 14.692 -0.135 1.00 91.94 466 ILE A C 1
ATOM 3780 O O . ILE A 1 466 ? -16.718 15.697 -0.315 1.00 91.94 466 ILE A O 1
ATOM 3784 N N . LEU A 1 467 ? -16.513 13.465 0.002 1.00 93.75 467 LEU A N 1
ATOM 3785 C CA . LEU A 1 467 ? -17.930 13.128 0.082 1.00 93.75 467 LEU A CA 1
ATOM 3786 C C . LEU A 1 467 ? -18.307 12.836 1.537 1.00 93.75 467 LEU A C 1
ATOM 3788 O O . LEU A 1 467 ? -19.267 13.402 2.044 1.00 93.75 467 LEU A O 1
ATOM 3792 N N . GLU A 1 468 ? -17.502 12.016 2.219 1.00 95.06 468 GLU A N 1
ATOM 3793 C CA . GLU A 1 468 ? -17.718 11.611 3.612 1.00 95.06 468 GLU A CA 1
ATOM 3794 C C . GLU A 1 468 ? -16.378 11.518 4.367 1.00 95.06 468 GLU A C 1
ATOM 3796 O O . GLU A 1 468 ? -15.331 11.250 3.765 1.00 95.06 468 GLU A O 1
ATOM 3801 N N . GLU A 1 469 ? -16.419 11.722 5.686 1.00 94.62 469 GLU A N 1
ATOM 3802 C CA . GLU A 1 469 ? -15.308 11.557 6.634 1.00 94.62 469 GLU A CA 1
ATOM 3803 C C . GLU A 1 469 ? -15.774 10.643 7.777 1.00 94.62 469 GLU A C 1
ATOM 3805 O O . GLU A 1 469 ? -16.836 10.866 8.357 1.00 94.62 469 GLU A O 1
ATOM 3810 N N . PHE A 1 470 ? -14.985 9.617 8.103 1.00 95.56 470 PHE A N 1
ATOM 3811 C CA . PHE A 1 470 ? -15.279 8.649 9.161 1.00 95.56 470 PHE A CA 1
ATOM 3812 C C . PHE A 1 470 ? -14.118 8.603 10.161 1.00 95.56 470 PHE A C 1
ATOM 3814 O O . PHE A 1 470 ? -12.969 8.351 9.784 1.00 95.56 470 PHE A O 1
ATOM 3821 N N . HIS A 1 471 ? -14.408 8.821 11.445 1.00 93.88 471 HIS A N 1
ATOM 3822 C CA . HIS A 1 471 ? -13.422 8.759 12.527 1.00 93.88 471 HIS A CA 1
ATOM 3823 C C . HIS A 1 471 ? -13.487 7.402 13.236 1.00 93.88 471 HIS A C 1
ATOM 3825 O O . HIS A 1 471 ? -14.511 7.043 13.814 1.00 93.88 471 HIS A O 1
ATOM 3831 N N . LEU A 1 472 ? -12.387 6.646 13.220 1.00 95.31 472 LEU A N 1
ATOM 3832 C CA . LEU A 1 472 ? -12.299 5.328 13.849 1.00 95.31 472 LEU A CA 1
ATOM 3833 C C . LEU A 1 472 ? -11.578 5.443 15.195 1.00 95.31 472 LEU A C 1
ATOM 3835 O O . LEU A 1 472 ? -10.499 6.027 15.285 1.00 95.31 472 LEU A O 1
ATOM 3839 N N . ASN A 1 473 ? -12.113 4.819 16.249 1.00 93.88 473 ASN A N 1
ATOM 3840 C CA . ASN A 1 473 ? -11.496 4.845 17.581 1.00 93.88 473 ASN A CA 1
ATOM 3841 C C . ASN A 1 473 ? -10.339 3.825 17.720 1.00 93.88 473 ASN A C 1
ATOM 3843 O O . ASN A 1 473 ? -10.360 2.942 18.577 1.00 93.88 473 ASN A O 1
ATOM 3847 N N . LEU A 1 474 ? -9.349 3.926 16.828 1.00 95.62 474 LEU A N 1
ATOM 3848 C CA . LEU A 1 474 ? -8.165 3.068 16.728 1.00 95.62 474 LEU A CA 1
ATOM 3849 C C . LEU A 1 474 ? -6.935 3.914 16.382 1.00 95.62 474 LEU A C 1
ATOM 3851 O O . LEU A 1 474 ? -6.955 4.630 15.382 1.00 95.62 474 LEU A O 1
ATOM 3855 N N . ASN A 1 475 ? -5.844 3.802 17.144 1.00 95.06 475 ASN A N 1
ATOM 3856 C CA . ASN A 1 475 ? -4.607 4.526 16.833 1.00 95.06 475 ASN A CA 1
ATOM 3857 C C . ASN A 1 475 ? -3.912 3.914 15.610 1.00 95.06 475 ASN A C 1
ATOM 3859 O O . ASN A 1 475 ? -3.712 2.699 15.538 1.00 95.06 475 ASN A O 1
ATOM 3863 N N . LYS A 1 476 ? -3.463 4.752 14.674 1.00 94.06 476 LYS A N 1
ATOM 3864 C CA . LYS A 1 476 ? -2.754 4.307 13.467 1.00 94.06 476 LYS A CA 1
ATOM 3865 C C . LYS A 1 476 ? -1.384 3.678 13.773 1.00 94.06 476 LYS A C 1
ATOM 3867 O O . LYS A 1 476 ? -0.954 2.781 13.050 1.00 94.06 476 LYS A O 1
ATOM 3872 N N . SER A 1 477 ? -0.751 4.082 14.876 1.00 92.06 477 SER A N 1
ATOM 3873 C CA . SER A 1 477 ? 0.475 3.477 15.427 1.00 92.06 477 SER A CA 1
ATOM 3874 C C . SER A 1 477 ? 0.329 2.001 15.797 1.00 92.06 477 SER A C 1
ATOM 3876 O O . SER A 1 477 ? 1.324 1.282 15.883 1.00 92.06 477 SER A O 1
ATOM 3878 N N . ASP A 1 478 ? -0.905 1.547 16.026 1.00 93.38 478 ASP A N 1
ATOM 3879 C CA . ASP A 1 478 ? -1.192 0.242 16.614 1.00 93.38 478 ASP A CA 1
ATOM 3880 C C . ASP A 1 478 ? -1.599 -0.781 15.541 1.00 93.38 478 ASP A C 1
ATOM 3882 O O . ASP A 1 478 ? -1.841 -1.947 15.864 1.00 93.38 478 ASP A O 1
ATOM 3886 N N . VAL A 1 479 ? -1.668 -0.374 14.266 1.00 94.31 479 VAL A N 1
ATOM 3887 C CA . VAL A 1 479 ? -2.084 -1.187 13.108 1.00 94.31 479 VAL A CA 1
ATOM 3888 C C . VAL A 1 479 ? -0.981 -1.191 12.045 1.00 94.31 479 VAL A C 1
ATOM 3890 O O . VAL A 1 479 ? -0.279 -0.196 11.877 1.00 94.31 479 VAL A O 1
ATOM 3893 N N . ILE A 1 480 ? -0.805 -2.302 11.329 1.00 92.88 480 ILE A N 1
ATOM 3894 C CA . ILE A 1 480 ? 0.300 -2.479 10.358 1.00 92.88 480 ILE A CA 1
ATOM 3895 C C . ILE A 1 480 ? -0.037 -1.907 8.980 1.00 92.88 480 ILE A C 1
ATOM 3897 O O . ILE A 1 480 ? 0.847 -1.519 8.221 1.00 92.88 480 ILE A O 1
ATOM 3901 N N . GLY A 1 481 ? -1.324 -1.817 8.671 1.00 94.62 481 GLY A N 1
ATOM 3902 C CA . GLY A 1 481 ? -1.826 -1.252 7.433 1.00 94.62 481 GLY A CA 1
ATOM 3903 C C . GLY A 1 481 ? -3.339 -1.369 7.368 1.00 94.62 481 GLY A C 1
ATOM 3904 O O . GLY A 1 481 ? -3.988 -1.848 8.304 1.00 94.62 481 GLY A O 1
ATOM 3905 N N . THR A 1 482 ? -3.893 -0.941 6.244 1.00 97.06 482 THR A N 1
ATOM 3906 C CA . THR A 1 482 ? -5.316 -1.065 5.930 1.00 97.06 482 THR A CA 1
ATOM 3907 C C . THR A 1 482 ? -5.486 -1.353 4.446 1.00 97.06 482 THR A C 1
ATOM 3909 O O . THR A 1 482 ? -4.675 -0.891 3.649 1.00 97.06 482 THR A O 1
ATOM 3912 N N . PHE A 1 483 ? -6.561 -2.034 4.065 1.00 97.38 483 PHE A N 1
ATOM 3913 C CA . PHE A 1 483 ? -7.046 -2.068 2.682 1.00 97.38 483 PHE A CA 1
ATOM 3914 C C . PHE A 1 483 ? -8.564 -1.843 2.668 1.00 97.38 483 PHE A C 1
ATOM 3916 O O . PHE A 1 483 ? -9.215 -1.937 3.708 1.00 97.38 483 PHE A O 1
ATOM 3923 N N . PHE A 1 484 ? -9.135 -1.514 1.511 1.00 97.12 484 PHE A N 1
ATOM 3924 C CA . PHE A 1 484 ? -10.569 -1.254 1.367 1.00 97.12 484 PHE A CA 1
ATOM 3925 C C . PHE A 1 484 ? -11.172 -2.203 0.333 1.00 97.12 484 PHE A C 1
ATOM 3927 O O . PHE A 1 484 ? -10.610 -2.340 -0.749 1.00 97.12 484 PHE A O 1
ATOM 3934 N N . ALA A 1 485 ? -12.284 -2.857 0.667 1.00 96.38 485 ALA A N 1
ATOM 3935 C 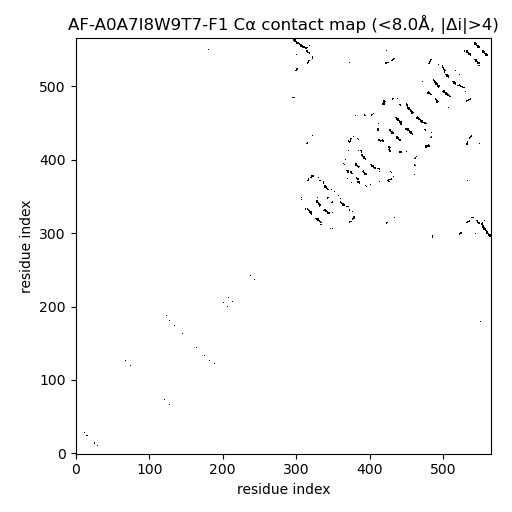CA . ALA A 1 485 ? -13.015 -3.792 -0.191 1.00 96.38 485 ALA A CA 1
ATOM 3936 C C . ALA A 1 485 ? -14.481 -3.853 0.268 1.00 96.38 485 ALA A C 1
ATOM 3938 O O . ALA A 1 485 ? -14.726 -3.725 1.462 1.00 96.38 485 ALA A O 1
ATOM 3939 N N . CYS A 1 486 ? -15.453 -4.065 -0.628 1.00 93.44 486 CYS A N 1
ATOM 3940 C CA . CYS A 1 486 ? -16.877 -4.212 -0.263 1.00 93.44 486 CYS A CA 1
ATOM 3941 C C . CYS A 1 486 ? -17.448 -3.089 0.637 1.00 93.44 486 CYS A C 1
ATOM 3943 O O . CYS A 1 486 ? -18.082 -3.373 1.650 1.00 93.44 486 CYS A O 1
ATOM 3945 N N . GLY A 1 487 ? -17.152 -1.815 0.346 1.00 94.50 487 GLY A N 1
ATOM 3946 C CA . GLY A 1 487 ? -17.579 -0.685 1.193 1.00 94.50 487 GLY A CA 1
ATOM 3947 C C . GLY A 1 487 ? -16.947 -0.652 2.599 1.00 94.50 487 GLY A C 1
ATOM 3948 O O . GLY A 1 487 ? -17.320 0.180 3.429 1.00 94.50 487 GLY A O 1
ATOM 3949 N N . LYS A 1 488 ? -15.990 -1.549 2.880 1.00 96.94 488 LYS A N 1
ATOM 3950 C CA . LYS A 1 488 ? -15.466 -1.863 4.213 1.00 96.94 488 LYS A CA 1
ATOM 3951 C C . LYS A 1 488 ? -13.950 -1.637 4.287 1.00 96.94 488 LYS A C 1
ATOM 3953 O O . LYS A 1 488 ? -13.163 -2.198 3.516 1.00 96.94 488 LYS A O 1
ATOM 3958 N N . LEU A 1 489 ? -13.513 -0.842 5.264 1.00 98.12 489 LEU A N 1
ATOM 3959 C CA . LEU A 1 489 ? -12.103 -0.671 5.612 1.00 98.12 489 LEU A CA 1
ATOM 3960 C C . LEU A 1 489 ? -11.650 -1.834 6.500 1.00 98.12 489 LEU A C 1
ATOM 3962 O O . LEU A 1 489 ? -12.127 -1.991 7.622 1.00 98.12 489 LEU A O 1
ATOM 3966 N N . HIS A 1 490 ? -10.696 -2.617 6.011 1.00 98.31 490 HIS A N 1
ATOM 3967 C CA . HIS A 1 490 ? -10.121 -3.765 6.701 1.00 98.31 490 HIS A CA 1
ATOM 3968 C C . HIS A 1 490 ? -8.785 -3.355 7.336 1.00 98.31 490 HIS A C 1
ATOM 3970 O O . HIS A 1 490 ? -7.890 -2.850 6.653 1.00 98.31 490 HIS A O 1
ATOM 3976 N N . VAL A 1 491 ? -8.646 -3.552 8.649 1.00 98.00 491 VAL A N 1
ATOM 3977 C CA . VAL A 1 491 ? -7.517 -3.055 9.451 1.00 98.00 491 VAL A CA 1
ATOM 3978 C C . VAL A 1 491 ? -6.626 -4.206 9.917 1.00 98.00 491 VAL A C 1
ATOM 3980 O O . VAL A 1 491 ? -7.089 -5.128 10.591 1.00 98.00 491 VAL A O 1
ATOM 3983 N N . LEU A 1 492 ? -5.334 -4.137 9.586 1.00 95.88 492 LEU A N 1
ATOM 3984 C CA . LEU A 1 492 ? -4.388 -5.245 9.739 1.00 95.88 492 LEU A CA 1
ATOM 3985 C C . LEU A 1 492 ? -3.541 -5.170 11.015 1.00 95.88 492 LEU A C 1
ATOM 3987 O O . LEU A 1 492 ? -3.106 -4.098 11.452 1.00 95.88 492 LEU A O 1
ATOM 3991 N N . ASP A 1 493 ? -3.225 -6.340 11.566 1.00 93.50 493 ASP A N 1
ATOM 3992 C CA . ASP A 1 493 ? -2.189 -6.532 12.583 1.00 93.50 493 ASP A CA 1
ATOM 3993 C C . ASP A 1 493 ? -1.449 -7.870 12.371 1.00 93.50 493 ASP A C 1
ATOM 3995 O O . ASP A 1 493 ? -1.792 -8.657 11.490 1.00 93.50 493 ASP A O 1
ATOM 3999 N N . TRP A 1 494 ? -0.402 -8.117 13.158 1.00 88.94 494 TRP A N 1
ATOM 4000 C CA . TRP A 1 494 ? 0.486 -9.279 13.063 1.00 88.94 494 TRP A CA 1
ATOM 4001 C C . TRP A 1 494 ? 0.432 -10.114 14.340 1.00 88.94 494 TRP A C 1
ATOM 4003 O O . TRP A 1 494 ? 0.444 -9.574 15.452 1.00 88.94 494 TRP A O 1
ATOM 4013 N N . LYS A 1 495 ? 0.402 -11.440 14.192 1.00 81.50 495 LYS A N 1
ATOM 4014 C CA . LYS A 1 495 ? 0.410 -12.372 15.325 1.00 81.50 495 LYS A CA 1
ATOM 4015 C C . LYS A 1 495 ? 1.816 -12.541 15.916 1.00 81.50 495 LYS A C 1
ATOM 4017 O O . LYS A 1 495 ? 2.744 -12.875 15.193 1.00 81.50 495 LYS A O 1
ATOM 4022 N N . PRO A 1 496 ? 1.991 -12.440 17.247 1.00 69.81 496 PRO A N 1
ATOM 4023 C CA . PRO A 1 496 ? 3.258 -12.792 17.890 1.00 69.81 496 PRO A CA 1
ATOM 4024 C C . PRO A 1 496 ? 3.636 -14.279 17.805 1.00 69.81 496 PRO A C 1
ATOM 4026 O O . PRO A 1 496 ? 4.816 -14.601 17.915 1.00 69.81 496 PRO A O 1
ATOM 4029 N N . THR A 1 497 ? 2.648 -15.169 17.657 1.00 68.50 497 THR A N 1
ATOM 4030 C CA . THR A 1 497 ? 2.779 -16.632 17.822 1.00 68.50 497 THR A CA 1
ATOM 4031 C C . THR A 1 497 ? 2.698 -17.437 16.522 1.00 68.50 497 THR A C 1
ATOM 4033 O O . THR A 1 497 ? 3.210 -18.550 16.470 1.00 68.50 497 THR A O 1
ATOM 4036 N N . LYS A 1 498 ? 2.084 -16.882 15.472 1.00 70.06 498 LYS A N 1
ATOM 4037 C CA . LYS A 1 498 ? 2.087 -17.400 14.093 1.00 70.06 498 LYS A CA 1
ATOM 4038 C C . LYS A 1 498 ? 2.643 -16.278 13.203 1.00 70.06 498 LYS A C 1
ATOM 4040 O O . LYS A 1 498 ? 2.286 -15.135 13.459 1.00 70.06 498 LYS A O 1
ATOM 4045 N N . PRO A 1 499 ? 3.475 -16.532 12.181 1.00 67.94 499 PRO A N 1
ATOM 4046 C CA . PRO A 1 499 ? 4.138 -15.477 11.394 1.00 67.94 499 PRO A CA 1
ATOM 4047 C C . PRO A 1 499 ? 3.219 -14.594 10.519 1.00 67.94 499 PRO A C 1
ATOM 4049 O O . PRO A 1 499 ? 3.709 -13.728 9.796 1.00 67.94 499 PRO A O 1
ATOM 4052 N N . ASN A 1 500 ? 1.908 -14.803 10.603 1.00 83.31 500 ASN A N 1
ATOM 4053 C CA . ASN A 1 500 ? 0.882 -14.332 9.687 1.00 83.31 500 ASN A CA 1
ATOM 4054 C C . ASN A 1 500 ? 0.319 -12.949 10.069 1.00 83.31 500 ASN A C 1
ATOM 4056 O O . ASN A 1 500 ? 0.195 -12.603 11.253 1.00 83.31 500 ASN A O 1
ATOM 4060 N N . LEU A 1 501 ? -0.104 -12.188 9.058 1.00 91.94 501 LEU A N 1
ATOM 4061 C CA . LEU A 1 501 ? -1.026 -11.065 9.240 1.00 91.94 501 LEU A CA 1
ATOM 4062 C C . LEU A 1 501 ? -2.466 -11.558 9.431 1.00 91.94 501 LEU A C 1
ATOM 4064 O O . LEU A 1 501 ? -2.824 -12.666 9.033 1.00 91.94 501 LEU A O 1
ATOM 4068 N N . TYR A 1 502 ? -3.306 -10.714 10.021 1.00 94.31 502 TYR A N 1
ATOM 4069 C CA . TYR A 1 502 ? -4.750 -10.924 10.107 1.00 94.31 502 TYR A CA 1
ATOM 4070 C C . TYR A 1 502 ? -5.497 -9.586 10.101 1.00 94.31 502 TYR A C 1
ATOM 4072 O O . TYR A 1 502 ? -4.950 -8.552 10.502 1.00 94.31 502 TYR A O 1
ATOM 4080 N N . VAL A 1 503 ? -6.753 -9.602 9.656 1.00 96.50 503 VAL A N 1
ATOM 4081 C CA . VAL A 1 503 ? -7.671 -8.469 9.824 1.00 96.50 503 VAL A CA 1
ATOM 4082 C C . VAL A 1 503 ? -8.183 -8.497 11.262 1.00 96.50 503 VAL A C 1
ATOM 4084 O O . VAL A 1 503 ? -8.845 -9.446 11.662 1.00 96.50 503 VAL A O 1
ATOM 4087 N N . LYS A 1 504 ? -7.866 -7.468 12.057 1.00 96.31 504 LYS A N 1
ATOM 4088 C CA . LYS A 1 504 ? -8.289 -7.372 13.469 1.00 96.31 504 LYS A CA 1
ATOM 4089 C C . LYS A 1 504 ? -9.562 -6.560 13.687 1.00 96.31 504 LYS A C 1
ATOM 4091 O O . LYS A 1 504 ? -10.147 -6.602 14.769 1.00 96.31 504 LYS A O 1
ATOM 4096 N N . TYR A 1 505 ? -9.938 -5.753 12.702 1.00 98.00 505 TYR A N 1
ATOM 4097 C CA . TYR A 1 505 ? -11.094 -4.869 12.754 1.00 98.00 505 TYR A CA 1
ATOM 4098 C C . TYR A 1 505 ? -11.563 -4.557 11.337 1.00 98.00 505 TYR A C 1
ATOM 4100 O O . TYR A 1 505 ? -10.735 -4.352 10.445 1.00 98.00 505 TYR A O 1
ATOM 4108 N N . ILE A 1 506 ? -12.875 -4.496 11.151 1.00 98.06 506 ILE A N 1
ATOM 4109 C CA . ILE A 1 506 ? -13.517 -4.012 9.930 1.00 98.06 506 ILE A CA 1
ATOM 4110 C C . ILE A 1 506 ? -14.378 -2.805 10.299 1.00 98.06 506 ILE A C 1
ATOM 4112 O O . ILE A 1 506 ? -15.016 -2.806 11.350 1.00 98.06 506 ILE A O 1
ATOM 4116 N N . TYR A 1 507 ? -14.388 -1.784 9.444 1.00 98.00 507 TYR A N 1
ATOM 4117 C CA . TYR A 1 507 ? -15.319 -0.658 9.510 1.00 98.00 507 TYR A CA 1
ATOM 4118 C C . TYR A 1 507 ? -16.106 -0.562 8.205 1.00 98.00 507 TYR A C 1
ATOM 4120 O O . TYR A 1 507 ? -15.524 -0.320 7.148 1.00 98.00 507 TYR A O 1
ATOM 4128 N N . ASP A 1 508 ? -17.413 -0.758 8.288 1.00 96.38 508 ASP A N 1
ATOM 4129 C CA . ASP A 1 508 ? -18.360 -0.584 7.196 1.00 96.38 508 ASP A CA 1
ATOM 4130 C C . ASP A 1 508 ? -18.704 0.906 7.040 1.00 96.38 508 ASP A C 1
ATOM 4132 O O . ASP A 1 508 ? -19.058 1.573 8.014 1.00 96.38 508 ASP A O 1
ATOM 4136 N N . THR A 1 509 ? -18.570 1.447 5.825 1.00 95.31 509 THR A N 1
ATOM 4137 C CA . THR A 1 509 ? -18.870 2.866 5.551 1.00 95.31 509 THR A CA 1
ATOM 4138 C C . THR A 1 509 ? -20.347 3.144 5.270 1.00 95.31 509 THR A C 1
ATOM 4140 O O . THR A 1 509 ? -20.776 4.285 5.429 1.00 95.31 509 THR A O 1
ATOM 4143 N N . THR A 1 510 ? -21.127 2.116 4.930 1.00 92.38 510 THR A N 1
ATOM 4144 C CA . THR A 1 510 ? -22.577 2.167 4.704 1.00 92.38 510 THR A CA 1
ATOM 4145 C C . THR A 1 510 ? -23.332 2.050 6.030 1.00 92.38 510 THR A C 1
ATOM 4147 O O . THR A 1 510 ? -24.144 2.914 6.345 1.00 92.38 510 THR A O 1
ATOM 4150 N N . GLU A 1 511 ? -23.008 1.056 6.870 1.00 93.31 511 GLU A N 1
ATOM 4151 C CA . GLU A 1 511 ? -23.540 0.955 8.245 1.00 93.31 511 GLU A CA 1
ATOM 4152 C C . GLU A 1 511 ? -22.902 1.974 9.212 1.00 93.31 511 GLU A C 1
ATOM 4154 O O . GLU A 1 511 ? -23.362 2.130 10.343 1.00 93.31 511 GLU A O 1
ATOM 4159 N N . ARG A 1 512 ? -21.799 2.629 8.809 1.00 94.94 512 ARG A N 1
ATOM 4160 C CA . ARG A 1 512 ? -20.957 3.517 9.645 1.00 94.94 512 ARG A CA 1
ATOM 4161 C C . ARG A 1 512 ? -20.470 2.873 10.951 1.00 94.94 512 ARG A C 1
ATOM 4163 O O . ARG A 1 512 ? -20.137 3.555 11.927 1.00 94.94 512 ARG A O 1
ATOM 4170 N N . LYS A 1 513 ? -20.381 1.546 10.953 1.00 95.44 513 LYS A N 1
ATOM 4171 C CA . LYS A 1 513 ? -20.199 0.679 12.119 1.00 95.44 513 LYS A CA 1
ATOM 4172 C C . LYS A 1 513 ? -18.993 -0.222 11.905 1.00 95.44 513 LYS A C 1
ATOM 4174 O O . LYS A 1 513 ? -18.716 -0.653 10.791 1.00 95.44 513 LYS A O 1
ATOM 4179 N N . GLY A 1 514 ? -18.272 -0.539 12.976 1.00 96.00 514 GLY A N 1
ATOM 4180 C CA . GLY A 1 514 ? -17.113 -1.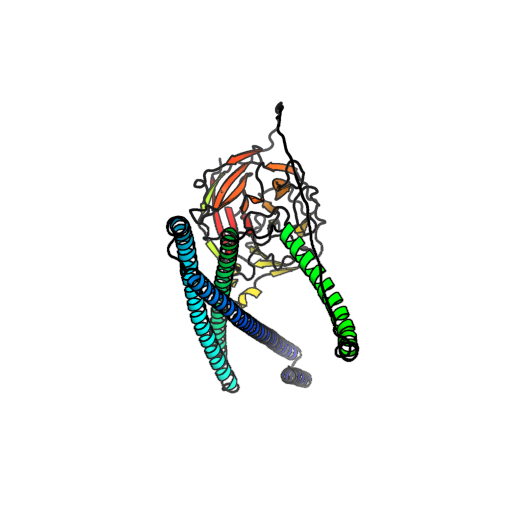419 12.874 1.00 96.00 514 GLY A CA 1
ATOM 4181 C C . GLY A 1 514 ? -16.917 -2.322 14.079 1.00 96.00 514 GLY A C 1
ATOM 4182 O O . GLY A 1 514 ? -17.148 -1.923 15.223 1.00 96.00 514 GLY A O 1
ATOM 4183 N N . TRP A 1 515 ? -16.467 -3.540 13.804 1.00 96.94 515 TRP A N 1
ATOM 4184 C CA . TRP A 1 515 ? -16.347 -4.646 14.748 1.00 96.94 515 TRP A CA 1
ATOM 4185 C C . TRP A 1 515 ? -14.934 -5.227 14.732 1.00 96.94 515 TRP A C 1
ATOM 4187 O O . TRP A 1 515 ? -14.216 -5.168 13.733 1.00 96.94 515 TRP A O 1
ATOM 4197 N N . LYS A 1 516 ? -14.523 -5.789 15.871 1.00 97.00 516 LYS A N 1
ATOM 4198 C CA . LYS A 1 516 ? -13.268 -6.540 15.990 1.00 97.00 516 LYS A CA 1
ATOM 4199 C C . LYS A 1 516 ? -13.497 -7.973 15.524 1.00 97.00 516 LYS A C 1
ATOM 4201 O O . LYS A 1 516 ? -14.563 -8.523 15.781 1.00 97.00 516 LYS A O 1
ATOM 4206 N N . LEU A 1 517 ? -12.479 -8.556 14.908 1.00 94.69 517 LEU A N 1
ATOM 4207 C CA . LEU A 1 517 ? -12.421 -9.978 14.583 1.00 94.69 517 LEU A CA 1
ATOM 4208 C C . LEU A 1 517 ? -11.450 -10.652 15.557 1.00 94.69 517 LEU A C 1
ATOM 4210 O O . LEU A 1 517 ? -10.457 -10.038 15.974 1.00 94.69 517 LEU A O 1
ATOM 4214 N N . SER A 1 518 ? -11.711 -11.903 15.931 1.00 92.38 518 SER A N 1
ATOM 4215 C CA . SER A 1 518 ? -10.701 -12.722 16.602 1.00 92.38 518 SER A CA 1
ATOM 4216 C C . SER A 1 518 ? -9.545 -13.014 15.646 1.00 92.38 518 SER A C 1
ATOM 4218 O O . SER A 1 518 ? -9.662 -12.927 14.422 1.00 92.38 518 SER A O 1
ATOM 4220 N N . SER A 1 519 ? -8.376 -13.342 16.198 1.00 89.38 519 SER A N 1
ATOM 4221 C CA . SER A 1 519 ? -7.154 -13.333 15.398 1.00 89.38 519 SER A CA 1
ATOM 4222 C C . SER A 1 519 ? -7.095 -14.407 14.311 1.00 89.38 519 SER A C 1
ATOM 4224 O O . SER A 1 519 ? -6.237 -14.331 13.434 1.00 89.38 519 SER A O 1
ATOM 4226 N N . ASP A 1 520 ? -7.952 -15.424 14.373 1.00 90.19 520 ASP A N 1
ATOM 4227 C CA . ASP A 1 520 ? -7.926 -16.604 13.505 1.00 90.19 520 ASP A CA 1
ATOM 4228 C C . ASP A 1 520 ? -9.101 -16.649 12.509 1.00 90.19 520 ASP A C 1
ATOM 4230 O O . ASP A 1 520 ? -9.135 -17.563 11.695 1.00 90.19 520 ASP A O 1
ATOM 4234 N N . GLU A 1 521 ? -9.992 -15.646 12.507 1.00 91.62 521 GLU A N 1
ATOM 4235 C CA . GLU A 1 521 ? -11.099 -15.521 11.538 1.00 91.62 521 GLU A CA 1
ATOM 4236 C C . GLU A 1 521 ? -10.613 -15.210 10.115 1.00 91.62 521 GLU A C 1
ATOM 4238 O O . GLU A 1 521 ? -10.853 -15.989 9.199 1.00 91.62 521 GLU A O 1
ATOM 4243 N N . LEU A 1 522 ? -9.910 -14.086 9.921 1.00 93.75 522 LEU A N 1
ATOM 4244 C CA . LEU A 1 522 ? -9.471 -13.625 8.598 1.00 93.75 522 LEU A CA 1
ATOM 4245 C C . LEU A 1 522 ? -7.954 -13.405 8.578 1.00 93.75 522 LEU A C 1
ATOM 4247 O O . LEU A 1 522 ? -7.440 -12.302 8.787 1.00 93.75 522 LEU A O 1
ATOM 4251 N N . VAL A 1 523 ? -7.238 -14.510 8.371 1.00 93.38 523 VAL A N 1
ATOM 4252 C CA . VAL A 1 523 ? -5.770 -14.600 8.334 1.00 93.38 523 VAL A CA 1
ATOM 4253 C C . VAL A 1 523 ? -5.263 -14.454 6.897 1.00 93.38 523 VAL A C 1
ATOM 4255 O O . VAL A 1 523 ? -5.878 -14.966 5.969 1.00 93.38 523 VAL A O 1
ATOM 4258 N N . ILE A 1 524 ? -4.113 -13.798 6.726 1.00 91.81 524 ILE A N 1
ATOM 4259 C CA . ILE A 1 524 ? -3.376 -13.704 5.459 1.00 91.81 524 ILE A CA 1
ATOM 4260 C C . ILE A 1 524 ? -2.083 -14.513 5.613 1.00 91.81 524 ILE A C 1
ATOM 4262 O O . ILE A 1 524 ? -1.299 -14.253 6.532 1.00 91.81 524 ILE A O 1
ATOM 4266 N N . ASP A 1 525 ? -1.838 -15.492 4.738 1.00 85.00 525 ASP A N 1
ATOM 4267 C CA . ASP A 1 525 ? -0.664 -16.374 4.844 1.00 85.00 525 ASP A CA 1
ATOM 4268 C C . ASP A 1 525 ? 0.629 -15.717 4.337 1.00 85.00 525 ASP A C 1
ATOM 4270 O O . ASP A 1 525 ? 1.099 -15.941 3.223 1.00 85.00 525 ASP A O 1
ATOM 4274 N N . THR A 1 526 ? 1.174 -14.816 5.151 1.00 81.19 526 THR A N 1
ATOM 4275 C CA . THR A 1 526 ? 2.361 -14.018 4.837 1.00 81.19 526 THR A CA 1
ATOM 4276 C C . THR A 1 526 ? 3.674 -14.693 5.229 1.00 81.19 526 THR A C 1
ATOM 4278 O O . THR A 1 526 ? 3.748 -15.498 6.154 1.00 81.19 526 THR A O 1
ATOM 4281 N N . ILE A 1 527 ? 4.761 -14.254 4.586 1.00 73.94 527 ILE A N 1
ATOM 4282 C CA . ILE A 1 527 ? 6.143 -14.527 5.012 1.00 73.94 527 ILE A CA 1
ATOM 4283 C C . ILE A 1 527 ? 6.320 -14.150 6.500 1.00 73.94 527 ILE A C 1
ATOM 4285 O O . ILE A 1 527 ? 5.746 -13.143 6.921 1.00 73.94 527 ILE A O 1
ATOM 4289 N N . PRO A 1 528 ? 7.170 -14.855 7.280 1.00 72.06 528 PRO A N 1
ATOM 4290 C CA . PRO A 1 528 ? 7.652 -14.418 8.597 1.00 72.06 528 PRO A CA 1
ATOM 4291 C C . PRO A 1 528 ? 8.464 -13.106 8.548 1.00 72.06 528 PRO A C 1
ATOM 4293 O O . PRO A 1 528 ? 9.670 -13.073 8.789 1.00 72.06 528 PRO A O 1
ATOM 4296 N N . THR A 1 529 ? 7.786 -11.993 8.278 1.00 77.75 529 THR A N 1
ATOM 4297 C CA . THR A 1 529 ? 8.289 -10.628 8.426 1.00 77.75 529 THR A CA 1
ATOM 4298 C C . THR A 1 529 ? 7.265 -9.764 9.154 1.00 77.75 529 THR A C 1
ATOM 4300 O O . THR A 1 529 ? 6.061 -10.015 9.117 1.00 77.75 529 THR A O 1
ATOM 4303 N N . LYS A 1 530 ? 7.765 -8.735 9.840 1.00 77.25 530 LYS A N 1
ATOM 4304 C CA . LYS A 1 530 ? 6.947 -7.725 10.527 1.00 77.25 530 LYS A CA 1
ATOM 4305 C C . LYS A 1 530 ? 6.817 -6.442 9.714 1.00 77.25 530 LYS A C 1
ATOM 4307 O O . LYS A 1 530 ? 5.981 -5.611 10.043 1.00 77.25 530 LYS A O 1
ATOM 4312 N N . THR A 1 531 ? 7.665 -6.261 8.704 1.00 85.81 531 THR A N 1
ATOM 4313 C CA . THR A 1 531 ? 7.798 -5.007 7.969 1.00 85.81 531 THR A CA 1
ATOM 4314 C C . THR A 1 531 ? 7.051 -5.065 6.644 1.00 85.81 531 THR A C 1
ATOM 4316 O O . THR A 1 531 ? 7.445 -5.757 5.703 1.00 85.81 531 THR A O 1
ATOM 4319 N N . TYR A 1 532 ? 5.989 -4.273 6.574 1.00 90.50 532 TYR A N 1
ATOM 4320 C CA . TYR A 1 532 ? 5.170 -4.048 5.388 1.00 90.50 532 TYR A CA 1
ATOM 4321 C C . TYR A 1 532 ? 5.180 -2.551 5.071 1.00 90.50 532 TYR A C 1
ATOM 4323 O O . TYR A 1 532 ? 5.405 -1.733 5.968 1.00 90.50 532 TYR A O 1
ATOM 4331 N N . SER A 1 533 ? 4.990 -2.184 3.805 1.00 90.56 533 SER A N 1
ATOM 4332 C CA . SER A 1 533 ? 4.923 -0.772 3.397 1.00 90.56 533 SER A CA 1
ATOM 4333 C C . SER A 1 533 ? 3.579 -0.385 2.783 1.00 90.56 533 SER A C 1
ATOM 4335 O O . SER A 1 533 ? 3.092 0.702 3.073 1.00 90.56 533 SER A O 1
ATOM 4337 N N . SER A 1 534 ? 2.928 -1.270 2.018 1.00 93.44 534 SER A N 1
ATOM 4338 C CA . SER A 1 534 ? 1.598 -0.993 1.451 1.00 93.44 534 SER A CA 1
ATOM 4339 C C . SER A 1 534 ? 0.763 -2.248 1.178 1.00 93.44 534 SER A C 1
ATOM 4341 O O . SER A 1 534 ? 1.299 -3.344 0.980 1.00 93.44 534 SER A O 1
ATOM 4343 N N . PHE A 1 535 ? -0.558 -2.043 1.152 1.00 95.75 535 PHE A N 1
ATOM 4344 C CA . PHE A 1 535 ? -1.593 -3.055 0.935 1.00 95.75 535 PHE A CA 1
ATOM 4345 C C . PHE A 1 535 ? -2.640 -2.501 -0.042 1.00 95.75 535 PHE A C 1
ATOM 4347 O O . PHE A 1 535 ? -3.536 -1.755 0.351 1.00 95.75 535 PHE A O 1
ATOM 4354 N N . ASN A 1 536 ? -2.522 -2.838 -1.326 1.00 97.12 536 ASN A N 1
ATOM 4355 C CA . ASN A 1 536 ? -3.351 -2.259 -2.385 1.00 97.12 536 ASN A CA 1
ATOM 4356 C C . ASN A 1 536 ? -4.328 -3.315 -2.911 1.00 97.12 536 ASN A C 1
ATOM 4358 O O . ASN A 1 536 ? -3.925 -4.259 -3.590 1.00 97.12 536 ASN A O 1
ATOM 4362 N N . TYR A 1 537 ? -5.611 -3.174 -2.581 1.00 97.94 537 TYR A N 1
ATOM 4363 C CA . TYR A 1 537 ? -6.658 -4.056 -3.095 1.00 97.94 537 TYR A CA 1
ATOM 4364 C C . TYR A 1 537 ? -7.127 -3.604 -4.485 1.00 97.94 537 TYR A C 1
ATOM 4366 O O . TYR A 1 537 ? -7.426 -2.428 -4.694 1.00 97.94 537 TYR A O 1
ATOM 4374 N N . ASN A 1 538 ? -7.209 -4.545 -5.424 1.00 97.50 538 ASN A N 1
ATOM 4375 C CA . ASN A 1 538 ? -7.817 -4.373 -6.735 1.00 97.50 538 ASN A CA 1
ATOM 4376 C C . ASN A 1 538 ? -9.172 -5.100 -6.747 1.00 97.50 538 ASN A C 1
ATOM 4378 O O . ASN A 1 538 ? -9.235 -6.330 -6.715 1.00 97.50 538 ASN A O 1
ATOM 4382 N N . TRP A 1 539 ? -10.255 -4.321 -6.796 1.00 95.69 539 TRP A N 1
ATOM 4383 C CA . TRP A 1 539 ? -11.633 -4.818 -6.740 1.00 95.69 539 TRP A CA 1
ATOM 4384 C C . TRP A 1 539 ? -12.093 -5.531 -8.013 1.00 95.69 539 TRP A C 1
ATOM 4386 O O . TRP A 1 539 ? -12.976 -6.380 -7.933 1.00 95.69 539 TRP A O 1
ATOM 4396 N N . LYS A 1 540 ? -11.491 -5.220 -9.167 1.00 95.50 540 LYS A N 1
ATOM 4397 C CA . LYS A 1 540 ? -11.823 -5.830 -10.460 1.00 95.50 540 LYS A CA 1
ATOM 4398 C C . LYS A 1 540 ? -11.247 -7.241 -10.586 1.00 95.50 540 LYS A C 1
ATOM 4400 O O . LYS A 1 540 ? -11.907 -8.132 -11.102 1.00 95.50 540 LYS A O 1
ATOM 4405 N N . GLU A 1 541 ? -10.035 -7.448 -10.078 1.00 96.06 541 GLU A N 1
ATOM 4406 C CA . GLU A 1 541 ? -9.349 -8.747 -10.086 1.00 96.06 541 GLU A CA 1
ATOM 4407 C C . GLU A 1 541 ? -9.555 -9.556 -8.796 1.00 96.06 541 GLU A C 1
ATOM 4409 O O . GLU A 1 541 ? -9.015 -10.654 -8.687 1.00 96.06 541 GLU A O 1
ATOM 4414 N N . ARG A 1 542 ? -10.291 -9.005 -7.817 1.00 96.56 542 ARG A N 1
ATOM 4415 C CA . ARG A 1 542 ? -10.456 -9.537 -6.452 1.00 96.56 542 ARG A CA 1
ATOM 4416 C C . ARG A 1 542 ? -9.110 -9.959 -5.823 1.00 96.56 542 ARG A C 1
ATOM 4418 O O . ARG A 1 542 ? -8.971 -11.057 -5.294 1.00 96.56 542 ARG A O 1
ATOM 4425 N N . LYS A 1 543 ? -8.102 -9.073 -5.882 1.00 97.44 543 LYS A N 1
ATOM 4426 C CA . LYS A 1 543 ? -6.711 -9.343 -5.448 1.00 97.44 543 LYS A CA 1
ATOM 4427 C C . LYS A 1 543 ? -6.142 -8.303 -4.496 1.00 97.44 543 LYS A C 1
ATOM 4429 O O . LYS A 1 543 ? -6.320 -7.105 -4.699 1.00 97.44 543 LYS A O 1
ATOM 4434 N N . LEU A 1 544 ? -5.372 -8.751 -3.506 1.00 97.75 544 LEU A N 1
ATOM 4435 C CA . LEU A 1 544 ? -4.599 -7.895 -2.606 1.00 97.75 544 LEU A CA 1
ATOM 4436 C C . LEU A 1 544 ? -3.111 -7.926 -2.984 1.00 97.75 544 LEU A C 1
ATOM 4438 O O . LEU A 1 544 ? -2.459 -8.965 -2.899 1.00 97.75 544 LEU A O 1
ATOM 4442 N N . TYR A 1 545 ? -2.566 -6.774 -3.375 1.00 97.38 545 TYR A N 1
ATOM 4443 C CA . TYR A 1 545 ? -1.154 -6.586 -3.705 1.00 97.38 545 TYR A CA 1
ATOM 4444 C C . TYR A 1 545 ? -0.386 -6.039 -2.492 1.00 97.38 545 TYR A C 1
ATOM 4446 O O . TYR A 1 545 ? -0.699 -4.959 -1.986 1.00 97.38 545 TYR A O 1
ATOM 4454 N N . VAL A 1 546 ? 0.615 -6.785 -2.009 1.00 95.19 546 VAL A N 1
ATOM 4455 C CA . VAL A 1 546 ? 1.303 -6.522 -0.732 1.00 95.19 546 VAL A CA 1
ATOM 4456 C C . VAL A 1 546 ? 2.804 -6.340 -0.934 1.00 95.19 546 VAL A C 1
ATOM 4458 O O . VAL A 1 546 ? 3.502 -7.263 -1.363 1.00 95.19 546 VAL A O 1
ATOM 4461 N N . TRP A 1 547 ? 3.323 -5.161 -0.577 1.00 94.12 547 TRP A N 1
ATOM 4462 C CA . TRP A 1 547 ? 4.769 -4.934 -0.498 1.00 94.12 547 TRP A CA 1
ATOM 4463 C C . TRP A 1 547 ? 5.257 -5.188 0.931 1.00 94.12 547 TRP A C 1
ATOM 4465 O O . TRP A 1 547 ? 4.887 -4.478 1.871 1.00 94.12 547 TRP A O 1
ATOM 4475 N N . SER A 1 548 ? 6.133 -6.181 1.081 1.00 92.06 548 SER A N 1
ATOM 4476 C CA . SER A 1 548 ? 6.815 -6.513 2.334 1.00 92.06 548 SER A CA 1
ATOM 4477 C C . SER A 1 548 ? 8.333 -6.339 2.222 1.00 92.06 548 SER A C 1
ATOM 4479 O O . SER A 1 548 ? 8.887 -6.195 1.129 1.00 92.06 548 SER A O 1
ATOM 4481 N N . SER A 1 549 ? 9.020 -6.321 3.364 1.00 87.12 549 SER A N 1
ATOM 4482 C CA . SER A 1 549 ? 10.478 -6.220 3.452 1.00 87.12 549 SER A CA 1
ATOM 4483 C C . SER A 1 549 ? 11.066 -7.515 4.012 1.00 87.12 549 SER A C 1
ATOM 4485 O O . SER A 1 549 ? 10.709 -7.932 5.115 1.00 87.12 549 SER A O 1
ATOM 4487 N N . TYR A 1 550 ? 12.058 -8.079 3.326 1.00 79.88 550 TYR A N 1
ATOM 4488 C CA . TYR A 1 550 ? 12.796 -9.274 3.742 1.00 79.88 550 TYR A CA 1
ATOM 4489 C C . TYR A 1 550 ? 14.303 -9.035 3.547 1.00 79.88 550 TYR A C 1
ATOM 4491 O O . TYR A 1 550 ? 14.729 -8.617 2.472 1.00 79.88 550 TYR A O 1
ATOM 4499 N N . TYR A 1 551 ? 15.102 -9.198 4.611 1.00 75.25 551 TYR A N 1
ATOM 4500 C CA . TYR A 1 551 ? 16.535 -8.839 4.662 1.00 75.25 551 TYR A CA 1
ATOM 4501 C C . TYR A 1 551 ? 16.880 -7.485 3.996 1.00 75.25 551 TYR A C 1
ATOM 4503 O O . TYR A 1 551 ? 17.756 -7.393 3.139 1.00 75.25 551 TYR A O 1
ATOM 4511 N N . ALA A 1 552 ? 16.149 -6.426 4.370 1.00 78.88 552 ALA A N 1
ATOM 4512 C CA . ALA A 1 552 ? 16.274 -5.059 3.835 1.00 78.88 552 ALA A CA 1
ATOM 4513 C C . ALA A 1 552 ? 16.066 -4.894 2.307 1.00 78.88 552 ALA A C 1
ATOM 4515 O O . ALA A 1 552 ? 16.279 -3.808 1.764 1.00 78.88 552 ALA A O 1
ATOM 4516 N N . ARG A 1 553 ? 15.584 -5.926 1.606 1.00 85.25 553 ARG A N 1
ATOM 4517 C CA . ARG A 1 553 ? 15.127 -5.858 0.211 1.00 85.25 553 ARG A CA 1
ATOM 4518 C C . ARG A 1 553 ? 13.596 -5.962 0.158 1.00 85.25 553 ARG A C 1
ATOM 4520 O O . ARG A 1 553 ? 12.968 -6.506 1.065 1.00 85.25 553 ARG A O 1
ATOM 4527 N N . GLY A 1 554 ? 12.992 -5.442 -0.905 1.00 88.56 554 GLY A N 1
ATOM 4528 C CA . GLY A 1 554 ? 11.545 -5.499 -1.122 1.00 88.56 554 GLY A CA 1
ATOM 4529 C C . GLY A 1 554 ? 11.086 -6.836 -1.707 1.00 88.56 554 GLY A C 1
ATOM 4530 O O . GLY A 1 554 ? 11.778 -7.431 -2.543 1.00 88.56 554 GLY A O 1
ATOM 4531 N N . GLN A 1 555 ? 9.901 -7.281 -1.298 1.00 91.25 555 GLN A N 1
ATOM 4532 C CA . GLN A 1 555 ? 9.235 -8.486 -1.782 1.00 91.25 555 GLN A CA 1
ATOM 4533 C C . GLN A 1 555 ? 7.768 -8.191 -2.109 1.00 91.25 555 GLN A C 1
ATOM 4535 O O . GLN A 1 555 ? 7.059 -7.558 -1.327 1.00 91.25 555 GLN A O 1
ATOM 4540 N N . LEU A 1 556 ? 7.348 -8.624 -3.300 1.00 93.56 556 LEU A N 1
ATOM 4541 C CA . LEU A 1 556 ? 6.031 -8.372 -3.876 1.00 93.56 556 LEU A CA 1
ATOM 4542 C C . LEU A 1 556 ? 5.261 -9.684 -3.927 1.00 93.56 556 LEU A C 1
ATOM 4544 O O . LEU A 1 556 ? 5.650 -10.593 -4.666 1.00 93.56 556 LEU A O 1
ATOM 4548 N N . ASP A 1 557 ? 4.176 -9.756 -3.171 1.00 94.75 557 ASP A N 1
ATOM 4549 C CA . ASP A 1 557 ? 3.256 -10.888 -3.164 1.00 94.75 557 ASP A CA 1
ATOM 4550 C C . ASP A 1 557 ? 1.855 -10.406 -3.558 1.00 94.75 557 ASP A C 1
ATOM 4552 O O . ASP A 1 557 ? 1.438 -9.312 -3.167 1.00 94.75 557 ASP A O 1
ATOM 4556 N N . SER A 1 558 ? 1.129 -11.215 -4.327 1.00 96.31 558 SER A N 1
ATOM 4557 C CA . SER A 1 558 ? -0.317 -11.070 -4.499 1.00 96.31 558 SER A CA 1
ATOM 4558 C C . SER A 1 558 ? -1.058 -12.211 -3.809 1.00 96.31 558 SER A C 1
ATOM 4560 O O . SER A 1 558 ? -0.534 -13.317 -3.676 1.00 96.31 558 SER A O 1
ATOM 4562 N N . PHE A 1 559 ? -2.268 -11.910 -3.352 1.00 96.94 559 PHE A N 1
ATOM 4563 C CA . PHE A 1 559 ? -3.189 -12.839 -2.706 1.00 96.94 559 PHE A CA 1
ATOM 4564 C C . PHE A 1 559 ? -4.545 -12.719 -3.390 1.00 96.94 559 PHE A C 1
ATOM 4566 O O . PHE A 1 559 ? -4.978 -11.597 -3.682 1.00 96.94 559 PHE A O 1
ATOM 4573 N N . ASP A 1 560 ? -5.211 -13.844 -3.616 1.00 97.44 560 ASP A N 1
ATOM 4574 C CA . ASP A 1 560 ? -6.589 -13.848 -4.098 1.00 97.44 560 ASP A CA 1
ATOM 4575 C C . ASP A 1 560 ? -7.534 -13.613 -2.907 1.00 97.44 560 ASP A C 1
ATOM 4577 O O . ASP A 1 560 ? -7.257 -14.026 -1.778 1.00 97.44 560 ASP A O 1
ATOM 4581 N N . VAL A 1 561 ? -8.622 -12.876 -3.139 1.00 97.12 561 VAL A N 1
ATOM 4582 C CA . VAL A 1 561 ? -9.552 -12.421 -2.097 1.00 97.12 561 VAL A CA 1
ATOM 4583 C C . VAL A 1 561 ? -10.939 -12.971 -2.401 1.00 97.12 561 VAL A C 1
ATOM 4585 O O . VAL A 1 561 ? -11.652 -12.471 -3.272 1.00 97.12 561 VAL A O 1
ATOM 4588 N N . SER A 1 562 ? -11.337 -14.014 -1.675 1.00 96.69 562 SER A N 1
ATOM 4589 C CA . SER A 1 562 ? -12.682 -14.573 -1.785 1.00 96.69 562 SER A CA 1
ATOM 4590 C C . SER A 1 562 ? -13.693 -13.578 -1.222 1.00 96.69 562 SER A C 1
ATOM 4592 O O . SER A 1 562 ? -13.575 -13.138 -0.077 1.00 96.69 562 SER A O 1
ATOM 4594 N N . ILE A 1 563 ? -14.692 -13.234 -2.032 1.00 94.88 563 ILE A N 1
ATOM 4595 C CA . ILE A 1 563 ? -15.816 -12.384 -1.644 1.00 94.88 563 ILE A CA 1
ATOM 4596 C C . ILE A 1 563 ? -17.100 -13.198 -1.753 1.00 94.88 563 ILE A C 1
ATOM 4598 O O . ILE A 1 563 ? -17.360 -13.795 -2.798 1.00 94.88 563 ILE A O 1
ATOM 4602 N N . VAL A 1 564 ? -17.885 -13.173 -0.677 1.00 93.06 564 VAL A N 1
ATOM 4603 C CA . VAL A 1 564 ? -19.286 -13.600 -0.655 1.00 93.06 564 VAL A CA 1
ATOM 4604 C C . VAL A 1 564 ? -20.140 -12.350 -0.804 1.00 93.06 564 VAL A C 1
ATOM 4606 O O . VAL A 1 564 ? -19.993 -11.402 -0.032 1.00 93.06 564 VAL A O 1
ATOM 4609 N N . ASP A 1 565 ? -21.006 -12.337 -1.805 1.00 85.75 565 ASP A N 1
ATOM 4610 C CA . ASP A 1 565 ? -21.982 -11.279 -2.036 1.00 85.75 565 ASP A CA 1
ATOM 4611 C C . ASP A 1 565 ? -23.278 -11.660 -1.277 1.00 85.75 565 ASP A C 1
ATOM 4613 O O . ASP A 1 565 ? -23.789 -12.760 -1.491 1.00 85.75 565 ASP A O 1
ATOM 4617 N N . ASN A 1 566 ? -23.752 -10.806 -0.349 1.00 65.44 566 ASN A N 1
ATOM 4618 C CA . ASN A 1 566 ? -25.011 -10.989 0.408 1.00 65.44 566 ASN A CA 1
ATOM 4619 C C . ASN A 1 566 ? -26.118 -10.071 -0.133 1.00 65.44 566 ASN A C 1
ATOM 4621 O O . ASN A 1 566 ? -25.782 -8.905 -0.468 1.00 65.44 566 ASN A O 1
#

Organism: NCBI:txid2664684

InterPro domains:
  IPR003112 Olfactomedin-like domain [PF02191] (296-551)
  IPR003112 Olfactomedin-like domain [PS51132] (295-561)
  IPR003112 Olfactomedin-like domain [SM00284] (296-565)
  IPR050605 Olfactomedin-like domain-containing protein [PTHR23192] (145-551)

Sequence (566 aa):
MLGATFCFLFLILICNTSTELNSDRKSTVVEWFQDAFDVLERRIDILEQRIGNLDRLEERMENMRLSIGRLDRISDTLMRFKTSNERRLRPRSINVKKKLSKRRRKSSGSKKRLDAVDAQLRQIRLDLTNHTKILNSHEFELSEIENLIKQNGNNIELDEKLAGIGRLDRITDKMEMDISKILYDINTCKSNFTKLYHNVSKIELNLPSKAQFTLMERNIQNNKEAIELKSQNIDSNTLKLDAVLDTLESGLSLKSTVPPIVQPKPTEKSDRNAKTERQIQVPDQGGISETVESSCRVDKIDHRKNLASYIWAQAGSFQKDAKSEDSTVYTFRSNKNVFLHAYQNESALSKQRRRILKLMARKYHLPFKCSGTGNLVYNHTLFCISINGRLQAYDLNRKNKPYRGKKFPDIAHNDQSPYKFSTDYTSHQLASDSKSIYLTASSVKQENYGKLVLYKMHPSSRNIKILEEFHLNLNKSDVIGTFFACGKLHVLDWKPTKPNLYVKYIYDTTERKGWKLSSDELVIDTIPTKTYSSFNYNWKERKLYVWSSYYARGQLDSFDVSIVDN

Solvent-accessible surface area (backbone atoms only — not comparable to full-atom values): 31296 Å² total; per-residue (Å²): 109,70,68,60,56,50,51,51,54,51,51,52,50,51,61,66,69,46,84,87,62,55,69,68,62,49,51,54,51,50,52,54,51,49,56,52,47,53,55,48,52,61,47,47,56,52,48,55,56,46,50,70,45,49,60,57,46,51,55,49,50,50,57,44,53,58,49,52,67,48,51,53,59,51,52,52,52,51,51,53,49,54,54,51,52,60,60,71,68,61,80,91,69,82,91,50,64,80,70,45,54,66,48,50,62,52,50,52,55,52,45,57,52,51,53,52,47,52,51,50,53,51,48,53,52,51,53,51,52,54,48,50,53,53,50,55,54,48,57,49,54,50,51,53,52,52,49,54,54,68,75,47,73,87,82,68,62,73,64,61,56,50,51,49,50,57,50,48,53,52,50,51,56,48,50,55,49,53,53,52,48,52,54,50,52,52,50,52,50,51,54,49,50,52,56,47,52,60,52,51,59,72,72,57,73,93,68,64,53,74,68,52,40,53,49,47,51,49,49,48,46,55,46,45,52,54,46,48,56,44,40,57,50,43,56,57,43,40,67,44,41,52,63,42,39,75,60,33,81,78,58,85,81,83,82,90,90,86,92,88,91,85,88,87,87,91,81,92,84,90,82,90,88,90,88,83,89,89,87,87,89,84,88,88,87,86,86,81,87,71,86,80,72,72,58,31,41,83,64,44,43,39,79,70,40,80,45,41,65,76,36,100,32,38,25,22,26,44,42,52,36,54,70,49,91,67,60,40,32,37,36,37,32,50,91,44,39,40,41,45,35,35,17,68,24,69,68,56,50,38,50,44,80,45,78,79,41,64,71,65,41,56,71,43,78,51,100,55,49,46,42,40,28,27,50,35,52,49,70,64,23,42,36,32,41,27,73,79,47,21,45,31,26,35,42,71,83,52,80,86,62,67,34,88,45,50,71,55,90,52,54,34,46,79,56,34,49,21,27,29,57,34,68,54,33,24,19,43,37,35,40,44,62,100,75,38,31,34,40,38,32,11,27,59,46,86,94,45,53,40,17,28,28,38,36,39,24,48,71,41,62,87,61,74,42,76,75,47,78,46,82,46,103,44,51,28,55,77,24,44,49,52,38,42,55,66,68,24,43,36,32,28,37,72,48,95,88,48,56,27,37,20,40,43,32,40,35,32,66,83,79,70,44,67,51,75,45,58,76,79,71,42,45,33,83,47,69,84,51,76,34,35,39,28,47,35,43,26,71,72,77,36,30,39,25,36,23,30,34,55,94,74,16,15,31,36,35,37,25,42,42,46,67,49,80,87

Secondary structure (DSSP, 8-state):
-HHHHHHHHHHHHHHHH-SSS-HHHHHHHHHHHHHHHHHHHHHHHHHHHHHHHHHHHHHHHHHHHHHHHHHHHHHHHHHHHHHHHHHHTS-S-STTHHHHHHHHHHHHHHHHHHHHHHHHHHHHHHHHHHHHHHHHHHHHHHHHHHHHHHHTTTT--HHHHHHHHHHHHHHHHHHHHHHHHHHHHHHHHHHHHHHHHHHHTTTSS-PPPHHHHHHHHHHHHHHHHHHHHHHHHHHHHHHHHHHHHTTTTT----------------------------------------------EEEEEEEEEEEEEEES-SSEEEEE-TT-SS--EEEEEGGGTTEEEEESSHHHHHGGGSGGGGGGEEEEEPSSPBPSS--EEETTEEEEEETTTEEEEEESSSTT--EEEEEPSSB--TTSSPPTT-SS---EEEEE-SS-EEEEEEB-SGGGTTEEEEEEE---TTS--EEEEEEEEEEGGG-SEEEEETTEEEEEEE-SSSS-EEEEEEEESSS--EEE--TTTSEE---S---EEEEEEETTTTEEEEEEEETTEEEEEEEEEEEE--

Radius of gyration: 35.04 Å; Cα contacts (8 Å, |Δi|>4): 779; chains: 1; bounding box: 100×51×118 Å

Mean predicted aligned error: 19.71 Å

Foldseek 3Di:
DVVVVVVLVVVLVVLVPDPPDDPVRSVVVNVVSVVVVVVVVVVVVVVVVVVVVVVVVVVLVVVVVVVVVVLVVVVVVLVVVVVVVVVVPDDPDDPCVVVVVVVVVLVVVVVVLSVVVVVVSVVLVVLVVVLVVLVVVLVVVVVVLVVVCVVCVDDDDDVVVVVSVVVVVVSVVVSVVSSLVNVVVVVVVVVVVVVSVVVVVVSDDPDDDPVVVVVVVVVVVVVVVVVVVVVVVVVVVVVVVVVVVVVPCVPDDDDDDDDDDDDDDDDYDDDDDDDDDDDDDDDDDDDDDDDDDFQKDFQAWFPKDWLAWQAPAQAWFWDDALQDPFQWIWIGGLVCQQKIWIARHSNLRSVVVPVVSVVRTDIAGHPFGAAFHQWDQYPQWIWGQGQVQWTKIDRNVPRPDIADTHHDPWFDTDLQLAAAQEPRSDQWHWADDNFWIKIWGATCPPVRGQWIKMWIWGPDSNDTDTDDIATDPHGRHQFRAWYDDSQKIFTWDADPVALWIFGQKIAHNSVSDMDGDDRPRYIHPDDSDRYWRHWYANHNQQKIWTWHGDSSGIIIIMIHTDMDGD

pLDDT: mean 70.4, std 20.3, range [28.3, 98.31]

Nearest PDB structures (foldseek):
  8glv-assembly1_Eb  TM=4.276E-01  e=3.394E-01  Chlamydomonas reinhardtii
  5nnv-assembly4_D  TM=2.701E-01  e=6.244E+00  Bacillus subtilis subsp. subtilis str. 168